Protein AF-0000000077415388 (afdb_homodimer)

Radius of gyration: 28.79 Å; Cα contacts (8 Å, |Δi|>4): 1223; chains: 2; bounding box: 68×83×70 Å

Structure (mmCIF, N/CA/C/O backbone):
data_AF-0000000077415388-model_v1
#
loop_
_entity.id
_entity.type
_entity.pdbx_description
1 polymer 'Uncharacterized protein'
#
loop_
_atom_site.group_PDB
_atom_site.id
_atom_site.type_symbol
_atom_site.label_atom_id
_atom_site.label_alt_id
_atom_site.label_comp_id
_atom_site.label_asym_id
_atom_site.label_entity_id
_atom_site.label_seq_id
_atom_site.pdbx_PDB_ins_code
_atom_site.Cartn_x
_atom_site.Cartn_y
_atom_site.Cartn_z
_atom_site.occupancy
_atom_site.B_iso_or_equiv
_atom_site.auth_seq_id
_atom_site.auth_comp_id
_atom_site.auth_asym_id
_atom_site.auth_atom_id
_atom_site.pdbx_PDB_model_num
ATOM 1 N N . MET A 1 1 ? 19.703 29.172 -36.062 1 60.72 1 MET A N 1
ATOM 2 C CA . MET A 1 1 ? 18.672 28.156 -35.938 1 60.72 1 MET A CA 1
ATOM 3 C C . MET A 1 1 ? 19.188 26.922 -35.219 1 60.72 1 MET A C 1
ATOM 5 O O . MET A 1 1 ? 18.531 26.406 -34.281 1 60.72 1 MET A O 1
ATOM 9 N N . ALA A 1 2 ? 20.344 26.562 -35.594 1 66.06 2 ALA A N 1
ATOM 10 C CA . ALA A 1 2 ? 20.969 25.406 -34.969 1 66.06 2 ALA A CA 1
ATOM 11 C C . ALA A 1 2 ? 21.297 25.688 -33.5 1 66.06 2 ALA A C 1
ATOM 13 O O . ALA A 1 2 ? 21.078 24.828 -32.625 1 66.06 2 ALA A O 1
ATOM 14 N N . LEU A 1 3 ? 21.688 26.812 -33.156 1 66.38 3 LEU A N 1
ATOM 15 C CA . LEU A 1 3 ? 22.062 27.172 -31.797 1 66.38 3 LEU A CA 1
ATOM 16 C C . LEU A 1 3 ? 20.828 27.203 -30.891 1 66.38 3 LEU A C 1
ATOM 18 O O . LEU A 1 3 ? 20.906 26.797 -29.734 1 66.38 3 LEU A O 1
ATOM 22 N N . ILE A 1 4 ? 19.75 27.562 -31.438 1 64.38 4 ILE A N 1
ATOM 23 C CA . ILE A 1 4 ? 18.516 27.641 -30.672 1 64.38 4 ILE A CA 1
ATOM 24 C C . ILE A 1 4 ? 18 26.219 -30.375 1 64.38 4 ILE A C 1
ATOM 26 O O . ILE A 1 4 ? 17.578 25.938 -29.266 1 64.38 4 ILE A O 1
ATOM 30 N N . LEU A 1 5 ? 18.172 25.375 -31.312 1 64.88 5 LEU A N 1
ATOM 31 C CA . LEU A 1 5 ? 17.719 24 -31.125 1 64.88 5 LEU A CA 1
ATOM 32 C C . LEU A 1 5 ? 18.562 23.281 -30.078 1 64.88 5 LEU A C 1
ATOM 34 O O . LEU A 1 5 ? 18.047 22.516 -29.266 1 64.88 5 LEU A O 1
ATOM 38 N N . ILE A 1 6 ? 19.766 23.625 -30.078 1 67.31 6 ILE A N 1
ATOM 39 C CA . ILE A 1 6 ? 20.688 23.016 -29.125 1 67.31 6 ILE A CA 1
ATOM 40 C C . ILE A 1 6 ? 20.375 23.531 -27.719 1 67.31 6 ILE A C 1
ATOM 42 O O . ILE A 1 6 ? 20.359 22.766 -26.75 1 67.31 6 ILE A O 1
ATOM 46 N N . SER A 1 7 ? 20.094 24.734 -27.609 1 65.12 7 SER A N 1
ATOM 47 C CA . SER A 1 7 ? 19.781 25.328 -26.312 1 65.12 7 SER A CA 1
ATOM 48 C C . SER A 1 7 ? 18.484 24.781 -25.75 1 65.12 7 SER A C 1
ATOM 50 O O . SER A 1 7 ? 18.391 24.484 -24.547 1 65.12 7 SER A O 1
ATOM 52 N N . VAL A 1 8 ? 17.562 24.594 -26.594 1 65.12 8 VAL A N 1
ATOM 53 C CA . VAL A 1 8 ? 16.281 24.062 -26.172 1 65.12 8 VAL A CA 1
ATOM 54 C C . VAL A 1 8 ? 16.438 22.609 -25.734 1 65.12 8 VAL A C 1
ATOM 56 O O . VAL A 1 8 ? 15.836 22.188 -24.734 1 65.12 8 VAL A O 1
ATOM 59 N N . SER A 1 9 ? 17.234 21.984 -26.453 1 65.75 9 SER A N 1
ATOM 60 C CA . SER A 1 9 ? 17.484 20.594 -26.094 1 65.75 9 SER A CA 1
ATOM 61 C C . SER A 1 9 ? 18.219 20.484 -24.75 1 65.75 9 SER A C 1
ATOM 63 O O . SER A 1 9 ? 17.891 19.625 -23.938 1 65.75 9 SER A O 1
ATOM 65 N N . PHE A 1 10 ? 19.172 21.344 -24.578 1 67.62 10 PHE A N 1
ATOM 66 C CA . PHE A 1 10 ? 19.891 21.359 -23.312 1 67.62 10 PHE A CA 1
ATOM 67 C C . PHE A 1 10 ? 18.969 21.719 -22.156 1 67.62 10 PHE A C 1
ATOM 69 O O . PHE A 1 10 ? 19.047 21.125 -21.078 1 67.62 10 PHE A O 1
ATOM 76 N N . LEU A 1 11 ? 18.109 22.672 -22.406 1 64.75 11 LEU A N 1
ATOM 77 C CA . LEU A 1 11 ? 17.141 23.062 -21.375 1 64.75 11 LEU A CA 1
ATOM 78 C C . LEU A 1 11 ? 16.172 21.938 -21.062 1 64.75 11 LEU A C 1
ATOM 80 O O . LEU A 1 11 ? 15.836 21.703 -19.906 1 64.75 11 LEU A O 1
ATOM 84 N N . ALA A 1 12 ? 15.812 21.266 -22.141 1 63.5 12 ALA A N 1
ATOM 85 C CA . ALA A 1 12 ? 14.922 20.125 -21.953 1 63.5 12 ALA A CA 1
ATOM 86 C C . ALA A 1 12 ? 15.617 19.016 -21.156 1 63.5 12 ALA A C 1
ATOM 88 O O . ALA A 1 12 ? 15.023 18.438 -20.234 1 63.5 12 ALA A O 1
ATOM 89 N N . ILE A 1 13 ? 16.797 18.797 -21.469 1 67.19 13 ILE A N 1
ATOM 90 C CA . ILE A 1 13 ? 17.562 17.781 -20.766 1 67.19 13 ILE A CA 1
ATOM 91 C C . ILE A 1 13 ? 17.766 18.188 -19.312 1 67.19 13 ILE A C 1
ATOM 93 O O . ILE A 1 13 ? 17.625 17.375 -18.406 1 67.19 13 ILE A O 1
ATOM 97 N N . ALA A 1 14 ? 18.156 19.438 -19.156 1 66.25 14 ALA A N 1
ATOM 98 C CA . ALA A 1 14 ? 18.328 19.953 -17.797 1 66.25 14 ALA A CA 1
ATOM 99 C C . ALA A 1 14 ? 17.031 19.812 -17 1 66.25 14 ALA A C 1
ATOM 101 O O . ALA A 1 14 ? 17.047 19.422 -15.828 1 66.25 14 ALA A O 1
ATOM 102 N N . PHE A 1 15 ? 16.016 20.047 -17.656 1 65.56 15 PHE A N 1
ATOM 103 C CA . PHE A 1 15 ? 14.703 19.953 -17.016 1 65.56 15 PHE A CA 1
ATOM 104 C C . PHE A 1 15 ? 14.367 18.516 -16.672 1 65.56 15 PHE A C 1
ATOM 106 O O . PHE A 1 15 ? 13.914 18.234 -15.562 1 65.56 15 PHE A O 1
ATOM 113 N N . VAL A 1 16 ? 14.57 17.734 -17.609 1 65.06 16 VAL A N 1
ATOM 114 C CA . VAL A 1 16 ? 14.297 16.312 -17.375 1 65.06 16 VAL A CA 1
ATOM 115 C C . VAL A 1 16 ? 15.211 15.789 -16.281 1 65.06 16 VAL A C 1
ATOM 117 O O . VAL A 1 16 ? 14.781 15.023 -15.414 1 65.06 16 VAL A O 1
ATOM 120 N N . SER A 1 17 ? 16.391 16.188 -16.266 1 70.06 17 SER A N 1
ATOM 121 C CA . SER A 1 17 ? 17.328 15.758 -15.25 1 70.06 17 SER A CA 1
ATOM 122 C C . SER A 1 17 ? 16.922 16.266 -13.867 1 70.06 17 SER A C 1
ATOM 124 O O . SER A 1 17 ? 17.047 15.547 -12.875 1 70.06 17 SER A O 1
ATOM 126 N N . LEU A 1 18 ? 16.5 17.531 -13.898 1 67.06 18 LEU A N 1
ATOM 127 C CA . LEU A 1 18 ? 16.047 18.094 -12.625 1 67.06 18 LEU A CA 1
ATOM 128 C C . LEU A 1 18 ? 14.812 17.359 -12.117 1 67.06 18 LEU A C 1
ATOM 130 O O . LEU A 1 18 ? 14.734 17.016 -10.93 1 67.06 18 LEU A O 1
ATOM 134 N N . LYS A 1 19 ? 13.93 17.125 -13.016 1 66.19 19 LYS A N 1
ATOM 135 C CA . LYS A 1 19 ? 12.742 16.375 -12.625 1 66.19 19 LYS A CA 1
ATOM 136 C C . LYS A 1 19 ? 13.117 14.984 -12.102 1 66.19 19 LYS A C 1
ATOM 138 O O . LYS A 1 19 ? 12.57 14.523 -11.094 1 66.19 19 LYS A O 1
ATOM 143 N N . LEU A 1 20 ? 13.969 14.422 -12.812 1 66.75 20 LEU A N 1
ATOM 144 C CA . LEU A 1 20 ? 14.422 13.102 -12.398 1 66.75 20 LEU A CA 1
ATOM 145 C C . LEU A 1 20 ? 15.094 13.164 -11.031 1 66.75 20 LEU A C 1
ATOM 147 O O . LEU A 1 20 ? 14.875 12.297 -10.18 1 66.75 20 LEU A O 1
ATOM 151 N N . TYR A 1 21 ? 15.852 14.195 -1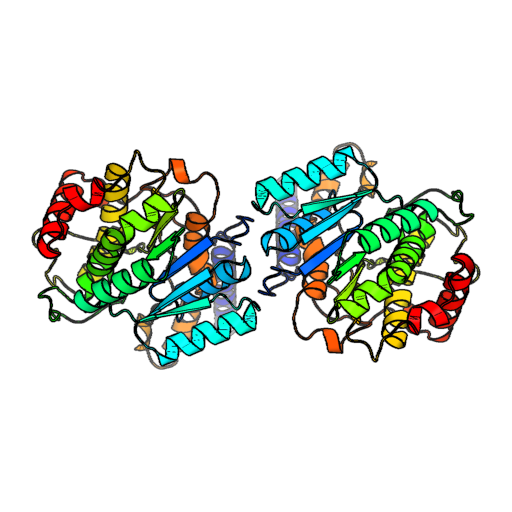0.891 1 67.62 21 TYR A N 1
ATOM 152 C CA . TYR A 1 21 ? 16.516 14.367 -9.609 1 67.62 21 TYR A CA 1
ATOM 153 C C . TYR A 1 21 ? 15.492 14.555 -8.492 1 67.62 21 TYR A C 1
ATOM 155 O O . TYR A 1 21 ? 15.602 13.922 -7.434 1 67.62 21 TYR A O 1
ATOM 163 N N . LEU A 1 22 ? 14.516 15.422 -8.75 1 69.75 22 LEU A N 1
ATOM 164 C CA . LEU A 1 22 ? 13.516 15.727 -7.734 1 69.75 22 LEU A CA 1
ATOM 165 C C . LEU A 1 22 ? 12.656 14.5 -7.438 1 69.75 22 LEU A C 1
ATOM 167 O O . LEU A 1 22 ? 12.289 14.258 -6.285 1 69.75 22 LEU A O 1
ATOM 171 N N . THR A 1 23 ? 12.391 13.781 -8.484 1 67.62 23 THR A N 1
ATOM 172 C CA . THR A 1 23 ? 11.602 12.562 -8.305 1 67.62 23 THR A CA 1
ATOM 173 C C . THR A 1 23 ? 12.383 11.531 -7.5 1 67.62 23 THR A C 1
ATOM 175 O O . THR A 1 23 ? 11.82 10.859 -6.629 1 67.62 23 THR A O 1
ATOM 178 N N . LEU A 1 24 ? 13.602 11.516 -7.789 1 70.56 24 LEU A N 1
ATOM 179 C CA . LEU A 1 24 ? 14.438 10.547 -7.098 1 70.56 24 LEU A CA 1
ATOM 180 C C . LEU A 1 24 ? 14.688 10.969 -5.656 1 70.56 24 LEU A C 1
ATOM 182 O O . LEU A 1 24 ? 14.898 10.125 -4.781 1 70.56 24 LEU A O 1
ATOM 186 N N . LYS A 1 25 ? 14.555 12.289 -5.395 1 71.31 25 LYS A N 1
ATOM 187 C CA . LYS A 1 25 ? 14.797 12.812 -4.055 1 71.31 25 LYS A CA 1
ATOM 188 C C . LYS A 1 25 ? 13.578 12.625 -3.156 1 71.31 25 LYS A C 1
ATOM 190 O O . LYS A 1 25 ? 13.703 12.57 -1.931 1 71.31 25 LYS A O 1
ATOM 195 N N . CYS A 1 26 ? 12.367 12.516 -3.762 1 76.75 26 CYS A N 1
ATOM 196 C CA . CYS A 1 26 ? 11.141 12.344 -2.984 1 76.75 26 CYS A CA 1
ATOM 197 C C . CYS A 1 26 ? 11.117 10.977 -2.312 1 76.75 26 CYS A C 1
ATOM 199 O O . CYS A 1 26 ? 11.18 9.945 -2.988 1 76.75 26 CYS A O 1
ATOM 201 N N . LYS A 1 27 ? 11.133 11.047 -0.971 1 86.62 27 LYS A N 1
ATOM 202 C CA . LYS A 1 27 ? 11.086 9.789 -0.232 1 86.62 27 LYS A CA 1
ATOM 203 C C . LYS A 1 27 ? 9.648 9.32 -0.031 1 86.62 27 LYS A C 1
ATOM 205 O O . LYS A 1 27 ? 8.742 10.141 0.142 1 86.62 27 LYS A O 1
ATOM 210 N N . TRP A 1 28 ? 9.469 8.055 -0.15 1 90.88 28 TRP A N 1
ATOM 211 C CA . TRP A 1 28 ? 8.156 7.445 -0.005 1 90.88 28 TRP A CA 1
ATOM 212 C C . TRP A 1 28 ? 8.039 6.707 1.326 1 90.88 28 TRP A C 1
ATOM 214 O O . TRP A 1 28 ? 9.016 6.133 1.81 1 90.88 28 TRP A O 1
ATOM 224 N N . CYS A 1 29 ? 6.852 6.805 1.97 1 93.62 29 CYS A N 1
ATOM 225 C CA . CYS A 1 29 ? 6.574 6.008 3.162 1 93.62 29 CYS A CA 1
ATOM 226 C C . CYS A 1 29 ? 6.625 4.52 2.848 1 93.62 29 CYS A C 1
ATOM 228 O O . CYS A 1 29 ? 5.875 4.035 1.998 1 93.62 29 CYS A O 1
ATOM 230 N N . MET A 1 30 ? 7.41 3.809 3.529 1 92.81 30 MET A N 1
ATOM 231 C CA . MET A 1 30 ? 7.602 2.389 3.246 1 92.81 30 MET A CA 1
ATOM 232 C C . MET A 1 30 ? 6.961 1.526 4.332 1 92.81 30 MET A C 1
ATOM 234 O O . MET A 1 30 ? 7.109 0.303 4.324 1 92.81 30 MET A O 1
ATOM 238 N N . SER A 1 31 ? 6.281 2.205 5.289 1 95.38 31 SER A N 1
ATOM 239 C CA . SER A 1 31 ? 5.613 1.445 6.34 1 95.38 31 SER A CA 1
ATOM 240 C C . SER A 1 31 ? 4.637 0.43 5.754 1 95.38 31 SER A C 1
ATOM 242 O O . SER A 1 31 ? 3.914 0.732 4.801 1 95.38 31 SER A O 1
ATOM 244 N N . LYS A 1 32 ? 4.551 -0.773 6.301 1 95.25 32 LYS A N 1
ATOM 245 C CA . LYS A 1 32 ? 3.674 -1.834 5.816 1 95.25 32 LYS A CA 1
ATOM 246 C C . LYS A 1 32 ? 2.539 -2.104 6.801 1 95.25 32 LYS A C 1
ATOM 248 O O . LYS A 1 32 ? 1.858 -3.127 6.703 1 95.25 32 LYS A O 1
ATOM 253 N N . ILE A 1 33 ? 2.32 -1.214 7.715 1 96.5 33 ILE A N 1
ATOM 254 C CA . ILE A 1 33 ? 1.366 -1.466 8.789 1 96.5 33 ILE A CA 1
ATOM 255 C C . ILE A 1 33 ? -0.049 -1.529 8.219 1 96.5 33 ILE A C 1
ATOM 257 O O . ILE A 1 33 ? -0.406 -0.743 7.34 1 96.5 33 ILE A O 1
ATOM 261 N N . CYS A 1 34 ? -0.815 -2.516 8.578 1 95.94 34 CYS A N 1
ATOM 262 C CA . CYS A 1 34 ? -2.25 -2.633 8.336 1 95.94 34 CYS A CA 1
ATOM 263 C C . CYS A 1 34 ? -3.039 -1.77 9.32 1 95.94 34 CYS A C 1
ATOM 265 O O . CYS A 1 34 ? -2.625 -1.589 10.461 1 95.94 34 CYS A O 1
ATOM 267 N N . LEU A 1 35 ? -4.238 -1.225 8.93 1 98.19 35 LEU A N 1
ATOM 268 C CA . LEU A 1 35 ? -4.945 -0.272 9.773 1 98.19 35 LEU A CA 1
ATOM 269 C C . LEU A 1 35 ? -6.352 -0.77 10.094 1 98.19 35 LEU A C 1
ATOM 271 O O . LEU A 1 35 ? -7.23 0.022 10.438 1 98.19 35 LEU A O 1
ATOM 275 N N . VAL A 1 36 ? -6.547 -2.1 9.859 1 96.56 36 VAL A N 1
ATOM 276 C CA . VAL A 1 36 ? -7.824 -2.686 10.25 1 96.56 36 VAL A CA 1
ATOM 277 C C . VAL A 1 36 ? -8.078 -2.432 11.734 1 96.56 36 VAL A C 1
ATOM 279 O O . VAL A 1 36 ? -7.203 -2.66 12.57 1 96.56 36 VAL A O 1
ATOM 282 N N . GLY A 1 37 ? -9.18 -1.869 12.039 1 96.31 37 GLY A N 1
ATOM 283 C CA . GLY A 1 37 ? -9.547 -1.608 13.422 1 96.31 37 GLY A CA 1
ATOM 284 C C . GLY A 1 37 ? -9.102 -0.244 13.906 1 96.31 37 GLY A C 1
ATOM 285 O O . GLY A 1 37 ? -9.375 0.13 15.055 1 96.31 37 GLY A O 1
ATOM 286 N N . LYS A 1 38 ? -8.422 0.538 13.117 1 98.25 38 LYS A N 1
ATOM 287 C CA . LYS A 1 38 ? -7.965 1.875 13.484 1 98.25 38 LYS A CA 1
ATOM 288 C C . LYS A 1 38 ? -8.891 2.947 12.914 1 98.25 38 LYS A C 1
ATOM 290 O O . LYS A 1 38 ? -9.453 2.775 11.828 1 98.25 38 LYS A O 1
ATOM 295 N N . THR A 1 39 ? -9.094 4.02 13.609 1 98.88 39 THR A N 1
ATOM 296 C CA . THR A 1 39 ? -9.891 5.156 13.156 1 98.88 39 THR A CA 1
ATOM 297 C C . THR A 1 39 ? -9.008 6.383 12.938 1 98.88 39 THR A C 1
ATOM 299 O O . THR A 1 39 ? -8.195 6.734 13.805 1 98.88 39 THR A O 1
ATOM 302 N N . VAL A 1 40 ? -9.156 7.012 11.766 1 98.94 40 VAL A N 1
ATOM 303 C CA . VAL A 1 40 ? -8.32 8.141 11.383 1 98.94 40 VAL A CA 1
ATOM 304 C C . VAL A 1 40 ? -9.195 9.312 10.938 1 98.94 40 VAL A C 1
ATOM 306 O O . VAL A 1 40 ? -10.125 9.133 10.156 1 98.94 40 VAL A O 1
ATOM 309 N N . ILE A 1 41 ? -8.953 10.453 11.469 1 98.94 41 ILE A N 1
ATOM 310 C CA . ILE A 1 41 ? -9.57 11.688 11 1 98.94 41 ILE A CA 1
ATOM 311 C C . ILE A 1 41 ? -8.555 12.508 10.211 1 98.94 41 ILE A C 1
ATOM 313 O O . ILE A 1 41 ? -7.41 12.688 10.648 1 98.94 41 ILE A O 1
ATOM 317 N N . ILE A 1 42 ? -8.961 12.938 9.055 1 98.88 42 ILE A N 1
ATOM 318 C CA . ILE A 1 42 ? -8.125 13.812 8.234 1 98.88 42 ILE A CA 1
ATOM 319 C C . ILE A 1 42 ? -8.906 15.07 7.863 1 98.88 42 ILE A C 1
ATOM 321 O O . ILE A 1 42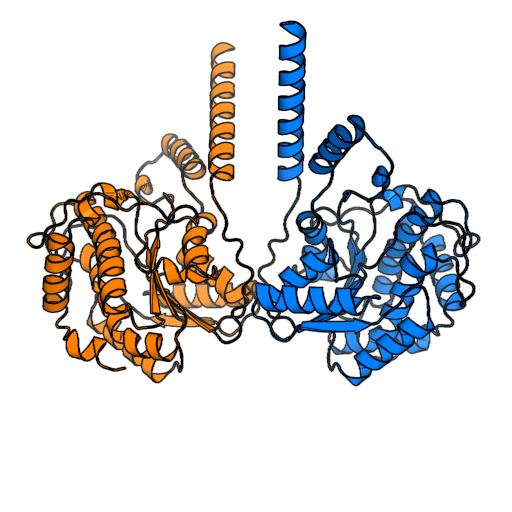 ? -9.977 14.984 7.258 1 98.88 42 ILE A O 1
ATOM 325 N N . THR A 1 43 ? -8.414 16.203 8.273 1 98.69 43 THR A N 1
ATOM 326 C CA . THR A 1 43 ? -9.07 17.453 7.887 1 98.69 43 THR A CA 1
ATOM 327 C C . THR A 1 43 ? -8.641 17.891 6.488 1 98.69 43 THR A C 1
ATOM 329 O O . THR A 1 43 ? -7.492 17.656 6.094 1 98.69 43 THR A O 1
ATOM 332 N N . GLY A 1 44 ? -9.562 18.5 5.762 1 96.88 44 GLY A N 1
ATOM 333 C CA . GLY A 1 44 ? -9.273 18.891 4.391 1 96.88 44 GLY A CA 1
ATOM 334 C C . GLY A 1 44 ? -9 17.719 3.475 1 96.88 44 GLY A C 1
ATOM 335 O O . GLY A 1 44 ? -8.102 17.781 2.631 1 96.88 44 GLY A O 1
ATOM 336 N N . ALA A 1 45 ? -9.758 16.688 3.613 1 95.88 45 ALA A N 1
ATOM 337 C CA . ALA A 1 45 ? -9.43 15.422 2.973 1 95.88 45 ALA A CA 1
ATOM 338 C C . ALA A 1 45 ? -10.227 15.234 1.686 1 95.88 45 ALA A C 1
ATOM 340 O O . ALA A 1 45 ? -10.211 14.148 1.095 1 95.88 45 ALA A O 1
ATOM 341 N N . ASN A 1 46 ? -10.914 16.25 1.177 1 93.75 46 ASN A N 1
ATOM 342 C CA . ASN A 1 46 ? -11.75 16.062 -0.005 1 93.75 46 ASN A CA 1
ATOM 343 C C . ASN A 1 46 ? -10.953 16.266 -1.291 1 93.75 46 ASN A C 1
ATOM 345 O O . ASN A 1 46 ? -11.445 15.969 -2.383 1 93.75 46 ASN A O 1
ATOM 349 N N . SER A 1 47 ? -9.719 16.75 -1.167 1 91.12 47 SER A N 1
ATOM 350 C CA . SER A 1 47 ? -8.867 16.922 -2.34 1 91.12 47 SER A CA 1
ATOM 351 C C . SER A 1 47 ? -7.395 16.984 -1.95 1 91.12 47 SER A C 1
ATOM 353 O O . SER A 1 47 ? -7.062 16.984 -0.763 1 91.12 47 SER A O 1
ATOM 355 N N . GLY A 1 48 ? -6.609 16.938 -3.012 1 91.56 48 GLY A N 1
ATOM 356 C CA . GLY A 1 48 ? -5.191 17.219 -2.846 1 91.56 48 GLY A CA 1
ATOM 357 C C . GLY A 1 48 ? -4.492 16.219 -1.951 1 91.56 48 GLY A C 1
ATOM 358 O O . GLY A 1 48 ? -4.688 15.008 -2.09 1 91.56 48 GLY A O 1
ATOM 359 N N . ILE A 1 49 ? -3.648 16.75 -1.061 1 93.25 49 ILE A N 1
ATOM 360 C CA . ILE A 1 49 ? -2.777 15.953 -0.202 1 93.25 49 ILE A CA 1
ATOM 361 C C . ILE A 1 49 ? -3.621 15.133 0.776 1 93.25 49 ILE A C 1
ATOM 363 O O . ILE A 1 49 ? -3.385 13.938 0.964 1 93.25 49 ILE A O 1
ATOM 367 N N . GLY A 1 50 ? -4.617 15.812 1.354 1 96.56 50 GLY A N 1
ATOM 368 C CA . GLY A 1 50 ? -5.484 15.133 2.299 1 96.56 50 GLY A CA 1
ATOM 369 C C . GLY A 1 50 ? -6.23 13.961 1.685 1 96.56 50 GLY A C 1
ATOM 370 O O . GLY A 1 50 ? -6.387 12.914 2.32 1 96.56 50 GLY A O 1
ATOM 371 N N . TYR A 1 51 ? -6.668 14.172 0.488 1 97.06 51 TYR A N 1
ATOM 372 C CA . TYR A 1 51 ? -7.367 13.109 -0.226 1 97.06 51 TYR A CA 1
ATOM 373 C C . TYR A 1 51 ? -6.461 11.906 -0.44 1 97.06 51 TYR A C 1
ATOM 375 O O . TYR A 1 51 ? -6.855 10.766 -0.178 1 97.06 51 TYR A O 1
ATOM 383 N N . GLU A 1 52 ? -5.27 12.188 -0.926 1 96.88 52 GLU A N 1
ATOM 384 C CA . GLU A 1 52 ? -4.324 11.109 -1.19 1 96.88 52 GLU A CA 1
ATOM 385 C C . GLU A 1 52 ? -3.965 10.359 0.093 1 96.88 52 GLU A C 1
ATOM 387 O O . GLU A 1 52 ? -3.816 9.141 0.087 1 96.88 52 GLU A O 1
ATOM 392 N N . ALA A 1 53 ? -3.803 11.07 1.182 1 97.88 53 ALA A N 1
ATOM 393 C CA . ALA A 1 53 ? -3.547 10.43 2.469 1 97.88 53 ALA A CA 1
ATOM 394 C C . ALA A 1 53 ? -4.719 9.547 2.883 1 97.88 53 ALA A C 1
ATOM 396 O O . ALA A 1 53 ? -4.523 8.406 3.312 1 97.88 53 ALA A O 1
ATOM 397 N N . ALA A 1 54 ? -5.914 10.078 2.705 1 98.62 54 ALA A N 1
ATOM 398 C CA . ALA A 1 54 ? -7.117 9.328 3.059 1 98.62 54 ALA A CA 1
ATOM 399 C C . ALA A 1 54 ? -7.234 8.055 2.223 1 98.62 54 ALA A C 1
ATOM 401 O O . ALA A 1 54 ? -7.598 7 2.74 1 98.62 54 ALA A O 1
ATOM 402 N N . LEU A 1 55 ? -6.934 8.203 0.981 1 98.38 55 LEU A N 1
ATOM 403 C CA . LEU A 1 55 ? -7.004 7.078 0.059 1 98.38 55 LEU A CA 1
ATOM 404 C C . LEU A 1 55 ? -6.07 5.957 0.501 1 98.38 55 LEU A C 1
ATOM 406 O O . LEU A 1 55 ? -6.48 4.797 0.583 1 98.38 55 LEU A O 1
ATOM 410 N N . GLU A 1 56 ? -4.809 6.277 0.811 1 98.31 56 GLU A N 1
ATOM 411 C CA . GLU A 1 56 ? -3.834 5.281 1.252 1 98.31 56 GLU A CA 1
ATOM 412 C C . GLU A 1 56 ? -4.25 4.648 2.578 1 98.31 56 GLU A C 1
ATOM 414 O O . GLU A 1 56 ? -4.117 3.439 2.764 1 98.31 56 GLU A O 1
ATOM 419 N N . ILE A 1 57 ? -4.762 5.445 3.488 1 98.75 57 ILE A N 1
ATOM 420 C CA . ILE A 1 57 ? -5.164 4.969 4.809 1 98.75 57 ILE A CA 1
ATOM 421 C C . ILE A 1 57 ? -6.371 4.039 4.672 1 98.75 57 ILE A C 1
ATOM 423 O O . ILE A 1 57 ? -6.438 3.002 5.336 1 98.75 57 ILE A O 1
ATOM 427 N N . ALA A 1 58 ? -7.297 4.383 3.775 1 98.69 58 ALA A N 1
ATOM 428 C CA . ALA A 1 58 ? -8.453 3.531 3.498 1 98.69 58 ALA A CA 1
ATOM 429 C C . ALA A 1 58 ? -8.023 2.219 2.85 1 98.69 58 ALA A C 1
ATOM 431 O O . ALA A 1 58 ? -8.555 1.155 3.176 1 98.69 58 ALA A O 1
ATOM 432 N N . LYS A 1 59 ? -7.082 2.318 1.929 1 98 59 LYS A N 1
ATOM 433 C CA . LYS A 1 59 ? -6.527 1.143 1.263 1 98 59 LYS A CA 1
ATOM 434 C C . LYS A 1 59 ? -6.059 0.106 2.279 1 98 59 LYS A C 1
ATOM 436 O O . LYS A 1 59 ? -6.168 -1.099 2.043 1 98 59 LYS A O 1
ATOM 441 N N . ARG A 1 60 ? -5.625 0.537 3.418 1 98.06 60 ARG A N 1
ATOM 442 C CA . ARG A 1 60 ? -5.027 -0.326 4.434 1 98.06 60 ARG A CA 1
ATOM 443 C C . ARG A 1 60 ? -6.074 -0.785 5.445 1 98.06 60 ARG A C 1
ATOM 445 O O . ARG A 1 60 ? -5.734 -1.372 6.473 1 98.06 60 ARG A O 1
ATOM 452 N N . GLY A 1 61 ? -7.398 -0.362 5.281 1 97.75 61 GLY A N 1
ATOM 453 C CA . GLY A 1 61 ? -8.492 -0.974 6.016 1 97.75 61 GLY A CA 1
ATOM 454 C C . GLY A 1 61 ? -8.984 -0.125 7.172 1 97.75 61 GLY A C 1
ATOM 455 O O . GLY A 1 61 ? -9.844 -0.556 7.949 1 97.75 61 GLY A O 1
ATOM 456 N N . ALA A 1 62 ? -8.516 1.092 7.301 1 98.56 62 ALA A N 1
ATOM 457 C CA . ALA A 1 62 ? -8.898 1.94 8.422 1 98.56 62 ALA A CA 1
ATOM 458 C C . ALA A 1 62 ? -10.336 2.436 8.273 1 98.56 62 ALA A C 1
ATOM 460 O O . ALA A 1 62 ? -10.883 2.443 7.168 1 98.56 62 ALA A O 1
ATOM 461 N N . ARG A 1 63 ? -10.977 2.742 9.383 1 98.69 63 ARG A N 1
ATOM 462 C CA . ARG A 1 63 ? -12.102 3.676 9.359 1 98.69 63 ARG A CA 1
ATOM 463 C C . ARG A 1 63 ? -11.617 5.105 9.148 1 98.69 63 ARG A C 1
ATOM 465 O O . ARG A 1 63 ? -10.828 5.625 9.938 1 98.69 63 ARG A O 1
ATOM 472 N N . VAL A 1 64 ? -12.055 5.742 8.062 1 98.88 64 VAL A N 1
ATOM 473 C CA . VAL A 1 64 ? -11.547 7.066 7.707 1 98.88 64 VAL A CA 1
ATOM 474 C C . VAL A 1 64 ? -12.68 8.086 7.789 1 98.88 64 VAL A C 1
ATOM 476 O O . VAL A 1 64 ? -13.75 7.883 7.219 1 98.88 64 VAL A O 1
ATOM 479 N N . ILE A 1 65 ? -12.469 9.125 8.508 1 98.94 65 ILE A N 1
ATOM 480 C CA . ILE A 1 65 ? -13.414 10.234 8.594 1 98.94 65 ILE A CA 1
ATOM 481 C C . ILE A 1 65 ? -12.836 11.461 7.902 1 98.94 65 ILE A C 1
ATOM 483 O O . ILE A 1 65 ? -11.859 12.047 8.375 1 98.94 65 ILE A O 1
ATOM 487 N N . LEU A 1 66 ? -13.422 11.828 6.785 1 98.81 66 LEU A N 1
ATOM 488 C CA . LEU A 1 66 ? -13.031 13.031 6.047 1 98.81 66 LEU A CA 1
ATOM 489 C C . LEU A 1 66 ? -13.672 14.273 6.66 1 98.81 66 LEU A C 1
ATOM 491 O O . LEU A 1 66 ? -14.891 14.453 6.578 1 98.81 66 LEU A O 1
ATOM 495 N N . ALA A 1 67 ? -12.898 15.062 7.297 1 98.69 67 ALA A N 1
ATOM 496 C CA . ALA A 1 67 ? -13.398 16.328 7.852 1 98.69 67 ALA A CA 1
ATOM 497 C C . ALA A 1 67 ? -13.25 17.469 6.848 1 98.69 67 ALA A C 1
ATOM 499 O O . ALA A 1 67 ? -12.133 17.922 6.578 1 98.69 67 ALA A O 1
ATOM 500 N N . CYS A 1 68 ? -14.383 17.891 6.312 1 96.44 68 CYS A N 1
ATOM 501 C CA . CYS A 1 68 ? -14.359 18.875 5.234 1 96.44 68 CYS A CA 1
ATOM 502 C C . CYS A 1 68 ? -15.477 19.906 5.406 1 96.44 68 CYS A C 1
ATOM 504 O O . CYS A 1 68 ? -16.453 19.656 6.121 1 96.44 68 CYS A O 1
ATOM 506 N N . ARG A 1 69 ? -15.359 20.953 4.699 1 95.81 69 ARG A N 1
ATOM 507 C CA . ARG A 1 69 ? -16.297 22.062 4.859 1 95.81 69 ARG A CA 1
ATOM 508 C C . ARG A 1 69 ? -17.484 21.906 3.918 1 95.81 69 ARG A C 1
ATOM 510 O O . ARG A 1 69 ? -18.609 22.25 4.277 1 95.81 69 ARG A O 1
ATOM 517 N N . ASN A 1 70 ? -17.25 21.422 2.703 1 95.56 70 ASN A N 1
ATOM 518 C CA . ASN A 1 70 ? -18.266 21.328 1.671 1 95.56 70 ASN A CA 1
ATOM 519 C C . ASN A 1 70 ? -18.859 19.922 1.603 1 95.56 70 ASN A C 1
ATOM 521 O O . ASN A 1 70 ? -18.141 18.953 1.329 1 95.56 70 ASN A O 1
ATOM 525 N N . GLU A 1 71 ? -20.125 19.844 1.744 1 97.12 71 GLU A N 1
ATOM 526 C CA . GLU A 1 71 ? -20.781 18.547 1.834 1 97.12 71 GLU A CA 1
ATOM 527 C C . GLU A 1 71 ? -20.703 17.781 0.509 1 97.12 71 GLU A C 1
ATOM 529 O O . GLU A 1 71 ? -20.359 16.609 0.482 1 97.12 71 GLU A O 1
ATOM 534 N N . ASP A 1 72 ? -20.953 18.469 -0.586 1 97.44 72 ASP A N 1
ATOM 535 C CA . ASP A 1 72 ? -20.938 17.812 -1.892 1 97.44 72 ASP A CA 1
ATOM 536 C C . ASP A 1 72 ? -19.562 17.25 -2.211 1 97.44 72 ASP A C 1
ATOM 538 O O . ASP A 1 72 ? -19.453 16.109 -2.686 1 97.44 72 ASP A O 1
ATOM 542 N N . LYS A 1 73 ? -18.562 18.047 -1.961 1 96.81 73 LYS A N 1
ATOM 543 C CA . LYS A 1 73 ? -17.203 17.594 -2.223 1 96.81 73 LYS A CA 1
ATOM 544 C C . LYS A 1 73 ? -16.812 16.438 -1.292 1 96.81 73 LYS A C 1
ATOM 546 O O . LYS A 1 73 ? -16.094 15.523 -1.695 1 96.81 73 LYS A O 1
ATOM 551 N N . ALA A 1 74 ? -17.312 16.531 -0.054 1 97.69 74 ALA A N 1
ATOM 552 C CA . ALA A 1 74 ? -17.031 15.477 0.914 1 97.69 74 ALA A CA 1
ATOM 553 C C . ALA A 1 74 ? -17.641 14.156 0.48 1 97.69 74 ALA A C 1
ATOM 555 O O . ALA A 1 74 ? -17 13.109 0.542 1 97.69 74 ALA A O 1
ATOM 556 N N . VAL A 1 75 ? -18.844 14.227 0.026 1 98.06 75 VAL A N 1
ATOM 557 C CA . VAL A 1 75 ? -19.547 13.039 -0.433 1 98.06 75 VAL A CA 1
ATOM 558 C C . VAL A 1 75 ? -18.844 12.445 -1.649 1 98.06 75 VAL A C 1
ATOM 560 O O . VAL A 1 75 ? -18.625 11.234 -1.722 1 98.06 75 VAL A O 1
ATOM 563 N N . GLN A 1 76 ? -18.516 13.297 -2.525 1 98.25 76 GLN A N 1
ATOM 564 C CA . GLN A 1 76 ? -17.812 12.836 -3.725 1 98.25 76 GLN A CA 1
ATOM 565 C C . GLN A 1 76 ? -16.5 12.164 -3.371 1 98.25 76 GLN A C 1
ATOM 567 O O . GLN A 1 76 ? -16.172 11.109 -3.914 1 98.25 76 GLN A O 1
ATOM 572 N N . ALA A 1 77 ? -15.758 12.82 -2.529 1 98.19 77 ALA A N 1
ATOM 573 C CA . ALA A 1 77 ? -14.477 12.258 -2.115 1 98.19 77 ALA A CA 1
ATOM 574 C C . ALA A 1 77 ? -14.664 10.914 -1.417 1 98.19 77 ALA A C 1
ATOM 576 O O . ALA A 1 77 ? -13.969 9.945 -1.722 1 98.19 77 ALA A O 1
ATOM 577 N N . ARG A 1 78 ? -15.602 10.859 -0.479 1 98.56 78 ARG A N 1
ATOM 578 C CA . ARG A 1 78 ? -15.922 9.617 0.221 1 98.56 78 ARG A CA 1
ATOM 579 C C . ARG A 1 78 ? -16.266 8.508 -0.764 1 98.56 78 ARG A C 1
ATOM 581 O O . ARG A 1 78 ? -15.688 7.418 -0.702 1 98.56 78 ARG A O 1
ATOM 588 N N . ASP A 1 79 ? -17.141 8.805 -1.685 1 98.56 79 ASP A N 1
ATOM 589 C CA . ASP A 1 79 ? -17.594 7.801 -2.635 1 98.56 79 ASP A CA 1
ATOM 590 C C . ASP A 1 79 ? -16.469 7.332 -3.541 1 98.56 79 ASP A C 1
ATOM 592 O O . ASP A 1 79 ? -16.359 6.148 -3.863 1 98.56 79 ASP A O 1
ATOM 596 N N . SER A 1 80 ? -15.688 8.305 -3.953 1 98.31 80 SER A N 1
ATOM 597 C CA . SER A 1 80 ? -14.539 7.957 -4.793 1 98.31 80 SER A CA 1
ATOM 598 C C . SER A 1 80 ? -13.578 7.035 -4.055 1 98.31 80 SER A C 1
ATOM 600 O O . SER A 1 80 ? -13.117 6.035 -4.613 1 98.31 80 SER A O 1
ATOM 602 N N . ILE A 1 81 ? -13.273 7.332 -2.791 1 98.5 81 ILE A N 1
ATOM 603 C CA . ILE A 1 81 ? -12.359 6.516 -2.002 1 98.5 81 ILE A CA 1
ATOM 604 C C . ILE A 1 81 ? -12.938 5.117 -1.811 1 98.5 81 ILE A C 1
ATOM 606 O O . ILE A 1 81 ? -12.234 4.117 -1.941 1 98.5 81 ILE A O 1
ATOM 610 N N . ILE A 1 82 ? -14.234 5.102 -1.531 1 98.38 82 ILE A N 1
ATOM 611 C CA . ILE A 1 82 ? -14.898 3.814 -1.362 1 98.38 82 ILE A CA 1
ATOM 612 C C . ILE A 1 82 ? -14.82 3.02 -2.664 1 98.38 82 ILE A C 1
ATOM 614 O O . ILE A 1 82 ? -14.516 1.824 -2.652 1 98.38 82 ILE A O 1
ATOM 618 N N . ARG A 1 83 ? -15.047 3.658 -3.771 1 97.5 83 ARG A N 1
ATOM 619 C CA . ARG A 1 83 ? -15.008 2.99 -5.066 1 97.5 83 ARG A CA 1
ATOM 620 C C . ARG A 1 83 ? -13.609 2.471 -5.375 1 97.5 83 ARG A C 1
ATOM 622 O O . ARG A 1 83 ? -13.453 1.343 -5.844 1 97.5 83 ARG A O 1
ATOM 629 N N . GLU A 1 84 ? -12.641 3.287 -5.109 1 96.62 84 GLU A N 1
ATOM 630 C CA . GLU A 1 84 ? -11.266 2.955 -5.473 1 96.62 84 GLU A CA 1
ATOM 631 C C . GLU A 1 84 ? -10.695 1.876 -4.555 1 96.62 84 GLU A C 1
ATOM 633 O O . GLU A 1 84 ? -9.883 1.056 -4.98 1 96.62 84 GLU A O 1
ATOM 638 N N . THR A 1 85 ? -11.055 1.821 -3.307 1 97.81 85 THR A N 1
ATOM 639 C CA . THR A 1 85 ? -10.414 0.938 -2.338 1 97.81 85 THR A CA 1
ATOM 640 C C . THR A 1 85 ? -11.312 -0.26 -2.025 1 97.81 85 THR A C 1
ATOM 642 O O . THR A 1 85 ? -10.836 -1.271 -1.502 1 97.81 85 THR A O 1
ATOM 645 N N . GLY A 1 86 ? -12.648 -0.139 -2.23 1 95.88 86 GLY A N 1
ATOM 646 C CA . GLY A 1 86 ? -13.609 -1.139 -1.79 1 95.88 86 GLY A CA 1
ATOM 647 C C . GLY A 1 86 ? -13.883 -1.083 -0.299 1 95.88 86 GLY A C 1
ATOM 648 O O . GLY A 1 86 ? -14.641 -1.901 0.227 1 95.88 86 GLY A O 1
ATOM 649 N N . ASN A 1 87 ? -13.258 -0.203 0.434 1 97.31 87 ASN A N 1
ATOM 650 C CA . ASN A 1 87 ? -13.469 -0.024 1.867 1 97.31 87 ASN A CA 1
ATOM 651 C C . ASN A 1 87 ? -14.695 0.837 2.15 1 97.31 87 ASN A C 1
ATOM 653 O O . ASN A 1 87 ? -14.68 2.045 1.905 1 97.31 87 ASN A O 1
ATOM 657 N N . SER A 1 88 ? -15.688 0.276 2.721 1 97.38 88 SER A N 1
ATOM 658 C CA . SER A 1 88 ? -16.938 0.994 2.965 1 97.38 88 SER A CA 1
ATOM 659 C C . SER A 1 88 ? -16.875 1.768 4.277 1 97.38 88 SER A C 1
ATOM 661 O O . SER A 1 88 ? -17.797 2.537 4.59 1 97.38 88 SER A O 1
ATOM 663 N N . ASN A 1 89 ? -15.789 1.578 5.031 1 97.94 89 ASN A N 1
ATOM 664 C CA . ASN A 1 89 ? -15.68 2.244 6.324 1 97.94 89 ASN A CA 1
ATOM 665 C C . ASN A 1 89 ? -15.078 3.643 6.188 1 97.94 89 ASN A C 1
ATOM 667 O O . ASN A 1 89 ? -14.156 4.004 6.918 1 97.94 89 ASN A O 1
ATOM 671 N N . VAL A 1 90 ? -15.562 4.375 5.207 1 98.62 90 VAL A N 1
ATOM 672 C CA . VAL A 1 90 ? -15.188 5.766 4.965 1 98.62 90 VAL A CA 1
ATOM 673 C C . VAL A 1 90 ? -16.406 6.664 5.129 1 98.62 90 VAL A C 1
ATOM 675 O O . VAL A 1 90 ? -17.469 6.391 4.566 1 98.62 90 VAL A O 1
ATOM 678 N N . THR A 1 91 ? -16.266 7.617 5.98 1 98.62 91 THR A N 1
ATOM 679 C CA . THR A 1 91 ? -17.344 8.578 6.188 1 98.62 91 THR A CA 1
ATOM 680 C C . THR A 1 91 ? -16.797 10.008 6.188 1 98.62 91 THR A C 1
ATOM 682 O O . THR A 1 91 ? -15.602 10.219 5.934 1 98.62 91 THR A O 1
ATOM 685 N N . PHE A 1 92 ? -17.688 10.961 6.309 1 98.44 92 PHE A N 1
ATOM 686 C CA . PHE A 1 92 ? -17.25 12.344 6.371 1 98.44 92 PHE A CA 1
ATOM 687 C C . PHE A 1 92 ? -17.953 13.102 7.488 1 98.44 92 PHE A C 1
ATOM 689 O O . PHE A 1 92 ? -18.969 12.641 8.008 1 98.44 92 PHE A O 1
ATOM 696 N N . GLY A 1 93 ? -17.328 14.156 7.977 1 98.38 93 GLY A N 1
ATOM 697 C CA . GLY A 1 93 ? -17.906 15.133 8.891 1 98.38 93 GLY A CA 1
ATOM 698 C C . GLY A 1 93 ? -17.672 16.562 8.453 1 98.38 93 GLY A C 1
ATOM 699 O O . GLY A 1 93 ? -16.609 16.906 7.93 1 98.38 93 GLY A O 1
ATOM 700 N N . LEU A 1 94 ? -18.75 17.312 8.656 1 98.31 94 LEU A N 1
ATOM 701 C CA . LEU A 1 94 ? -18.656 18.703 8.234 1 98.31 94 LEU A CA 1
ATOM 702 C C . LEU A 1 94 ? -17.984 19.562 9.312 1 98.31 94 LEU A C 1
ATOM 704 O O . LEU A 1 94 ? -18.344 19.469 10.492 1 98.31 94 LEU A O 1
ATOM 708 N N . ILE A 1 95 ? -17.047 20.359 8.875 1 98.62 95 ILE A N 1
ATOM 709 C CA . ILE A 1 95 ? -16.312 21.234 9.773 1 98.62 95 ILE A CA 1
ATOM 710 C C . ILE A 1 95 ? -15.82 22.469 9.016 1 98.62 95 ILE A C 1
ATOM 712 O O . ILE A 1 95 ? -15.273 22.344 7.918 1 98.62 95 ILE A O 1
ATOM 716 N N . ASP A 1 96 ? -16.094 23.609 9.523 1 98.12 96 ASP A N 1
ATOM 717 C CA . ASP A 1 96 ? -15.562 24.875 9.016 1 98.12 96 ASP A CA 1
ATOM 718 C C . ASP A 1 96 ? -14.555 25.484 9.992 1 98.12 96 ASP A C 1
ATOM 720 O O . ASP A 1 96 ? -14.93 25.969 11.062 1 98.12 96 ASP A O 1
ATOM 724 N N . PHE A 1 97 ? -13.344 25.531 9.555 1 97.75 97 PHE A N 1
ATOM 725 C CA . PHE A 1 97 ? -12.281 25.969 10.453 1 97.75 97 PHE A CA 1
ATOM 726 C C . PHE A 1 97 ? -12.32 27.484 10.648 1 97.75 97 PHE A C 1
ATOM 728 O O . PHE A 1 97 ? -11.656 28.016 11.539 1 97.75 97 PHE A O 1
ATOM 735 N N . SER A 1 98 ? -13.164 28.188 9.898 1 96.88 98 SER A N 1
ATOM 736 C CA . SER A 1 98 ? -13.328 29.625 10.125 1 96.88 98 SER A CA 1
ATOM 737 C C . SER A 1 98 ? -14.398 29.891 11.18 1 96.88 98 SER A C 1
ATOM 739 O O . SER A 1 98 ? -14.711 31.047 11.461 1 96.88 98 SER A O 1
ATOM 741 N N . SER A 1 99 ? -14.922 28.891 11.766 1 98.38 99 SER A N 1
ATOM 742 C CA . SER A 1 99 ? -15.898 28.969 12.844 1 98.38 99 SER A CA 1
ATOM 743 C C . SER A 1 99 ? -15.523 28.047 14 1 98.38 99 SER A C 1
ATOM 745 O O . SER A 1 99 ? -15.602 26.828 13.875 1 98.38 99 SER A O 1
ATOM 747 N N . LEU A 1 100 ? -15.203 28.609 15.164 1 98.5 100 LEU A N 1
ATOM 748 C CA . LEU A 1 100 ? -14.859 27.812 16.328 1 98.5 100 LEU A CA 1
ATOM 749 C C . LEU A 1 100 ? -16.047 26.953 16.766 1 98.5 100 LEU A C 1
ATOM 751 O O . LEU A 1 100 ? -15.875 25.828 17.234 1 98.5 100 LEU A O 1
ATOM 755 N N . GLU A 1 101 ? -17.219 27.5 16.578 1 98.56 101 GLU A N 1
ATOM 756 C CA . GLU A 1 101 ? -18.422 26.75 16.906 1 98.56 101 GLU A CA 1
ATOM 757 C C . GLU A 1 101 ? -18.547 25.5 16.047 1 98.56 101 GLU A C 1
ATOM 759 O O . GLU A 1 101 ? -18.922 24.422 16.531 1 98.56 101 GLU A O 1
ATOM 764 N N . SER A 1 102 ? -18.297 25.625 14.789 1 98.62 102 SER A N 1
ATOM 765 C CA . SER A 1 102 ? -18.328 24.484 13.875 1 98.62 102 SER A CA 1
ATOM 766 C C . SER A 1 102 ? -17.344 23.406 14.312 1 98.62 102 SER A C 1
ATOM 768 O O . SER A 1 102 ? -17.672 22.219 14.289 1 98.62 102 SER A O 1
ATOM 770 N N . ILE A 1 103 ? -16.203 23.797 14.766 1 98.81 103 ILE A N 1
ATOM 771 C CA . ILE A 1 103 ? -15.18 22.859 15.219 1 98.81 103 ILE A CA 1
ATOM 772 C C . ILE A 1 103 ? -15.664 22.125 16.469 1 98.81 103 ILE A C 1
ATOM 774 O O . ILE A 1 103 ? -15.523 20.906 16.578 1 98.81 103 ILE A O 1
ATOM 778 N N . ARG A 1 104 ? -16.25 22.859 17.391 1 98.56 104 ARG A N 1
ATOM 779 C CA . ARG A 1 104 ? -16.766 22.266 18.609 1 98.56 104 ARG A CA 1
ATOM 780 C C . ARG A 1 104 ? -17.891 21.281 18.312 1 98.56 104 ARG A C 1
ATOM 782 O O . ARG A 1 104 ? -17.969 20.219 18.922 1 98.56 104 ARG A O 1
ATOM 789 N N . GLN A 1 105 ? -18.719 21.609 17.391 1 98.69 105 GLN A N 1
ATOM 790 C CA . GLN A 1 105 ? -19.797 20.719 17 1 98.69 105 GLN A CA 1
ATOM 791 C C . GLN A 1 105 ? -19.266 19.422 16.375 1 98.69 105 GLN A C 1
ATOM 793 O O . GLN A 1 105 ? -19.75 18.344 16.672 1 98.69 105 GLN A O 1
ATOM 798 N N . PHE A 1 106 ? -18.344 19.578 15.539 1 98.75 106 PHE A N 1
ATOM 799 C CA . PHE A 1 106 ? -17.719 18.406 14.914 1 98.75 106 PHE A CA 1
ATOM 800 C C . PHE A 1 106 ? -17.109 17.5 15.977 1 98.75 106 PHE A C 1
ATOM 802 O O . PHE A 1 106 ? -17.328 16.281 15.953 1 98.75 106 PHE A O 1
ATOM 809 N N . ALA A 1 107 ? -16.344 18.062 16.844 1 98.75 107 ALA A N 1
ATOM 810 C CA . ALA A 1 107 ? -15.711 17.297 17.906 1 98.75 107 ALA A CA 1
ATOM 811 C C . ALA A 1 107 ? -16.75 16.562 18.75 1 98.75 107 ALA A C 1
ATOM 813 O O . ALA A 1 107 ? -16.578 15.391 19.094 1 98.75 107 ALA A O 1
ATOM 814 N N . LYS A 1 108 ? -17.812 17.281 19.047 1 98.5 108 LYS A N 1
ATOM 815 C CA . LYS A 1 108 ? -18.891 16.672 19.812 1 98.5 108 LYS A CA 1
ATOM 816 C C . LYS A 1 108 ? -19.469 15.453 19.094 1 98.5 108 LYS A C 1
ATOM 818 O O . LYS A 1 108 ? -19.719 14.422 19.703 1 98.5 108 LYS A O 1
ATOM 823 N N . GLN A 1 109 ? -19.656 15.547 17.844 1 98.62 109 GLN A N 1
ATOM 824 C CA . GLN A 1 109 ? -20.172 14.445 17.031 1 98.62 109 GLN A CA 1
ATOM 825 C C . GLN A 1 109 ? -19.203 13.266 17.031 1 98.62 109 GLN A C 1
ATOM 827 O O . GLN A 1 109 ? -19.625 12.109 17.141 1 98.62 109 GLN A O 1
ATOM 832 N N . ILE A 1 110 ? -17.969 13.539 16.891 1 98.75 110 ILE A N 1
ATOM 833 C CA . ILE A 1 110 ? -16.953 12.484 16.906 1 98.75 110 ILE A CA 1
ATOM 834 C C . ILE A 1 110 ? -16.984 11.758 18.234 1 98.75 110 ILE A C 1
ATOM 836 O O . ILE A 1 110 ? -17.016 10.523 18.281 1 98.75 110 ILE A O 1
ATOM 840 N N . LEU A 1 111 ? -17 12.562 19.312 1 98.25 111 LEU A N 1
ATOM 841 C CA . LEU A 1 111 ? -16.969 11.984 20.656 1 98.25 111 LEU A CA 1
ATOM 842 C C . LEU A 1 111 ? -18.219 11.156 20.922 1 98.25 111 LEU A C 1
ATOM 844 O O . LEU A 1 111 ? -18.172 10.172 21.656 1 98.25 111 LEU A O 1
ATOM 848 N N . ALA A 1 112 ? -19.328 11.484 20.266 1 98.19 112 ALA A N 1
ATOM 849 C CA . ALA A 1 112 ? -20.578 10.758 20.438 1 98.19 112 ALA A CA 1
ATOM 850 C C . ALA A 1 112 ? -20.609 9.492 19.594 1 98.19 112 ALA A C 1
ATOM 852 O O . ALA A 1 112 ? -21.219 8.492 19.984 1 98.19 112 ALA A O 1
ATOM 853 N N . ASN A 1 113 ? -19.906 9.508 18.5 1 97.88 113 ASN A N 1
ATOM 854 C CA . ASN A 1 113 ? -20.141 8.461 17.5 1 97.88 113 ASN A CA 1
ATOM 855 C C . ASN A 1 113 ? -18.938 7.531 17.375 1 97.88 113 ASN A C 1
ATOM 857 O O . ASN A 1 113 ? -19.062 6.434 16.828 1 97.88 113 ASN A O 1
ATOM 861 N N . GLU A 1 114 ? -17.797 7.996 17.75 1 98.25 114 GLU A N 1
ATOM 862 C CA . GLU A 1 114 ? -16.578 7.207 17.578 1 98.25 114 GLU A CA 1
ATOM 863 C C . GLU A 1 114 ? -16.031 6.734 18.922 1 98.25 114 GLU A C 1
ATOM 865 O O . GLU A 1 114 ? -15.922 7.527 19.859 1 98.25 114 GLU A O 1
ATOM 870 N N . LYS A 1 115 ? -15.68 5.5 19.031 1 97.69 115 LYS A N 1
ATOM 871 C CA . LYS A 1 115 ? -15.172 4.922 20.281 1 97.69 115 LYS A CA 1
ATOM 872 C C . LYS A 1 115 ? -13.656 5.086 20.375 1 97.69 115 LYS A C 1
ATOM 874 O O . LYS A 1 115 ? -13.086 4.918 21.453 1 97.69 115 LYS A O 1
ATOM 879 N N . ARG A 1 116 ? -13.062 5.348 19.234 1 98.19 116 ARG A N 1
ATOM 880 C CA . ARG A 1 116 ? -11.609 5.477 19.234 1 98.19 116 ARG A CA 1
ATOM 881 C C . ARG A 1 116 ? -11.156 6.461 18.156 1 98.19 116 ARG A C 1
ATOM 883 O O . ARG A 1 116 ? -11.898 6.746 17.219 1 98.19 116 ARG A O 1
ATOM 890 N N . LEU A 1 117 ? -10.055 7.02 18.312 1 98.81 117 LEU A N 1
ATOM 891 C CA . LEU A 1 117 ? -9.32 7.852 17.375 1 98.81 117 LEU A CA 1
ATOM 892 C C . LEU A 1 117 ? -7.82 7.582 17.469 1 98.81 117 LEU A C 1
ATOM 894 O O . LEU A 1 117 ? -7.168 8.008 18.422 1 98.81 117 LEU A O 1
ATOM 898 N N . ASP A 1 118 ? -7.301 6.93 16.484 1 98.81 118 ASP A N 1
ATOM 899 C CA . ASP A 1 118 ? -5.914 6.477 16.547 1 98.81 118 ASP A CA 1
ATOM 900 C C . ASP A 1 118 ? -4.973 7.504 15.922 1 98.81 118 ASP A C 1
ATOM 902 O O . ASP A 1 118 ? -3.816 7.617 16.328 1 98.81 118 ASP A O 1
ATOM 906 N N . ILE A 1 119 ? -5.465 8.211 14.883 1 98.94 119 ILE A N 1
ATOM 907 C CA . ILE A 1 119 ? -4.633 9.188 14.195 1 98.94 119 ILE A CA 1
ATOM 908 C C . ILE A 1 119 ? -5.465 10.414 13.836 1 98.94 119 ILE A C 1
ATOM 910 O O . ILE A 1 119 ? -6.555 10.289 13.266 1 98.94 119 ILE A O 1
ATOM 914 N N . LEU A 1 120 ? -5.031 11.555 14.211 1 98.94 120 LEU A N 1
ATOM 915 C CA . LEU A 1 120 ? -5.582 12.836 13.781 1 98.94 120 LEU A CA 1
ATOM 916 C C . LEU A 1 120 ? -4.602 13.578 12.883 1 98.94 120 LEU A C 1
ATOM 918 O O . LEU A 1 120 ? -3.48 13.875 13.289 1 98.94 120 LEU A O 1
ATOM 922 N N . ILE A 1 121 ? -5.031 13.789 11.656 1 98.88 121 ILE A N 1
ATOM 923 C CA . ILE A 1 121 ? -4.191 14.508 10.711 1 98.88 121 ILE A CA 1
ATOM 924 C C . ILE A 1 121 ? -4.785 15.883 10.438 1 98.88 121 ILE A C 1
ATOM 926 O O . ILE A 1 121 ? -5.801 16 9.75 1 98.88 121 ILE A O 1
ATOM 930 N N . ASN A 1 122 ? -4.172 16.844 11.016 1 98.69 122 ASN A N 1
ATOM 931 C CA . ASN A 1 122 ? -4.523 18.234 10.727 1 98.69 122 ASN A CA 1
ATOM 932 C C . ASN A 1 122 ? -3.877 18.719 9.438 1 98.69 122 ASN A C 1
ATOM 934 O O . ASN A 1 122 ? -2.775 19.266 9.461 1 98.69 122 ASN A O 1
ATOM 938 N N . ASN A 1 123 ? -4.598 18.594 8.375 1 96.62 123 ASN A N 1
ATOM 939 C CA . ASN A 1 123 ? -4.074 18.875 7.043 1 96.62 123 ASN A CA 1
ATOM 940 C C . ASN A 1 123 ? -4.75 20.094 6.422 1 96.62 123 ASN A C 1
ATOM 942 O O . ASN A 1 123 ? -4.18 20.75 5.551 1 96.62 123 ASN A O 1
ATOM 946 N N . ALA A 1 124 ? -5.953 20.391 6.906 1 93.5 124 ALA A N 1
ATOM 947 C CA . ALA A 1 124 ? -6.684 21.531 6.34 1 93.5 124 ALA A CA 1
ATOM 948 C C . ALA A 1 124 ? -5.875 22.812 6.457 1 93.5 124 ALA A C 1
ATOM 950 O O . ALA A 1 124 ? -5.223 23.062 7.477 1 93.5 124 ALA A O 1
ATOM 951 N N . GLY A 1 125 ? -5.883 23.594 5.418 1 90.75 125 GLY A N 1
ATOM 952 C CA . GLY A 1 125 ? -5.207 24.875 5.398 1 90.75 125 GLY A CA 1
ATOM 953 C C . GLY A 1 125 ? -5.535 25.703 4.172 1 90.75 125 GLY A C 1
ATOM 954 O O . GLY A 1 125 ? -6.07 25.188 3.189 1 90.75 125 GLY A O 1
ATOM 955 N N . VAL A 1 126 ? -5.328 26.938 4.34 1 87.19 126 VAL A N 1
ATOM 956 C CA . VAL A 1 126 ? -5.535 27.859 3.232 1 87.19 126 VAL A CA 1
ATOM 957 C C . VAL A 1 126 ? -4.258 28.641 2.967 1 87.19 126 VAL A C 1
ATOM 959 O O . VAL A 1 126 ? -3.395 28.75 3.842 1 87.19 126 VAL A O 1
ATOM 962 N N . GLY A 1 127 ? -4.207 29 1.743 1 82.25 127 GLY A N 1
ATOM 963 C CA . GLY A 1 127 ? -3.1 29.859 1.352 1 82.25 127 GLY A CA 1
ATOM 964 C C . GLY A 1 127 ? -3.301 31.312 1.737 1 82.25 127 GLY A C 1
ATOM 965 O O . GLY A 1 127 ? -4.047 31.609 2.67 1 82.25 127 GLY A O 1
ATOM 966 N N . PHE A 1 128 ? -2.883 32.156 0.878 1 77.56 128 PHE A N 1
ATOM 967 C CA . PHE A 1 128 ? -2.828 33.594 1.112 1 77.56 128 PHE A CA 1
ATOM 968 C C . PHE A 1 128 ? -4.223 34.219 1.04 1 77.56 128 PHE A C 1
ATOM 970 O O . PHE A 1 128 ? -4.918 34.062 0.035 1 77.56 128 PHE A O 1
ATOM 977 N N . LEU A 1 129 ? -4.645 34.656 2.221 1 81.88 129 LEU A N 1
ATOM 978 C CA . LEU A 1 129 ? -5.941 35.312 2.311 1 81.88 129 LEU A CA 1
ATOM 979 C C . LEU A 1 129 ? -5.773 36.812 2.633 1 81.88 129 LEU A C 1
ATOM 981 O O . LEU A 1 129 ? -4.73 37.219 3.143 1 81.88 129 LEU A O 1
ATOM 985 N N . ARG A 1 130 ? -6.832 37.469 2.291 1 86.12 130 ARG A N 1
ATOM 986 C CA . ARG A 1 130 ? -6.852 38.875 2.646 1 86.12 130 ARG A CA 1
ATOM 987 C C . ARG A 1 130 ? -7.121 39.062 4.137 1 86.12 130 ARG A C 1
ATOM 989 O O . ARG A 1 130 ? -7.441 38.094 4.84 1 86.12 130 ARG A O 1
ATOM 996 N N . ASP A 1 131 ? -6.848 40.312 4.559 1 90.12 131 ASP A N 1
ATOM 997 C CA . ASP A 1 131 ? -7.082 40.656 5.953 1 90.12 131 ASP A CA 1
ATOM 998 C C . ASP A 1 131 ? -8.57 40.625 6.289 1 90.12 131 ASP A C 1
ATOM 1000 O O . ASP A 1 131 ? -9.344 41.469 5.812 1 90.12 131 ASP A O 1
ATOM 1004 N N . LYS A 1 132 ? -8.922 39.656 7.051 1 93.81 132 LYS A N 1
ATOM 1005 C CA . LYS A 1 132 ? -10.305 39.5 7.488 1 93.81 132 LYS A CA 1
ATOM 1006 C C . LYS A 1 132 ? -10.367 38.812 8.852 1 93.81 132 LYS A C 1
ATOM 1008 O O . LYS A 1 132 ? -9.57 37.906 9.133 1 93.81 132 LYS A O 1
ATOM 1013 N N . MET A 1 133 ? -11.281 39.281 9.688 1 95.69 133 MET A N 1
ATOM 1014 C CA . MET A 1 133 ? -11.531 38.625 10.977 1 95.69 133 MET A CA 1
ATOM 1015 C C . MET A 1 133 ? -12.75 37.719 10.898 1 95.69 133 MET A C 1
ATOM 1017 O O . MET A 1 133 ? -13.719 38.031 10.203 1 95.69 133 MET A O 1
ATOM 1021 N N . THR A 1 134 ? -12.703 36.656 11.578 1 96.31 134 THR A N 1
ATOM 1022 C CA . THR A 1 134 ? -13.836 35.75 11.641 1 96.31 134 THR A CA 1
ATOM 1023 C C . THR A 1 134 ? -14.852 36.188 12.68 1 96.31 134 THR A C 1
ATOM 1025 O O . THR A 1 134 ? -14.625 37.188 13.375 1 96.31 134 THR A O 1
ATOM 1028 N N . VAL A 1 135 ? -16 35.438 12.766 1 96 135 VAL A N 1
ATOM 1029 C CA . VAL A 1 135 ? -17.062 35.75 13.727 1 96 135 VAL A CA 1
ATOM 1030 C C . VAL A 1 135 ? -16.531 35.531 15.148 1 96 135 VAL A C 1
ATOM 1032 O O . VAL A 1 135 ? -17.094 36.062 16.109 1 96 135 VAL A O 1
ATOM 1035 N N . ASP A 1 136 ? -15.406 34.906 15.312 1 97.81 136 ASP A N 1
ATOM 1036 C CA . ASP A 1 136 ? -14.812 34.562 16.609 1 97.81 136 ASP A CA 1
ATOM 1037 C C . ASP A 1 136 ? -13.82 35.656 17.047 1 97.81 136 ASP A C 1
ATOM 1039 O O . ASP A 1 136 ? -13.227 35.562 18.125 1 97.81 136 ASP A O 1
ATOM 1043 N N . GLY A 1 137 ? -13.586 36.656 16.172 1 96.81 137 GLY A N 1
ATOM 1044 C CA . GLY A 1 137 ? -12.625 37.719 16.484 1 96.81 137 GLY A CA 1
ATOM 1045 C C . GLY A 1 137 ? -11.188 37.281 16.219 1 96.81 137 GLY A C 1
ATOM 1046 O O . GLY A 1 137 ? -10.266 37.844 16.828 1 96.81 137 GLY A O 1
ATOM 1047 N N . LEU A 1 138 ? -10.984 36.344 15.414 1 97.5 138 LEU A N 1
ATOM 1048 C CA . LEU A 1 138 ? -9.648 35.875 15.07 1 97.5 138 LEU A CA 1
ATOM 1049 C C . LEU A 1 138 ? -9.328 36.156 13.609 1 97.5 138 LEU A C 1
ATOM 1051 O O . LEU A 1 138 ? -10.227 36.188 12.766 1 97.5 138 LEU A O 1
ATOM 1055 N N . GLN A 1 139 ? -8.094 36.438 13.352 1 96.25 139 GLN A N 1
ATOM 1056 C CA . GLN A 1 139 ? -7.668 36.594 11.961 1 96.25 139 GLN A CA 1
ATOM 1057 C C . GLN A 1 139 ? -7.922 35.281 11.188 1 96.25 139 GLN A C 1
ATOM 1059 O O . GLN A 1 139 ? -7.52 34.219 11.617 1 96.25 139 GLN A O 1
ATOM 1064 N N . VAL A 1 140 ? -8.539 35.375 10.055 1 96.31 140 VAL A N 1
ATOM 1065 C CA . VAL A 1 140 ? -9.18 34.25 9.398 1 96.31 140 VAL A CA 1
ATOM 1066 C C . VAL A 1 140 ? -8.125 33.219 9.008 1 96.31 140 VAL A C 1
ATOM 1068 O O . VAL A 1 140 ? -8.32 32 9.195 1 96.31 140 VAL A O 1
ATOM 1071 N N . LEU A 1 141 ? -7.008 33.594 8.391 1 95.31 141 LEU A N 1
ATOM 1072 C CA . LEU A 1 141 ? -5.98 32.625 7.988 1 95.31 141 LEU A CA 1
ATOM 1073 C C . LEU A 1 141 ? -5.387 31.922 9.203 1 95.31 141 LEU A C 1
ATOM 1075 O O . LEU A 1 141 ? -5.215 30.703 9.188 1 95.31 141 LEU A O 1
ATOM 1079 N N . MET A 1 142 ? -5.117 32.688 10.258 1 96.31 142 MET A N 1
ATOM 1080 C CA . MET A 1 142 ? -4.578 32.094 11.484 1 96.31 142 MET A CA 1
ATOM 1081 C C . MET A 1 142 ? -5.574 31.141 12.117 1 96.31 142 MET A C 1
ATOM 1083 O O . MET A 1 142 ? -5.184 30.109 12.664 1 96.31 142 MET A O 1
ATOM 1087 N N . GLN A 1 143 ? -6.816 31.516 12.039 1 97.5 143 GLN A N 1
ATOM 1088 C CA . GLN A 1 143 ? -7.832 30.641 12.625 1 97.5 143 GLN A CA 1
ATOM 1089 C C . GLN A 1 143 ? -7.91 29.312 11.867 1 97.5 143 GLN A C 1
ATOM 1091 O O . GLN A 1 143 ? -7.941 28.25 12.484 1 97.5 143 GLN A O 1
ATOM 1096 N N . VAL A 1 144 ? -7.906 29.375 10.594 1 96.94 144 VAL A N 1
ATOM 1097 C CA . VAL A 1 144 ? -8.062 28.172 9.766 1 96.94 144 VAL A CA 1
ATOM 1098 C C . VAL A 1 144 ? -6.812 27.312 9.867 1 96.94 144 VAL A C 1
ATOM 1100 O O . VAL A 1 144 ? -6.906 26.094 10.055 1 96.94 144 VAL A O 1
ATOM 1103 N N . ASN A 1 145 ? -5.629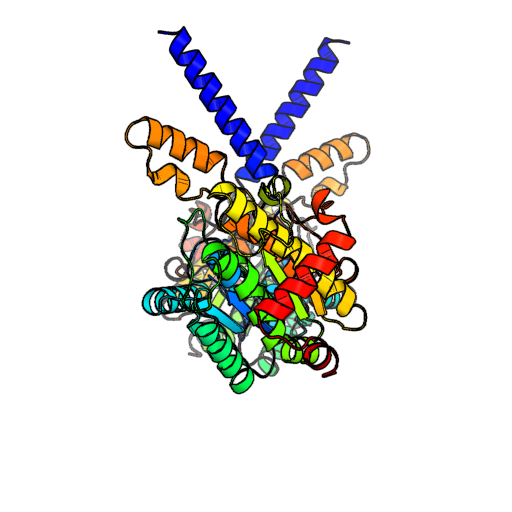 27.906 9.828 1 96.56 145 ASN A N 1
ATOM 1104 C CA . ASN A 1 145 ? -4.387 27.156 9.695 1 96.56 145 ASN A CA 1
ATOM 1105 C C . ASN A 1 145 ? -3.83 26.75 11.055 1 96.56 145 ASN A C 1
ATOM 1107 O O . ASN A 1 145 ? -3.066 25.781 11.156 1 96.56 145 ASN A O 1
ATOM 1111 N N . TYR A 1 146 ? -4.188 27.5 12.086 1 97.75 146 TYR A N 1
ATOM 1112 C CA . TYR A 1 146 ? -3.486 27.281 13.344 1 97.75 146 TYR A CA 1
ATOM 1113 C C . TYR A 1 146 ? -4.473 27.109 14.5 1 97.75 146 TYR A C 1
ATOM 1115 O O . TYR A 1 146 ? -4.641 26.016 15.031 1 97.75 146 TYR A O 1
ATOM 1123 N N . PHE A 1 147 ? -5.32 28.141 14.812 1 98.5 147 PHE A N 1
ATOM 1124 C CA . PHE A 1 147 ? -6.203 28.094 15.969 1 98.5 147 PHE A CA 1
ATOM 1125 C C . PHE A 1 147 ? -7.195 26.938 15.844 1 98.5 147 PHE A C 1
ATOM 1127 O O . PHE A 1 147 ? -7.5 26.266 16.828 1 98.5 147 PHE A O 1
ATOM 1134 N N . GLY A 1 148 ? -7.73 26.766 14.656 1 98.44 148 GLY A N 1
ATOM 1135 C CA . GLY A 1 148 ? -8.688 25.703 14.422 1 98.44 148 GLY A CA 1
ATOM 1136 C C . GLY A 1 148 ? -8.133 24.328 14.719 1 98.44 148 GLY A C 1
ATOM 1137 O O . GLY A 1 148 ? -8.688 23.594 15.539 1 98.44 148 GLY A O 1
ATOM 1138 N N . PRO A 1 149 ? -7.051 23.969 14.07 1 98.56 149 PRO A N 1
ATOM 1139 C CA . PRO A 1 149 ? -6.414 22.672 14.359 1 98.56 149 PRO A CA 1
ATOM 1140 C C . PRO A 1 149 ? -6.062 22.5 15.836 1 98.56 149 PRO A C 1
ATOM 1142 O O . PRO A 1 149 ? -6.203 21.406 16.391 1 98.56 149 PRO A O 1
ATOM 1145 N N . VAL A 1 150 ? -5.594 23.547 16.516 1 98.69 150 VAL A N 1
ATOM 1146 C CA . VAL A 1 150 ? -5.301 23.484 17.938 1 98.69 150 VAL A CA 1
ATOM 1147 C C . VAL A 1 150 ? -6.566 23.141 18.719 1 98.69 150 VAL A C 1
ATOM 1149 O O . VAL A 1 150 ? -6.566 22.219 19.531 1 98.69 150 VAL A O 1
ATOM 1152 N N . LEU A 1 151 ? -7.625 23.875 18.391 1 98.62 151 LEU A N 1
ATOM 1153 C CA . LEU A 1 151 ? -8.883 23.641 19.109 1 98.62 151 LEU A CA 1
ATOM 1154 C C . LEU A 1 151 ? -9.383 22.219 18.891 1 98.62 151 LEU A C 1
ATOM 1156 O O . LEU A 1 151 ? -9.734 21.531 19.844 1 98.62 151 LEU A O 1
ATOM 1160 N N . LEU A 1 152 ? -9.406 21.781 17.656 1 98.75 152 LEU A N 1
ATOM 1161 C CA . LEU A 1 152 ? -9.883 20.438 17.344 1 98.75 152 LEU A CA 1
ATOM 1162 C C . LEU A 1 152 ? -9.078 19.391 18.094 1 98.75 152 LEU A C 1
ATOM 1164 O O . LEU A 1 152 ? -9.656 18.469 18.688 1 98.75 152 LEU A O 1
ATOM 1168 N N . THR A 1 153 ? -7.773 19.516 18.047 1 98.75 153 THR A N 1
ATOM 1169 C CA . THR A 1 153 ? -6.879 18.578 18.703 1 98.75 153 THR A CA 1
ATOM 1170 C C . THR A 1 153 ? -7.18 18.5 20.203 1 98.75 153 THR A C 1
ATOM 1172 O O . THR A 1 153 ? -7.316 17.422 20.766 1 98.75 153 THR A O 1
ATOM 1175 N N . MET A 1 154 ? -7.324 19.672 20.812 1 98.19 154 MET A N 1
ATOM 1176 C CA . MET A 1 154 ? -7.535 19.734 22.25 1 98.19 154 MET A CA 1
ATOM 1177 C C . MET A 1 154 ? -8.891 19.125 22.625 1 98.19 154 MET A C 1
ATOM 1179 O O . MET A 1 154 ? -9.008 18.453 23.641 1 98.19 154 MET A O 1
ATOM 1183 N N . LEU A 1 155 ? -9.883 19.359 21.844 1 97.88 155 LEU A N 1
ATOM 1184 C CA . LEU A 1 155 ? -11.219 18.844 22.125 1 97.88 155 LEU A CA 1
ATOM 1185 C C . LEU A 1 155 ? -11.25 17.328 22 1 97.88 155 LEU A C 1
ATOM 1187 O O . LEU A 1 155 ? -12.047 16.656 22.672 1 97.88 155 LEU A O 1
ATOM 1191 N N . LEU A 1 156 ? -10.367 16.75 21.141 1 98.25 156 LEU A N 1
ATOM 1192 C CA . LEU A 1 156 ? -10.398 15.312 20.891 1 98.25 156 LEU A CA 1
ATOM 1193 C C . LEU A 1 156 ? -9.297 14.602 21.672 1 98.25 156 LEU A C 1
ATOM 1195 O O . LEU A 1 156 ? -9.102 13.391 21.516 1 98.25 156 LEU A O 1
ATOM 1199 N N . LEU A 1 157 ? -8.594 15.336 22.5 1 97.81 157 LEU A N 1
ATOM 1200 C CA . LEU A 1 157 ? -7.395 14.828 23.141 1 97.81 157 LEU A CA 1
ATOM 1201 C C . LEU A 1 157 ? -7.719 13.633 24.031 1 97.81 157 LEU A C 1
ATOM 1203 O O . LEU A 1 157 ? -6.973 12.648 24.062 1 97.81 157 LEU A O 1
ATOM 1207 N N . ASP A 1 158 ? -8.805 13.672 24.75 1 96.38 158 ASP A N 1
ATOM 1208 C CA . ASP A 1 158 ? -9.172 12.57 25.625 1 96.38 158 ASP A CA 1
ATOM 1209 C C . ASP A 1 158 ? -9.414 11.289 24.828 1 96.38 158 ASP A C 1
ATOM 1211 O O . ASP A 1 158 ? -9.031 10.203 25.266 1 96.38 158 ASP A O 1
ATOM 1215 N N . LEU A 1 159 ? -10.086 11.43 23.75 1 98.06 159 LEU A N 1
ATOM 1216 C CA . LEU A 1 159 ? -10.336 10.273 22.906 1 98.06 159 LEU A CA 1
ATOM 1217 C C . LEU A 1 159 ? -9.023 9.719 22.344 1 98.06 159 LEU A C 1
ATOM 1219 O O . LEU A 1 159 ? -8.852 8.5 22.25 1 98.06 159 LEU A O 1
ATOM 1223 N N . LEU A 1 160 ? -8.086 10.578 22 1 98.31 160 LEU A N 1
ATOM 1224 C CA . LEU A 1 160 ? -6.766 10.18 21.516 1 98.31 160 LEU A CA 1
ATOM 1225 C C . LEU A 1 160 ? -5.988 9.445 22.594 1 98.31 160 LEU A C 1
ATOM 1227 O O . LEU A 1 160 ? -5.352 8.422 22.328 1 98.31 160 LEU A O 1
ATOM 1231 N N . LYS A 1 161 ? -6.098 9.93 23.797 1 96.75 161 LYS A N 1
ATOM 1232 C CA . LYS A 1 161 ? -5.43 9.281 24.922 1 96.75 161 LYS A CA 1
ATOM 1233 C C . LYS A 1 161 ? -6.016 7.891 25.188 1 96.75 161 LYS A C 1
ATOM 1235 O O . LYS A 1 161 ? -5.273 6.93 25.406 1 96.75 161 LYS A O 1
ATOM 1240 N N . LYS A 1 162 ? -7.309 7.809 25.125 1 96.75 162 LYS A N 1
ATOM 1241 C CA . LYS A 1 162 ? -7.992 6.539 25.359 1 96.75 162 LYS A CA 1
ATOM 1242 C C . LYS A 1 162 ? -7.652 5.52 24.266 1 96.75 162 LYS A C 1
ATOM 1244 O O . LYS A 1 162 ? -7.691 4.312 24.516 1 96.75 162 LYS A O 1
ATOM 1249 N N . SER A 1 163 ? -7.242 6.031 23.125 1 98 163 SER A N 1
ATOM 1250 C CA . SER A 1 163 ? -6.957 5.188 21.969 1 98 163 SER A CA 1
ATOM 1251 C C . SER A 1 163 ? -5.465 4.91 21.844 1 98 163 SER A C 1
ATOM 1253 O O . SER A 1 163 ? -5.012 4.359 20.828 1 98 163 SER A O 1
ATOM 1255 N N . ALA A 1 164 ? -4.738 5.332 22.891 1 96 164 ALA A N 1
ATOM 1256 C CA . ALA A 1 164 ? -3.285 5.219 22.797 1 96 164 ALA A CA 1
ATOM 1257 C C . ALA A 1 164 ? -2.861 3.77 22.562 1 96 164 ALA A C 1
ATOM 1259 O O . ALA A 1 164 ? -3.486 2.844 23.094 1 96 164 ALA A O 1
ATOM 1260 N N . PRO A 1 165 ? -1.759 3.57 21.75 1 97.5 165 PRO A N 1
ATOM 1261 C CA . PRO A 1 165 ? -0.939 4.617 21.141 1 97.5 165 PRO A CA 1
ATOM 1262 C C . PRO A 1 165 ? -1.645 5.32 19.984 1 97.5 165 PRO A C 1
ATOM 1264 O O . PRO A 1 165 ? -2.355 4.676 19.219 1 97.5 165 PRO A O 1
ATOM 1267 N N . SER A 1 166 ? -1.645 6.602 19.969 1 98.62 166 SER A N 1
ATOM 1268 C CA . SER A 1 166 ? -2.246 7.41 18.922 1 98.62 166 SER A CA 1
ATOM 1269 C C . SER A 1 166 ? -1.299 8.516 18.469 1 98.62 166 SER A C 1
ATOM 1271 O O . SER A 1 166 ? -0.264 8.75 19.094 1 98.62 166 SER A O 1
ATOM 1273 N N . ARG A 1 167 ? -1.588 9.102 17.328 1 98.81 167 ARG A N 1
ATOM 1274 C CA . ARG A 1 167 ? -0.691 10.102 16.766 1 98.81 167 ARG A CA 1
ATOM 1275 C C . ARG A 1 167 ? -1.47 11.312 16.266 1 98.81 167 ARG A C 1
ATOM 1277 O O . ARG A 1 167 ? -2.592 11.18 15.766 1 98.81 167 ARG A O 1
ATOM 1284 N N . ILE A 1 168 ? -0.882 12.414 16.422 1 98.88 168 ILE A N 1
ATOM 1285 C CA . ILE A 1 168 ? -1.368 13.68 15.867 1 98.88 168 ILE A CA 1
ATOM 1286 C C . ILE A 1 168 ? -0.345 14.242 14.883 1 98.88 168 ILE A C 1
ATOM 1288 O O . ILE A 1 168 ? 0.823 14.43 15.234 1 98.88 168 ILE A O 1
ATOM 1292 N N . ILE A 1 169 ? -0.778 14.461 13.656 1 98.88 169 ILE A N 1
ATOM 1293 C CA . ILE A 1 169 ? 0.095 15.023 12.633 1 98.88 169 ILE A CA 1
ATOM 1294 C C . ILE A 1 169 ? -0.377 16.438 12.266 1 98.88 169 ILE A C 1
ATOM 1296 O O . ILE A 1 169 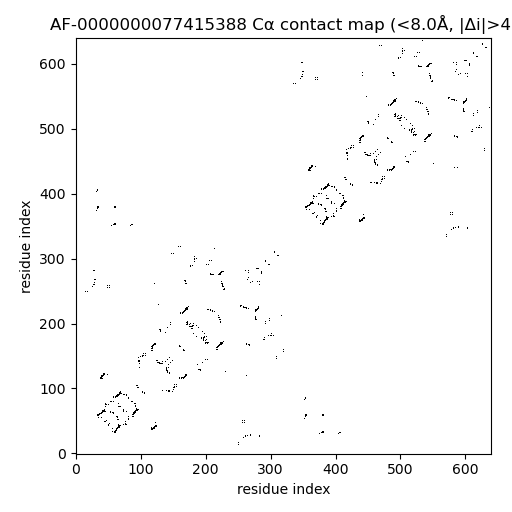? -1.531 16.625 11.875 1 98.88 169 ILE A O 1
ATOM 1300 N N . ASN A 1 170 ? 0.474 17.391 12.414 1 98.5 170 ASN A N 1
ATOM 1301 C CA . ASN A 1 170 ? 0.208 18.766 12.016 1 98.5 170 ASN A CA 1
ATOM 1302 C C . ASN A 1 170 ? 0.977 19.141 10.75 1 98.5 170 ASN A C 1
ATOM 1304 O O . ASN A 1 170 ? 2.209 19.094 10.734 1 98.5 170 ASN A O 1
ATOM 1308 N N . VAL A 1 171 ? 0.273 19.531 9.742 1 95.69 171 VAL A N 1
ATOM 1309 C CA . VAL A 1 171 ? 0.917 19.875 8.477 1 95.69 171 VAL A CA 1
ATOM 1310 C C . VAL A 1 171 ? 1.404 21.328 8.516 1 95.69 171 VAL A C 1
ATOM 1312 O O . VAL A 1 171 ? 0.62 22.25 8.766 1 95.69 171 VAL A O 1
ATOM 1315 N N . SER A 1 172 ? 2.652 21.484 8.305 1 93.06 172 SER A N 1
ATOM 1316 C CA . SER A 1 172 ? 3.307 22.781 8.242 1 93.06 172 SER A CA 1
ATOM 1317 C C . SER A 1 172 ? 3.865 23.047 6.844 1 93.06 172 SER A C 1
ATOM 1319 O O . SER A 1 172 ? 3.234 22.703 5.844 1 93.06 172 SER A O 1
ATOM 1321 N N . SER A 1 173 ? 4.871 23.875 6.766 1 82.75 173 SER A N 1
ATOM 1322 C CA . SER A 1 173 ? 5.484 24.234 5.488 1 82.75 173 SER A CA 1
ATOM 1323 C C . SER A 1 173 ? 6.934 24.672 5.672 1 82.75 173 SER A C 1
ATOM 1325 O O . SER A 1 173 ? 7.344 25.031 6.773 1 82.75 173 SER A O 1
ATOM 1327 N N . LEU A 1 174 ? 7.633 24.594 4.617 1 76.38 174 LEU A N 1
ATOM 1328 C CA . LEU A 1 174 ? 8.992 25.109 4.633 1 76.38 174 LEU A CA 1
ATOM 1329 C C . LEU A 1 174 ? 8.992 26.625 4.863 1 76.38 174 LEU A C 1
ATOM 1331 O O . LEU A 1 174 ? 9.969 27.172 5.371 1 76.38 174 LEU A O 1
ATOM 1335 N N . LEU A 1 175 ? 7.973 27.25 4.574 1 77.81 175 LEU A N 1
ATOM 1336 C CA . LEU A 1 175 ? 7.855 28.703 4.711 1 77.81 175 LEU A CA 1
ATOM 1337 C C . LEU A 1 175 ? 7.828 29.109 6.18 1 77.81 175 LEU A C 1
ATOM 1339 O O . LEU A 1 175 ? 8.008 30.281 6.504 1 77.81 175 LEU A O 1
ATOM 1343 N N . ALA A 1 176 ? 7.641 28.156 7.012 1 85.31 176 ALA A N 1
ATOM 1344 C CA . ALA A 1 176 ? 7.715 28.422 8.445 1 85.31 176 ALA A CA 1
ATOM 1345 C C . ALA A 1 176 ? 9.078 29 8.828 1 85.31 176 ALA A C 1
ATOM 1347 O O . ALA A 1 176 ? 9.203 29.719 9.82 1 85.31 176 ALA A O 1
ATOM 1348 N N . LYS A 1 177 ? 10.055 28.688 8.016 1 83.94 177 LYS A N 1
ATOM 1349 C CA . LYS A 1 177 ? 11.406 29.172 8.266 1 83.94 177 LYS A CA 1
ATOM 1350 C C . LYS A 1 177 ? 11.469 30.688 8.18 1 83.94 177 LYS A C 1
ATOM 1352 O O . LYS A 1 177 ? 12.289 31.312 8.852 1 83.94 177 LYS A O 1
ATOM 1357 N N . LYS A 1 178 ? 10.57 31.266 7.496 1 85.62 178 LYS A N 1
ATOM 1358 C CA . LYS A 1 178 ? 10.578 32.719 7.266 1 85.62 178 LYS A CA 1
ATOM 1359 C C . LYS A 1 178 ? 9.555 33.406 8.148 1 85.62 178 LYS A C 1
ATOM 1361 O O . LYS A 1 178 ? 9.234 34.594 7.922 1 85.62 178 LYS A O 1
ATOM 1366 N N . ALA A 1 179 ? 9.086 32.781 9.109 1 90.94 179 ALA A N 1
ATOM 1367 C CA . ALA A 1 179 ? 8.062 33.344 9.984 1 90.94 179 ALA A CA 1
ATOM 1368 C C . ALA A 1 179 ? 8.664 34.344 10.953 1 90.94 179 ALA A C 1
ATOM 1370 O O . ALA A 1 179 ? 9.859 34.312 11.25 1 90.94 179 ALA A O 1
ATOM 1371 N N . ASN A 1 180 ? 7.898 35.312 11.312 1 91.25 180 ASN A N 1
ATOM 1372 C CA . ASN A 1 180 ? 8.203 36.281 12.383 1 91.25 180 ASN A CA 1
ATOM 1373 C C . ASN A 1 180 ? 7.066 36.344 13.391 1 91.25 180 ASN A C 1
ATOM 1375 O O . ASN A 1 180 ? 6.559 37.438 13.664 1 91.25 180 ASN A O 1
ATOM 1379 N N . LEU A 1 181 ? 6.785 35.281 13.977 1 93.75 181 LEU A N 1
ATOM 1380 C CA . LEU A 1 181 ? 5.641 35.156 14.867 1 93.75 181 LEU A CA 1
ATOM 1381 C C . LEU A 1 181 ? 5.969 35.688 16.266 1 93.75 181 LEU A C 1
ATOM 1383 O O . LEU A 1 181 ? 7.043 35.406 16.797 1 93.75 181 LEU A O 1
ATOM 1387 N N . THR A 1 182 ? 5.152 36.5 16.766 1 93.38 182 THR A N 1
ATOM 1388 C CA . THR A 1 182 ? 5.188 37 18.141 1 93.38 182 THR A CA 1
ATOM 1389 C C . THR A 1 182 ? 3.799 36.938 18.766 1 93.38 182 THR A C 1
ATOM 1391 O O . THR A 1 182 ? 2.805 36.75 18.078 1 93.38 182 THR A O 1
ATOM 1394 N N . VAL A 1 183 ? 3.791 37.094 20.109 1 95 183 VAL A N 1
ATOM 1395 C CA . VAL A 1 183 ? 2.512 37.094 20.797 1 95 183 VAL A CA 1
ATOM 1396 C C . VAL A 1 183 ? 1.64 38.25 20.312 1 95 183 VAL A C 1
ATOM 1398 O O . VAL A 1 183 ? 0.419 38.094 20.219 1 95 183 VAL A O 1
ATOM 1401 N N . GLU A 1 184 ? 2.236 39.344 19.984 1 93.69 184 GLU A N 1
ATOM 1402 C CA . GLU A 1 184 ? 1.528 40.562 19.594 1 93.69 184 GLU A CA 1
ATOM 1403 C C . GLU A 1 184 ? 0.894 40.406 18.219 1 93.69 184 GLU A C 1
ATOM 1405 O O . GLU A 1 184 ? -0.152 41 17.938 1 93.69 184 GLU A O 1
ATOM 1410 N N . ASN A 1 185 ? 1.478 39.625 17.375 1 94 185 ASN A N 1
ATOM 1411 C CA . ASN A 1 185 ? 0.953 39.531 16.016 1 94 185 ASN A CA 1
ATOM 1412 C C . ASN A 1 185 ? 0.244 38.219 15.75 1 94 185 ASN A C 1
ATOM 1414 O O . ASN A 1 185 ? -0.103 37.906 14.609 1 94 185 ASN A O 1
ATOM 1418 N N . LEU A 1 186 ? 0.037 37.469 16.797 1 95.06 186 LEU A N 1
ATOM 1419 C CA . LEU A 1 186 ? -0.584 36.156 16.688 1 95.06 186 LEU A CA 1
ATOM 1420 C C . LEU A 1 186 ? -1.968 36.25 16.062 1 95.06 186 LEU A C 1
ATOM 1422 O O . LEU A 1 186 ? -2.348 35.406 15.25 1 95.06 186 LEU A O 1
ATOM 1426 N N . ASN A 1 187 ? -2.666 37.219 16.406 1 95.25 187 ASN A N 1
ATOM 1427 C CA . ASN A 1 187 ? -4.016 37.406 15.898 1 95.25 187 ASN A CA 1
ATOM 1428 C C . ASN A 1 187 ? -4.129 38.688 15.094 1 95.25 187 ASN A C 1
ATOM 1430 O O . ASN A 1 187 ? -5.148 39.375 15.156 1 95.25 187 ASN A O 1
ATOM 1434 N N . LYS A 1 188 ? -3.051 39.094 14.453 1 92.25 188 LYS A N 1
ATOM 1435 C CA . LYS A 1 188 ? -3.025 40.281 13.594 1 92.25 188 LYS A CA 1
ATOM 1436 C C . LYS A 1 188 ? -2.676 39.906 12.156 1 92.25 188 LYS A C 1
ATOM 1438 O O . LYS A 1 188 ? -2.352 38.75 11.867 1 92.25 188 LYS A O 1
ATOM 1443 N N . TYR A 1 189 ? -2.867 40.906 11.359 1 88.75 189 TYR A N 1
ATOM 1444 C CA . TYR A 1 189 ? -2.572 40.688 9.945 1 88.75 189 TYR A CA 1
ATOM 1445 C C . TYR A 1 189 ? -1.314 41.438 9.531 1 88.75 189 TYR A C 1
ATOM 1447 O O . TYR A 1 189 ? -1.395 42.562 9.031 1 88.75 189 TYR A O 1
ATOM 1455 N N . PRO A 1 190 ? -0.214 40.875 9.688 1 85.69 190 PRO A N 1
ATOM 1456 C CA . PRO A 1 190 ? 1.027 41.562 9.336 1 85.69 190 PRO A CA 1
ATOM 1457 C C . PRO A 1 190 ? 1.304 41.531 7.832 1 85.69 190 PRO A C 1
ATOM 1459 O O . PRO A 1 190 ? 2.262 42.156 7.367 1 85.69 190 PRO A O 1
ATOM 1462 N N . GLY A 1 191 ? 0.494 40.844 7.059 1 88.06 191 GLY A N 1
ATOM 1463 C CA . GLY A 1 191 ? 0.648 40.656 5.625 1 88.06 191 GLY A CA 1
ATOM 1464 C C . GLY A 1 191 ? 0.322 39.25 5.172 1 88.06 191 GLY A C 1
ATOM 1465 O O . GLY A 1 191 ? 0.365 38.281 5.973 1 88.06 191 GLY A O 1
ATOM 1466 N N . LYS A 1 192 ? 0.071 39.156 3.947 1 84.69 192 LYS A N 1
ATOM 1467 C CA . LYS A 1 192 ? -0.415 37.906 3.383 1 84.69 192 LYS A CA 1
ATOM 1468 C C . LYS A 1 192 ? 0.597 36.781 3.59 1 84.69 192 LYS A C 1
ATOM 1470 O O . LYS A 1 192 ? 0.272 35.75 4.176 1 84.69 192 LYS A O 1
ATOM 1475 N N . ILE A 1 193 ? 1.779 36.969 3.172 1 85.62 193 ILE A N 1
ATOM 1476 C CA . ILE A 1 193 ? 2.824 35.938 3.223 1 85.62 193 ILE A CA 1
ATOM 1477 C C . ILE A 1 193 ? 3.236 35.719 4.672 1 85.62 193 ILE A C 1
ATOM 1479 O O . ILE A 1 193 ? 3.363 34.562 5.105 1 85.62 193 ILE A O 1
ATOM 1483 N N . LYS A 1 194 ? 3.396 36.781 5.398 1 89.19 194 LYS A N 1
ATOM 1484 C CA . LYS A 1 194 ? 3.826 36.656 6.789 1 89.19 194 LYS A CA 1
ATOM 1485 C C . LYS A 1 194 ? 2.797 35.906 7.629 1 89.19 194 LYS A C 1
ATOM 1487 O O . LYS A 1 194 ? 3.156 35.125 8.508 1 89.19 194 LYS A O 1
ATOM 1492 N N . ASN A 1 195 ? 1.543 36.188 7.305 1 91.19 195 ASN A N 1
ATOM 1493 C CA . ASN A 1 195 ? 0.477 35.5 8.016 1 91.19 195 ASN A CA 1
ATOM 1494 C C . ASN A 1 195 ? 0.537 33.969 7.785 1 91.19 195 ASN A C 1
ATOM 1496 O O . ASN A 1 195 ? 0.39 33.188 8.727 1 91.19 195 ASN A O 1
ATOM 1500 N N . TYR A 1 196 ? 0.734 33.625 6.629 1 90.44 196 TYR A N 1
ATOM 1501 C CA . TYR A 1 196 ? 0.852 32.219 6.281 1 90.44 196 TYR A CA 1
ATOM 1502 C C . TYR A 1 196 ? 2.059 31.578 6.969 1 90.44 196 TYR A C 1
ATOM 1504 O O . TYR A 1 196 ? 1.94 30.531 7.605 1 90.44 196 TYR A O 1
ATOM 1512 N N . ASN A 1 197 ? 3.178 32.219 6.855 1 90.38 197 ASN A N 1
ATOM 1513 C CA . ASN A 1 197 ? 4.395 31.734 7.488 1 90.38 197 ASN A CA 1
ATOM 1514 C C . ASN A 1 197 ? 4.215 31.562 8.992 1 90.38 197 ASN A C 1
ATOM 1516 O O . ASN A 1 197 ? 4.621 30.547 9.562 1 90.38 197 ASN A O 1
ATOM 1520 N N . ASN A 1 198 ? 3.58 32.531 9.586 1 94.06 198 ASN A N 1
ATOM 1521 C CA . ASN A 1 198 ? 3.35 32.5 11.023 1 94.06 198 ASN A CA 1
ATOM 1522 C C . ASN A 1 198 ? 2.438 31.359 11.422 1 94.06 198 ASN A C 1
ATOM 1524 O O . ASN A 1 198 ? 2.668 30.688 12.438 1 94.06 198 ASN A O 1
ATOM 1528 N N . SER A 1 199 ? 1.407 31.125 10.609 1 94.88 199 SER A N 1
ATOM 1529 C CA . SER A 1 199 ? 0.492 30.031 10.906 1 94.88 199 SER A CA 1
ATOM 1530 C C . SER A 1 199 ? 1.211 28.688 10.883 1 94.88 199 SER A C 1
ATOM 1532 O O . SER A 1 199 ? 0.955 27.828 11.719 1 94.88 199 SER A O 1
ATOM 1534 N N . LYS A 1 200 ? 2.059 28.547 9.945 1 93.06 200 LYS A N 1
ATOM 1535 C CA . LYS A 1 200 ? 2.775 27.281 9.797 1 93.06 200 LYS A CA 1
ATOM 1536 C C . LYS A 1 200 ? 3.811 27.094 10.906 1 93.06 200 LYS A C 1
ATOM 1538 O O . LYS A 1 200 ? 4.016 25.984 11.398 1 93.06 200 LYS A O 1
ATOM 1543 N N . LEU A 1 201 ? 4.48 28.172 11.297 1 95.19 201 LEU A N 1
ATOM 1544 C CA . LEU A 1 201 ? 5.344 28.078 12.469 1 95.19 201 LEU A CA 1
ATOM 1545 C C . LEU A 1 201 ? 4.539 27.75 13.719 1 95.19 201 LEU A C 1
ATOM 1547 O O . LEU A 1 201 ? 4.992 26.969 14.562 1 95.19 201 LEU A O 1
ATOM 1551 N N . GLY A 1 202 ? 3.379 28.375 13.836 1 97.06 202 GLY A N 1
ATOM 1552 C CA . GLY A 1 202 ? 2.49 28.047 14.938 1 97.06 202 GLY A CA 1
ATOM 1553 C C . GLY A 1 202 ? 2.238 26.562 15.078 1 97.06 202 GLY A C 1
ATOM 1554 O O . GLY A 1 202 ? 2.248 26.016 16.188 1 97.06 202 GLY A O 1
ATOM 1555 N N . ASN A 1 203 ? 2.047 25.891 13.961 1 97.38 203 ASN A N 1
ATOM 1556 C CA . ASN A 1 203 ? 1.81 24.453 13.961 1 97.38 203 ASN A CA 1
ATOM 1557 C C . ASN A 1 203 ? 3 23.688 14.539 1 97.38 203 ASN A C 1
ATOM 1559 O O . ASN A 1 203 ? 2.824 22.703 15.258 1 97.38 203 ASN A O 1
ATOM 1563 N N . ILE A 1 204 ? 4.184 24.094 14.18 1 97.25 204 ILE A N 1
ATOM 1564 C CA . ILE A 1 204 ? 5.395 23.453 14.68 1 97.25 204 ILE A CA 1
ATOM 1565 C C . ILE A 1 204 ? 5.5 23.672 16.188 1 97.25 204 ILE A C 1
ATOM 1567 O O . ILE A 1 204 ? 5.727 22.719 16.938 1 97.25 204 ILE A O 1
ATOM 1571 N N . LEU A 1 205 ? 5.305 24.922 16.656 1 97.69 205 LEU A N 1
ATOM 1572 C CA . LEU A 1 205 ? 5.387 25.25 18.078 1 97.69 205 LEU A CA 1
ATOM 1573 C C . LEU A 1 205 ? 4.332 24.484 18.875 1 97.69 205 LEU A C 1
ATOM 1575 O O . LEU A 1 205 ? 4.617 23.953 19.953 1 97.69 205 LEU A O 1
ATOM 1579 N N . PHE A 1 206 ? 3.15 24.438 18.328 1 98 206 PHE A N 1
ATOM 1580 C CA . PHE A 1 206 ? 2.068 23.688 18.969 1 98 206 PHE A CA 1
ATOM 1581 C C . PHE A 1 206 ? 2.438 22.219 19.125 1 98 206 PHE A C 1
ATOM 1583 O O . PHE A 1 206 ? 2.227 21.641 20.188 1 98 206 PHE A O 1
ATOM 1590 N N . THR A 1 207 ? 2.975 21.656 18.062 1 98.31 207 THR A N 1
ATOM 1591 C CA . THR A 1 207 ? 3.396 20.266 18.062 1 98.31 207 THR A CA 1
ATOM 1592 C C . THR A 1 207 ? 4.414 20 19.172 1 98.31 207 THR A C 1
ATOM 1594 O O . THR A 1 207 ? 4.258 19.078 19.969 1 98.31 207 THR A O 1
ATOM 1597 N N . MET A 1 208 ? 5.379 20.828 19.234 1 97.12 208 MET A N 1
ATOM 1598 C CA . MET A 1 208 ? 6.441 20.672 20.234 1 97.12 208 MET A CA 1
ATOM 1599 C C . MET A 1 208 ? 5.891 20.828 21.641 1 97.12 208 MET A C 1
ATOM 1601 O O . MET A 1 208 ? 6.18 20 22.516 1 97.12 208 MET A O 1
ATOM 1605 N N . LYS A 1 209 ? 5.125 21.875 21.891 1 97.31 209 LYS A N 1
ATOM 1606 C CA . LYS A 1 209 ? 4.609 22.156 23.219 1 97.31 209 LYS A CA 1
ATOM 1607 C C . LYS A 1 209 ? 3.689 21.047 23.703 1 97.31 209 LYS A C 1
ATOM 1609 O O . LYS A 1 209 ? 3.828 20.562 24.844 1 97.31 209 LYS A O 1
ATOM 1614 N N . LEU A 1 210 ? 2.736 20.656 22.859 1 97.62 210 LEU A N 1
ATOM 1615 C CA . LEU A 1 210 ? 1.8 19.625 23.281 1 97.62 210 LEU A CA 1
ATOM 1616 C C . LEU A 1 210 ? 2.516 18.297 23.5 1 97.62 210 LEU A C 1
ATOM 1618 O O . LEU A 1 210 ? 2.158 17.531 24.406 1 97.62 210 LEU A O 1
ATOM 1622 N N . ALA A 1 211 ? 3.496 17.984 22.688 1 97.31 211 ALA A N 1
ATOM 1623 C CA . ALA A 1 211 ? 4.297 16.781 22.891 1 97.31 211 ALA A CA 1
ATOM 1624 C C . ALA A 1 211 ? 4.961 16.797 24.266 1 97.31 211 ALA A C 1
ATOM 1626 O O . ALA A 1 211 ? 5.016 15.766 24.953 1 97.31 211 ALA A O 1
ATOM 1627 N N . GLU A 1 212 ? 5.48 17.984 24.656 1 95.75 212 GLU A N 1
ATOM 1628 C CA . GLU A 1 212 ? 6.082 18.141 25.984 1 95.75 212 GLU A CA 1
ATOM 1629 C C . GLU A 1 212 ? 5.066 17.859 27.078 1 95.75 212 GLU A C 1
ATOM 1631 O O . GLU A 1 212 ? 5.375 17.172 28.062 1 95.75 212 GLU A O 1
ATOM 1636 N N . LEU A 1 213 ? 3.936 18.359 26.906 1 95.62 213 LEU A N 1
ATOM 1637 C CA . LEU A 1 213 ? 2.895 18.25 27.922 1 95.62 213 LEU A CA 1
ATOM 1638 C C . LEU A 1 213 ? 2.381 16.812 28.016 1 95.62 213 LEU A C 1
ATOM 1640 O O . LEU A 1 213 ? 1.891 16.391 29.062 1 95.62 213 LEU A O 1
ATOM 1644 N N . LEU A 1 214 ? 2.51 16.062 26.891 1 95.94 214 LEU A N 1
ATOM 1645 C CA . LEU A 1 214 ? 1.962 14.719 26.844 1 95.94 214 LEU A CA 1
ATOM 1646 C C . LEU A 1 214 ? 3.072 13.68 26.938 1 95.94 214 LEU A C 1
ATOM 1648 O O . LEU A 1 214 ? 2.908 12.547 26.484 1 95.94 214 LEU A O 1
ATOM 1652 N N . LYS A 1 215 ? 4.203 14 27.438 1 91 215 LYS A N 1
ATOM 1653 C CA . LYS A 1 215 ? 5.383 13.141 27.5 1 91 215 LYS A CA 1
ATOM 1654 C C . LYS A 1 215 ? 5.074 11.82 28.219 1 91 215 LYS A C 1
ATOM 1656 O O . LYS A 1 215 ? 5.668 10.789 27.906 1 91 215 LYS A O 1
ATOM 1661 N N . ASN A 1 216 ? 4.105 11.773 29.141 1 89.56 216 ASN A N 1
ATOM 1662 C CA . ASN A 1 216 ? 3.783 10.57 29.891 1 89.56 216 ASN A CA 1
ATOM 1663 C C . ASN A 1 216 ? 2.58 9.844 29.297 1 89.56 216 ASN A C 1
ATOM 1665 O O . ASN A 1 216 ? 2.023 8.938 29.938 1 89.56 216 ASN A O 1
ATOM 1669 N N . SER A 1 217 ? 2.162 10.328 28.188 1 92 217 SER A N 1
ATOM 1670 C CA . SER A 1 217 ? 1.086 9.648 27.469 1 92 217 SER A CA 1
ATOM 1671 C C . SER A 1 217 ? 1.62 8.898 26.25 1 92 217 SER A C 1
ATOM 1673 O O . SER A 1 217 ? 2.809 8.977 25.938 1 92 217 SER A O 1
ATOM 1675 N N . ASP A 1 218 ? 0.914 8.008 25.688 1 95.5 218 ASP A N 1
ATOM 1676 C CA . ASP A 1 218 ? 1.303 7.293 24.469 1 95.5 218 ASP A CA 1
ATOM 1677 C C . ASP A 1 218 ? 0.701 7.953 23.234 1 95.5 218 ASP A C 1
ATOM 1679 O O . ASP A 1 218 ? 0.392 7.273 22.25 1 95.5 218 ASP A O 1
ATOM 1683 N N . VAL A 1 219 ? 0.462 9.305 23.422 1 97.94 219 VAL A N 1
ATOM 1684 C CA . VAL A 1 219 ? 0.06 10.125 22.281 1 97.94 219 VAL A CA 1
ATOM 1685 C C . VAL A 1 219 ? 1.275 10.859 21.719 1 97.94 219 VAL A C 1
ATOM 1687 O O . VAL A 1 219 ? 1.94 11.609 22.422 1 97.94 219 VAL A O 1
ATOM 1690 N N . SER A 1 220 ? 1.632 10.586 20.469 1 98.5 220 SER A N 1
ATOM 1691 C CA . SER A 1 220 ? 2.781 11.227 19.844 1 98.5 220 SER A CA 1
ATOM 1692 C C . SER A 1 220 ? 2.342 12.305 18.859 1 98.5 220 SER A C 1
ATOM 1694 O O . SER A 1 220 ? 1.288 12.188 18.234 1 98.5 220 SER A O 1
ATOM 1696 N N . LEU A 1 221 ? 3.117 13.312 18.781 1 98.62 221 LEU A N 1
ATOM 1697 C CA . LEU A 1 221 ? 2.832 14.422 17.875 1 98.62 221 LEU A CA 1
ATOM 1698 C C . LEU A 1 221 ? 3.996 14.656 16.922 1 98.62 221 LEU A C 1
ATOM 1700 O O . LEU A 1 221 ? 5.16 14.594 17.328 1 98.62 221 LEU A O 1
ATOM 1704 N N . PHE A 1 222 ? 3.631 15.023 15.695 1 98.62 222 PHE A N 1
ATOM 1705 C CA . PHE A 1 222 ? 4.637 15.359 14.688 1 98.62 222 PHE A CA 1
ATOM 1706 C C . PHE A 1 222 ? 4.172 16.531 13.828 1 98.62 222 PHE A C 1
ATOM 1708 O O . PHE A 1 222 ? 2.98 16.656 13.531 1 98.62 222 PHE A O 1
ATOM 1715 N N . SER A 1 223 ? 5.027 17.391 13.477 1 97.88 223 SER A N 1
ATOM 1716 C CA . SER A 1 223 ? 4.785 18.344 12.406 1 97.88 223 SER A CA 1
ATOM 1717 C C . SER A 1 223 ? 5.496 17.938 11.117 1 97.88 223 SER A C 1
ATOM 1719 O O . SER A 1 223 ? 6.562 17.312 11.164 1 97.88 223 SER A O 1
ATOM 1721 N N . VAL A 1 224 ? 4.832 18.234 9.984 1 96.69 224 VAL A N 1
ATOM 1722 C CA . VAL A 1 224 ? 5.391 17.766 8.719 1 96.69 224 VAL A CA 1
ATOM 1723 C C . VAL A 1 224 ? 5.387 18.906 7.699 1 96.69 224 VAL A C 1
ATOM 1725 O O . VAL A 1 224 ? 4.527 19.797 7.746 1 96.69 224 VAL A O 1
ATOM 1728 N N . HIS A 1 225 ? 6.375 18.844 6.883 1 89.44 225 HIS A N 1
ATOM 1729 C CA . HIS A 1 225 ? 6.371 19.609 5.641 1 89.44 225 HIS A CA 1
ATOM 1730 C C . HIS A 1 225 ? 5.996 18.719 4.453 1 89.44 225 HIS A C 1
ATOM 1732 O O . HIS A 1 225 ? 6.73 17.797 4.113 1 89.44 225 HIS A O 1
ATOM 1738 N N . PRO A 1 226 ? 4.938 18.984 3.811 1 75.81 226 PRO A N 1
ATOM 1739 C CA . PRO A 1 226 ? 4.504 18.094 2.73 1 75.81 226 PRO A CA 1
ATOM 1740 C C . PRO A 1 226 ? 5.246 18.344 1.421 1 75.81 226 PRO A C 1
ATOM 1742 O O . PRO A 1 226 ? 5.094 17.594 0.461 1 75.81 226 PRO A O 1
ATOM 1745 N N . GLY A 1 227 ? 6.145 19.172 1.341 1 70.38 227 GLY A N 1
ATOM 1746 C CA . GLY A 1 227 ? 6.809 19.594 0.114 1 70.38 227 GLY A CA 1
ATOM 1747 C C . GLY A 1 227 ? 6.094 20.719 -0.595 1 70.38 227 GLY A C 1
ATOM 1748 O O . GLY A 1 227 ? 4.98 21.094 -0.223 1 70.38 227 GLY A O 1
ATOM 1749 N N . VAL A 1 228 ? 6.852 21.469 -1.417 1 58.12 228 VAL A N 1
ATOM 1750 C CA . VAL A 1 228 ? 6.277 22.609 -2.119 1 58.12 228 VAL A CA 1
ATOM 1751 C C . VAL A 1 228 ? 5.258 22.125 -3.146 1 58.12 228 VAL A C 1
ATOM 1753 O O . VAL A 1 228 ? 5.598 21.375 -4.059 1 58.12 228 VAL A O 1
ATOM 1756 N N . ILE A 1 229 ? 4.035 22.062 -2.83 1 55.34 229 ILE A N 1
ATOM 1757 C CA . ILE A 1 229 ? 2.977 21.609 -3.732 1 55.34 229 ILE A CA 1
ATOM 1758 C C . ILE A 1 229 ? 2.494 22.797 -4.578 1 55.34 229 ILE A C 1
ATOM 1760 O O . ILE A 1 229 ? 2.604 23.953 -4.16 1 55.34 229 ILE A O 1
ATOM 1764 N N . ASP A 1 230 ? 2.221 22.594 -5.902 1 49.97 230 ASP A N 1
ATOM 1765 C CA . ASP A 1 230 ? 1.735 23.594 -6.855 1 49.97 230 ASP A CA 1
ATOM 1766 C C . ASP A 1 230 ? 0.642 24.453 -6.238 1 49.97 230 ASP A C 1
ATOM 1768 O O . ASP A 1 230 ? -0.452 23.969 -5.945 1 49.97 230 ASP A O 1
ATOM 1772 N N . THR A 1 231 ? 0.978 25.328 -5.367 1 45.81 231 THR A N 1
ATOM 1773 C CA . THR A 1 231 ? -0.065 26.203 -4.863 1 45.81 231 THR A CA 1
ATOM 1774 C C . THR A 1 231 ? -0.664 27.031 -5.996 1 45.81 231 THR A C 1
ATOM 1776 O O . THR A 1 231 ? -0.023 27.234 -7.027 1 45.81 231 THR A O 1
ATOM 1779 N N . ASN A 1 232 ? -1.985 26.922 -6.09 1 42.69 232 ASN A N 1
ATOM 1780 C CA . ASN A 1 232 ? -2.793 27.766 -6.957 1 42.69 232 ASN A CA 1
ATOM 1781 C C . ASN A 1 232 ? -2.242 29.188 -7.02 1 42.69 232 ASN A C 1
ATOM 1783 O O . ASN A 1 232 ? -2.943 30.125 -7.438 1 42.69 232 ASN A O 1
ATOM 1787 N N . ILE A 1 233 ? -1.2 29.422 -6.492 1 37.97 233 ILE A N 1
ATOM 1788 C CA . ILE A 1 233 ? -0.792 30.812 -6.434 1 37.97 233 ILE A CA 1
ATOM 1789 C C . ILE A 1 233 ? -0.579 31.344 -7.852 1 37.97 233 ILE A C 1
ATOM 1791 O O . ILE A 1 233 ? -0.856 32.531 -8.125 1 37.97 233 ILE A O 1
ATOM 1795 N N . PHE A 1 234 ? -0.038 30.469 -8.656 1 44.41 234 PHE A N 1
ATOM 1796 C CA . PHE A 1 234 ? 0.327 31.078 -9.93 1 44.41 234 PHE A CA 1
ATOM 1797 C C . PHE A 1 234 ? -0.842 31.016 -10.906 1 44.41 234 PHE A C 1
ATOM 1799 O O . PHE A 1 234 ? -0.643 31.031 -12.125 1 44.41 234 PHE A O 1
ATOM 1806 N N . ARG A 1 235 ? -1.891 30.859 -10.398 1 45.72 235 ARG A N 1
ATOM 1807 C CA . ARG A 1 235 ? -3.092 30.781 -11.227 1 45.72 235 ARG A CA 1
ATOM 1808 C C . ARG A 1 235 ? -3.295 32.062 -12.016 1 45.72 235 ARG A C 1
ATOM 1810 O O . ARG A 1 235 ? -4.043 32.094 -13 1 45.72 235 ARG A O 1
ATOM 1817 N N . LYS A 1 236 ? -2.701 33.094 -11.5 1 46.19 236 LYS A N 1
ATOM 1818 C CA . LYS A 1 236 ? -3.014 34.344 -12.195 1 46.19 236 LYS A CA 1
ATOM 1819 C C . LYS A 1 236 ? -2.146 34.5 -13.438 1 46.19 236 LYS A C 1
ATOM 1821 O O . LYS A 1 236 ? -2.34 35.438 -14.211 1 46.19 236 LYS A O 1
ATOM 1826 N N . ILE A 1 237 ? -1.196 33.719 -13.586 1 49.81 237 ILE A N 1
ATOM 1827 C CA . ILE A 1 237 ? -0.347 33.969 -14.742 1 49.81 237 ILE A CA 1
ATOM 1828 C C . ILE A 1 237 ? -0.964 33.312 -15.984 1 49.81 237 ILE A C 1
ATOM 1830 O O . ILE A 1 237 ? -1.35 32.156 -15.953 1 49.81 237 ILE A O 1
ATOM 1834 N N . GLN A 1 238 ? -1.357 34.156 -16.922 1 54.34 238 GLN A N 1
ATOM 1835 C CA . GLN A 1 238 ? -2.035 33.75 -18.156 1 54.34 238 GLN A CA 1
ATOM 1836 C C . GLN A 1 238 ? -1.055 33.688 -19.328 1 54.34 238 GLN A C 1
ATOM 1838 O O . GLN A 1 238 ? 0.087 34.125 -19.203 1 54.34 238 GLN A O 1
ATOM 1843 N N . GLY A 1 239 ? -1.305 32.938 -20.375 1 53.31 239 GLY A N 1
ATOM 1844 C CA . GLY A 1 239 ? -0.612 32.875 -21.656 1 53.31 239 GLY A CA 1
ATOM 1845 C C . GLY A 1 239 ? 0.48 31.812 -21.688 1 53.31 239 GLY A C 1
ATOM 1846 O O . GLY A 1 239 ? 0.398 30.797 -20.984 1 53.31 239 GLY A O 1
ATOM 1847 N N . PHE A 1 240 ? 1.519 32.031 -22.562 1 54.62 240 PHE A N 1
ATOM 1848 C CA . PHE A 1 240 ? 2.604 31.078 -22.797 1 54.62 240 PHE A CA 1
ATOM 1849 C C . PHE A 1 240 ? 3.438 30.906 -21.531 1 54.62 240 PHE A C 1
ATOM 1851 O O . PHE A 1 240 ? 3.988 29.828 -21.281 1 54.62 240 PHE A O 1
ATOM 1858 N N . ARG A 1 241 ? 3.416 31.844 -20.641 1 55.84 241 ARG A N 1
ATOM 1859 C CA . ARG A 1 241 ? 4.18 31.812 -19.391 1 55.84 241 ARG A CA 1
ATOM 1860 C C . ARG A 1 241 ? 3.537 30.859 -18.391 1 55.84 241 ARG A C 1
ATOM 1862 O O . ARG A 1 241 ? 4.23 30.234 -17.578 1 55.84 241 ARG A O 1
ATOM 1869 N N . LYS A 1 242 ? 2.254 30.703 -18.578 1 59.81 242 LYS A N 1
ATOM 1870 C CA . LYS A 1 242 ? 1.528 29.781 -17.719 1 59.81 242 LYS A CA 1
ATOM 1871 C C . LYS A 1 242 ? 1.941 28.344 -17.984 1 59.81 242 LYS A C 1
ATOM 1873 O O . LYS A 1 242 ? 2.09 27.547 -17.047 1 59.81 242 LYS A O 1
ATOM 1878 N N . ILE A 1 243 ? 2.055 28.141 -19.234 1 55.78 243 ILE A N 1
ATOM 1879 C CA . ILE A 1 243 ? 2.436 26.781 -19.609 1 55.78 243 ILE A CA 1
ATOM 1880 C C . ILE A 1 243 ? 3.803 26.453 -19.016 1 55.78 243 ILE A C 1
ATOM 1882 O O . ILE A 1 243 ? 4.004 25.359 -18.484 1 55.78 243 ILE A O 1
ATOM 1886 N N . ILE A 1 244 ? 4.688 27.422 -19.281 1 56.56 244 ILE A N 1
ATOM 1887 C CA . ILE A 1 244 ? 6.035 27.203 -18.766 1 56.56 244 ILE A CA 1
ATOM 1888 C C . ILE A 1 244 ? 5.988 27.094 -17.234 1 56.56 244 ILE A C 1
ATOM 1890 O O . ILE A 1 244 ? 6.629 26.219 -16.656 1 56.56 244 ILE A O 1
ATOM 1894 N N . LEU A 1 245 ? 5.176 27.938 -16.688 1 57.31 245 LEU A N 1
ATOM 1895 C CA . LEU A 1 245 ? 5.086 27.938 -15.242 1 57.31 245 LEU A CA 1
ATOM 1896 C C . LEU A 1 245 ? 4.438 26.656 -14.734 1 57.31 245 LEU A C 1
ATOM 1898 O O . LEU A 1 245 ? 4.875 26.094 -13.727 1 57.31 245 LEU A O 1
ATOM 1902 N N . ASP A 1 246 ? 3.455 26.328 -15.461 1 57.53 246 ASP A N 1
ATOM 1903 C CA . ASP A 1 246 ? 2.785 25.094 -15.086 1 57.53 246 ASP A CA 1
ATOM 1904 C C . ASP A 1 246 ? 3.734 23.906 -15.195 1 57.53 246 ASP A C 1
ATOM 1906 O O . ASP A 1 246 ? 3.682 22.984 -14.375 1 57.53 246 ASP A O 1
ATOM 1910 N N . PHE A 1 247 ? 4.438 24.125 -16.25 1 53.88 247 PHE A N 1
ATOM 1911 C CA . PHE A 1 247 ? 5.43 23.062 -16.453 1 53.88 247 PHE A CA 1
ATOM 1912 C C . PHE A 1 247 ? 6.469 23.078 -15.336 1 53.88 247 PHE A C 1
ATOM 1914 O O . PHE A 1 247 ? 6.805 22.031 -14.789 1 53.88 247 PHE A O 1
ATOM 1921 N N . VAL A 1 248 ? 7 24.219 -15.055 1 56.03 248 VAL A N 1
ATOM 1922 C CA . VAL A 1 248 ? 7.992 24.344 -13.992 1 56.03 248 VAL A CA 1
ATOM 1923 C C . VAL A 1 248 ? 7.391 23.891 -12.664 1 56.03 248 VAL A C 1
ATOM 1925 O O . VAL A 1 248 ? 8.047 23.219 -11.875 1 56.03 248 VAL A O 1
ATOM 1928 N N . LYS A 1 249 ? 6.188 24.188 -12.562 1 57.09 249 LYS A N 1
ATOM 1929 C CA . LYS A 1 249 ? 5.469 23.797 -11.352 1 57.09 249 LYS A CA 1
ATOM 1930 C C . LYS A 1 249 ? 5.398 22.281 -11.203 1 57.09 249 LYS A C 1
ATOM 1932 O O . LYS A 1 249 ? 5.621 21.75 -10.117 1 57.09 249 LYS A O 1
ATOM 1937 N N . THR A 1 250 ? 5.055 21.766 -12.328 1 54.62 250 THR A N 1
ATOM 1938 C CA . THR A 1 250 ? 4.887 20.328 -12.305 1 54.62 250 THR A CA 1
ATOM 1939 C C . THR A 1 250 ? 6.207 19.641 -11.969 1 54.62 250 THR A C 1
ATOM 1941 O O . THR A 1 250 ? 6.219 18.594 -11.312 1 54.62 250 THR A O 1
ATOM 1944 N N . VAL A 1 251 ? 7.23 20.297 -12.453 1 55.47 251 VAL A N 1
ATOM 1945 C CA . VAL A 1 251 ? 8.547 19.703 -12.25 1 55.47 251 VAL A CA 1
ATOM 1946 C C . VAL A 1 251 ? 9.039 19.984 -10.836 1 55.47 251 VAL A C 1
ATOM 1948 O O . VAL A 1 251 ? 9.648 19.125 -10.195 1 55.47 251 VAL A O 1
ATOM 1951 N N . TYR A 1 252 ? 8.617 21.156 -10.406 1 59.19 252 TYR A N 1
ATOM 1952 C CA . TYR A 1 252 ? 9.188 21.609 -9.141 1 59.19 252 TYR A CA 1
ATOM 1953 C C . TYR A 1 252 ? 8.273 21.25 -7.973 1 59.19 252 TYR A C 1
ATOM 1955 O O . TYR A 1 252 ? 8.742 21.062 -6.848 1 59.19 252 TYR A O 1
ATOM 1963 N N . PHE A 1 253 ? 7.035 21.016 -8.398 1 68.75 253 PHE A N 1
ATOM 1964 C CA . PHE A 1 253 ? 6.094 20.828 -7.301 1 68.75 253 PHE A CA 1
ATOM 1965 C C . PHE A 1 253 ? 5.738 19.344 -7.156 1 68.75 253 PHE A C 1
ATOM 1967 O O . PHE A 1 253 ? 5.625 18.625 -8.148 1 68.75 253 PHE A O 1
ATOM 1974 N N . LYS A 1 254 ? 5.746 19 -5.969 1 76.38 254 LYS A N 1
ATOM 1975 C CA . LYS A 1 254 ? 5.309 17.641 -5.672 1 76.38 254 LYS A CA 1
ATOM 1976 C C . LYS A 1 254 ? 3.836 17.438 -6.012 1 76.38 254 LYS A C 1
ATOM 1978 O O . LYS A 1 254 ? 3.043 18.375 -5.914 1 76.38 254 LYS A O 1
ATOM 1983 N N . THR A 1 255 ? 3.516 16.266 -6.531 1 83.62 255 THR A N 1
ATOM 1984 C CA . THR A 1 255 ? 2.113 15.891 -6.672 1 83.62 255 THR A CA 1
ATOM 1985 C C . THR A 1 255 ? 1.462 15.711 -5.305 1 83.62 255 THR A C 1
ATOM 1987 O O . THR A 1 255 ? 2.154 15.523 -4.301 1 83.62 255 THR A O 1
ATOM 1990 N N . PRO A 1 256 ? 0.139 15.781 -5.254 1 88.75 256 PRO A N 1
ATOM 1991 C CA . PRO A 1 256 ? -0.54 15.516 -3.984 1 88.75 256 PRO A CA 1
ATOM 1992 C C . PRO A 1 256 ? -0.141 14.172 -3.377 1 88.75 256 PRO A C 1
ATOM 1994 O O . PRO A 1 256 ? -0.001 14.055 -2.156 1 88.75 256 PRO A O 1
ATOM 1997 N N . GLU A 1 257 ? 0.059 13.211 -4.223 1 90.69 257 GLU A N 1
ATOM 1998 C CA . GLU A 1 257 ? 0.476 11.898 -3.746 1 90.69 257 GLU A CA 1
ATOM 1999 C C . GLU A 1 257 ? 1.854 11.953 -3.094 1 90.69 257 GLU A C 1
ATOM 2001 O O . GLU A 1 257 ? 2.064 11.391 -2.02 1 90.69 257 GLU A O 1
ATOM 2006 N N . GLU A 1 258 ? 2.785 12.633 -3.752 1 88.25 258 GLU A N 1
ATOM 2007 C CA . GLU A 1 258 ? 4.121 12.828 -3.189 1 88.25 258 GLU A CA 1
ATOM 2008 C C . GLU A 1 258 ? 4.062 13.633 -1.898 1 88.25 258 GLU A C 1
ATOM 2010 O O . GLU A 1 258 ? 4.766 13.328 -0.933 1 88.25 258 GLU A O 1
ATOM 2015 N N . GLY A 1 259 ? 3.232 14.625 -1.858 1 89.75 259 GLY A N 1
ATOM 2016 C CA . GLY A 1 259 ? 3.082 15.469 -0.686 1 89.75 259 GLY A CA 1
ATOM 2017 C C . GLY A 1 259 ? 2.531 14.734 0.518 1 89.75 259 GLY A C 1
ATOM 2018 O O . GLY A 1 259 ? 2.824 15.086 1.661 1 89.75 259 GLY A O 1
ATOM 2019 N N . ALA A 1 260 ? 1.813 13.641 0.255 1 95.06 260 ALA A N 1
ATOM 2020 C CA . ALA A 1 260 ? 1.166 12.891 1.326 1 95.06 260 ALA A CA 1
ATOM 2021 C C . ALA A 1 260 ? 2.156 11.953 2.016 1 95.06 260 ALA A C 1
ATOM 2023 O O . ALA A 1 260 ? 1.88 11.438 3.1 1 95.06 260 ALA A O 1
ATOM 2024 N N . GLN A 1 261 ? 3.338 11.805 1.444 1 95.38 261 GLN A N 1
ATOM 2025 C CA . GLN A 1 261 ? 4.219 10.727 1.878 1 95.38 261 GLN A CA 1
ATOM 2026 C C . GLN A 1 261 ? 4.77 10.992 3.275 1 95.38 261 GLN A C 1
ATOM 2028 O O . GLN A 1 261 ? 4.832 10.086 4.105 1 95.38 261 GLN A O 1
ATOM 2033 N N . THR A 1 262 ? 5.191 12.156 3.561 1 96 262 THR A N 1
ATOM 2034 C CA . THR A 1 262 ? 5.73 12.438 4.887 1 96 262 THR A CA 1
ATOM 2035 C C . THR A 1 262 ? 4.633 12.383 5.941 1 96 262 THR A C 1
ATOM 2037 O O . THR A 1 262 ? 4.871 11.969 7.074 1 96 262 THR A O 1
ATOM 2040 N N . ILE A 1 263 ? 3.385 12.836 5.551 1 97.69 263 ILE A N 1
ATOM 2041 C CA . ILE A 1 263 ? 2.234 12.695 6.438 1 97.69 263 ILE A CA 1
ATOM 2042 C C . ILE A 1 263 ? 2.02 11.219 6.773 1 97.69 263 ILE A C 1
ATOM 2044 O O . ILE A 1 263 ? 1.906 10.859 7.945 1 97.69 263 ILE A O 1
ATOM 2048 N N . LEU A 1 264 ? 2.039 10.398 5.73 1 98.31 264 LEU A N 1
ATOM 2049 C CA . LEU A 1 264 ? 1.843 8.961 5.906 1 98.31 264 LEU A CA 1
ATOM 2050 C C . LEU A 1 264 ? 2.977 8.359 6.73 1 98.31 264 LEU A C 1
ATOM 2052 O O . LEU A 1 264 ? 2.734 7.535 7.617 1 98.31 264 LEU A O 1
ATOM 2056 N N . PHE A 1 265 ? 4.188 8.797 6.48 1 98.19 265 PHE A N 1
ATOM 2057 C CA . PHE A 1 265 ? 5.344 8.289 7.207 1 98.19 265 PHE A CA 1
ATOM 2058 C C . PHE A 1 265 ? 5.207 8.555 8.703 1 98.19 265 PHE A C 1
ATOM 2060 O O . PHE A 1 265 ? 5.336 7.641 9.516 1 98.19 265 PHE A O 1
ATOM 2067 N N . THR A 1 266 ? 4.859 9.727 9.07 1 98.38 266 THR A N 1
ATOM 2068 C CA . THR A 1 266 ? 4.746 10.094 10.477 1 98.38 266 THR A CA 1
ATOM 2069 C C . THR A 1 266 ? 3.504 9.469 11.102 1 98.38 266 THR A C 1
ATOM 2071 O O . THR A 1 266 ? 3.502 9.133 12.289 1 98.38 266 THR A O 1
ATOM 2074 N N . ALA A 1 267 ? 2.488 9.242 10.32 1 98.56 267 ALA A N 1
ATOM 2075 C CA . ALA A 1 267 ? 1.252 8.641 10.828 1 98.56 267 ALA A CA 1
ATOM 2076 C C . ALA A 1 267 ? 1.422 7.148 11.062 1 98.56 267 ALA A C 1
ATOM 2078 O O . ALA A 1 267 ? 0.786 6.578 11.953 1 98.56 267 ALA A O 1
ATOM 2079 N N . LEU A 1 268 ? 2.34 6.516 10.289 1 98.19 268 LEU A N 1
ATOM 2080 C CA . LEU A 1 268 ? 2.197 5.066 10.203 1 98.19 268 LEU A CA 1
ATOM 2081 C C . LEU A 1 268 ? 3.494 4.367 10.594 1 98.19 268 LEU A C 1
ATOM 2083 O O . LEU A 1 268 ? 3.479 3.205 11 1 98.19 268 LEU A O 1
ATOM 2087 N N . GLU A 1 269 ? 4.645 5.023 10.406 1 96.75 269 GLU A N 1
ATOM 2088 C CA . GLU A 1 269 ? 5.926 4.355 10.594 1 96.75 269 GLU A CA 1
ATOM 2089 C C . GLU A 1 269 ? 6.121 3.936 12.047 1 96.75 269 GLU A C 1
ATOM 2091 O O . GLU A 1 269 ? 6.066 4.77 12.953 1 96.75 269 GLU A O 1
ATOM 2096 N N . PRO A 1 270 ? 6.367 2.648 12.297 1 94.62 270 PRO A N 1
ATOM 2097 C CA . PRO A 1 270 ? 6.602 2.211 13.672 1 94.62 270 PRO A CA 1
ATOM 2098 C C . PRO A 1 270 ? 7.887 2.789 14.266 1 94.62 270 PRO A C 1
ATOM 2100 O O . PRO A 1 270 ? 8.852 3.031 13.539 1 94.62 270 PRO A O 1
ATOM 2103 N N . GLY A 1 271 ? 7.879 3.059 15.531 1 93.69 271 GLY A N 1
ATOM 2104 C CA . GLY A 1 271 ? 9.094 3.426 16.234 1 93.69 271 GLY A CA 1
ATOM 2105 C C . GLY A 1 271 ? 9.336 4.922 16.266 1 93.69 271 GLY A C 1
ATOM 2106 O O . GLY A 1 271 ? 10.312 5.387 16.859 1 93.69 271 GLY A O 1
ATOM 2107 N N . LEU A 1 272 ? 8.469 5.68 15.688 1 96.56 272 LEU A N 1
ATOM 2108 C CA . LEU A 1 272 ? 8.688 7.117 15.609 1 96.56 272 LEU A CA 1
ATOM 2109 C C . LEU A 1 272 ? 8.344 7.797 16.922 1 96.56 272 LEU A C 1
ATOM 2111 O O . LEU A 1 272 ? 8.656 8.977 17.125 1 96.56 272 LEU A O 1
ATOM 2115 N N . GLU A 1 273 ? 7.672 7.031 17.859 1 95.75 273 GLU A N 1
ATOM 2116 C CA . GLU A 1 273 ? 7.172 7.617 19.109 1 95.75 273 GLU A CA 1
ATOM 2117 C C . GLU A 1 273 ? 8.297 8.281 19.891 1 95.75 273 GLU A C 1
ATOM 2119 O O . GLU A 1 273 ? 8.07 9.266 20.594 1 95.75 273 GLU A O 1
ATOM 2124 N N . ILE A 1 274 ? 9.508 7.836 19.75 1 94.88 274 ILE A N 1
ATOM 2125 C CA . ILE A 1 274 ? 10.648 8.352 20.5 1 94.88 274 ILE A CA 1
ATOM 2126 C C . ILE A 1 274 ? 10.992 9.758 20.016 1 94.88 274 ILE A C 1
ATOM 2128 O O . ILE A 1 274 ? 11.711 10.5 20.688 1 94.88 274 ILE A O 1
ATOM 2132 N N . TYR A 1 275 ? 10.453 10.133 18.875 1 97.06 275 TYR A N 1
ATOM 2133 C CA . TYR A 1 275 ? 10.758 11.43 18.281 1 97.06 275 TYR A CA 1
ATOM 2134 C C . TYR A 1 275 ? 9.562 12.375 18.406 1 97.06 275 TYR A C 1
ATOM 2136 O O . TYR A 1 275 ? 9.43 13.312 17.609 1 97.06 275 TYR A O 1
ATOM 2144 N N . THR A 1 276 ? 8.586 12.07 19.312 1 97.81 276 THR A N 1
ATOM 2145 C CA . THR A 1 276 ? 7.422 12.922 19.5 1 97.81 276 THR A CA 1
ATOM 2146 C C . THR A 1 276 ? 7.836 14.383 19.688 1 97.81 276 THR A C 1
ATOM 2148 O O . THR A 1 276 ? 8.844 14.672 20.328 1 97.81 276 THR A O 1
ATOM 2151 N N . GLY A 1 277 ? 7.137 15.297 19.031 1 97.5 277 GLY A N 1
ATOM 2152 C CA . GLY A 1 277 ? 7.473 16.719 19.016 1 97.5 277 GLY A CA 1
ATOM 2153 C C . GLY A 1 277 ? 8.344 17.109 17.844 1 97.5 277 GLY A C 1
ATOM 2154 O O . GLY A 1 277 ? 8.586 18.297 17.625 1 97.5 277 GLY A O 1
ATOM 2155 N N . GLY A 1 278 ? 8.727 16.109 17.047 1 97 278 GLY A N 1
ATOM 2156 C CA . GLY A 1 278 ? 9.68 16.344 15.977 1 97 278 GLY A CA 1
ATOM 2157 C C . GLY A 1 278 ? 9.047 16.891 14.719 1 97 278 GLY A C 1
ATOM 2158 O O . GLY A 1 278 ? 7.828 16.797 14.539 1 97 278 GLY A O 1
ATOM 2159 N N . HIS A 1 279 ? 9.898 17.516 13.898 1 96.31 279 HIS A N 1
ATOM 2160 C CA . HIS A 1 279 ? 9.531 18.016 12.578 1 96.31 279 HIS A CA 1
ATOM 2161 C C . HIS A 1 279 ? 10.094 17.125 11.477 1 96.31 279 HIS A C 1
ATOM 2163 O O . HIS A 1 279 ? 11.266 16.734 11.523 1 96.31 279 HIS A O 1
ATOM 2169 N N . PHE A 1 280 ? 9.234 16.797 10.555 1 96.56 280 PHE A N 1
ATOM 2170 C CA . PHE A 1 280 ? 9.648 15.82 9.547 1 96.56 280 PHE A CA 1
ATOM 2171 C C . PHE A 1 280 ? 9.492 16.406 8.148 1 96.56 280 PHE A C 1
ATOM 2173 O O . PHE A 1 280 ? 8.562 17.172 7.883 1 96.56 280 PHE A O 1
ATOM 2180 N N . ASP A 1 281 ? 10.359 16.047 7.293 1 91.69 281 ASP A N 1
ATOM 2181 C CA . ASP A 1 281 ? 10.398 16.359 5.867 1 91.69 281 ASP A CA 1
ATOM 2182 C C . ASP A 1 281 ? 11.039 15.219 5.074 1 91.69 281 ASP A C 1
ATOM 2184 O O . ASP A 1 281 ? 12.039 14.648 5.504 1 91.69 281 ASP A O 1
ATOM 2188 N N . GLU A 1 282 ? 10.391 14.852 3.973 1 91.38 282 GLU A N 1
ATOM 2189 C CA . GLU A 1 282 ? 10.891 13.773 3.119 1 91.38 282 GLU A CA 1
ATOM 2190 C C . GLU A 1 282 ? 11.078 12.484 3.912 1 91.38 282 GLU A C 1
ATOM 2192 O O . GLU A 1 282 ? 12.125 11.836 3.822 1 91.38 282 GLU A O 1
ATOM 2197 N N . CYS A 1 283 ? 10.148 12.242 4.809 1 94.12 283 CYS A N 1
ATOM 2198 C CA . CYS A 1 283 ? 10.07 11.008 5.578 1 94.12 283 CYS A CA 1
ATOM 2199 C C . CYS A 1 283 ? 11.281 10.852 6.492 1 94.12 283 CYS A C 1
ATOM 2201 O O . CYS A 1 283 ? 11.781 9.742 6.68 1 94.12 283 CYS A O 1
ATOM 2203 N N . ALA A 1 284 ? 11.75 11.984 6.953 1 94 284 ALA A N 1
ATOM 2204 C CA . ALA A 1 284 ? 12.875 11.977 7.883 1 94 284 ALA A CA 1
ATOM 2205 C C . ALA A 1 284 ? 12.766 13.117 8.891 1 94 284 ALA A C 1
ATOM 2207 O O . ALA A 1 284 ? 12.242 14.18 8.578 1 94 284 ALA A O 1
ATOM 2208 N N . LEU A 1 285 ? 13.289 12.891 10.078 1 95.19 285 LEU A N 1
ATOM 2209 C CA . LEU A 1 285 ? 13.367 13.922 11.109 1 95.19 285 LEU A CA 1
ATOM 2210 C C . LEU A 1 285 ? 14.281 15.055 10.664 1 95.19 285 LEU A C 1
ATOM 2212 O O . LEU A 1 285 ? 15.359 14.812 10.109 1 95.19 285 LEU A O 1
ATOM 2216 N N . ARG A 1 286 ? 13.82 16.219 10.758 1 92 286 ARG A N 1
ATOM 2217 C CA . ARG A 1 286 ? 14.602 17.406 10.43 1 92 286 ARG A CA 1
ATOM 2218 C C . ARG A 1 286 ? 14.719 18.344 11.633 1 92 286 ARG A C 1
ATOM 2220 O O . ARG A 1 286 ? 13.828 18.375 12.484 1 92 286 ARG A O 1
ATOM 2227 N N . GLU A 1 287 ? 15.781 19.047 11.602 1 88.94 287 GLU A N 1
ATOM 2228 C CA . GLU A 1 287 ? 15.914 20.094 12.609 1 88.94 287 GLU A CA 1
ATOM 2229 C C . GLU A 1 287 ? 14.961 21.25 12.344 1 88.94 287 GLU A C 1
ATOM 2231 O O . GLU A 1 287 ? 14.789 21.672 11.195 1 88.94 287 GLU A O 1
ATOM 2236 N N . THR A 1 288 ? 14.352 21.656 13.367 1 86.94 288 THR A N 1
ATOM 2237 C CA . THR A 1 288 ? 13.414 22.766 13.203 1 86.94 288 THR A CA 1
ATOM 2238 C C . THR A 1 288 ? 14.156 24.078 12.992 1 86.94 288 THR A C 1
ATOM 2240 O O . THR A 1 288 ? 15.383 24.109 13.008 1 86.94 288 THR A O 1
ATOM 2243 N N . TYR A 1 289 ? 13.438 25.016 12.75 1 86.12 289 TYR A N 1
ATOM 2244 C CA . TYR A 1 289 ? 13.977 26.344 12.469 1 86.12 289 TYR A CA 1
ATOM 2245 C C . TYR A 1 289 ? 14.375 27.047 13.75 1 86.12 289 TYR A C 1
ATOM 2247 O O . TYR A 1 289 ? 13.875 26.719 14.836 1 86.12 289 TYR A O 1
ATOM 2255 N N . GLU A 1 290 ? 15.234 28.062 13.633 1 85.12 290 GLU A N 1
ATOM 2256 C CA . GLU A 1 290 ? 15.758 28.781 14.797 1 85.12 290 GLU A CA 1
ATOM 2257 C C . GLU A 1 290 ? 14.633 29.438 15.594 1 85.12 290 GLU A C 1
ATOM 2259 O O . GLU A 1 290 ? 14.641 29.406 16.828 1 85.12 290 GLU A O 1
ATOM 2264 N N . THR A 1 291 ? 13.703 29.969 14.875 1 83.44 291 THR A N 1
ATOM 2265 C CA . THR A 1 291 ? 12.594 30.641 15.547 1 83.44 291 THR A CA 1
ATOM 2266 C C . THR A 1 291 ? 11.758 29.641 16.328 1 83.44 291 THR A C 1
ATOM 2268 O O . THR A 1 291 ? 11.086 30 17.297 1 83.44 291 THR A O 1
ATOM 2271 N N . ALA A 1 292 ? 11.773 28.406 15.945 1 89.94 292 ALA A N 1
ATOM 2272 C CA . ALA A 1 292 ? 11 27.375 16.625 1 89.94 292 ALA A CA 1
ATOM 2273 C C . ALA A 1 292 ? 11.727 26.875 17.859 1 89.94 292 ALA A C 1
ATOM 2275 O O . ALA A 1 292 ? 11.141 26.156 18.688 1 89.94 292 ALA A O 1
ATOM 2276 N N . LYS A 1 293 ? 12.891 27.25 18.031 1 89.06 293 LYS A N 1
ATOM 2277 C CA . LYS A 1 293 ? 13.695 26.719 19.125 1 89.06 293 LYS A CA 1
ATOM 2278 C C . LYS A 1 293 ? 13.648 27.641 20.344 1 89.06 293 LYS A C 1
ATOM 2280 O O . LYS A 1 293 ? 14.25 27.359 21.375 1 89.06 293 LYS A O 1
ATOM 2285 N N . ASP A 1 294 ? 13.008 28.734 20.312 1 92.12 294 ASP A N 1
ATOM 2286 C CA . ASP A 1 294 ? 12.883 29.672 21.422 1 92.12 294 ASP A CA 1
ATOM 2287 C C . ASP A 1 294 ? 11.797 29.219 22.406 1 92.12 294 ASP A C 1
ATOM 2289 O O . ASP A 1 294 ? 10.609 29.406 22.141 1 92.12 294 ASP A O 1
ATOM 2293 N N . PRO A 1 295 ? 12.234 28.734 23.562 1 93.19 295 PRO A N 1
ATOM 2294 C CA . PRO A 1 295 ? 11.25 28.219 24.5 1 93.19 295 PRO A CA 1
ATOM 2295 C C . PRO A 1 295 ? 10.32 29.297 25.047 1 93.19 295 PRO A C 1
ATOM 2297 O O . PRO A 1 295 ? 9.164 29.016 25.375 1 93.19 295 PRO A O 1
ATOM 2300 N N . ILE A 1 296 ? 10.82 30.453 25.141 1 95.19 296 ILE A N 1
ATOM 2301 C CA . ILE A 1 296 ? 10 31.562 25.625 1 95.19 296 ILE A CA 1
ATOM 2302 C C . ILE A 1 296 ? 8.891 31.859 24.625 1 95.19 296 ILE A C 1
ATOM 2304 O O . ILE A 1 296 ? 7.738 32.062 25.016 1 95.19 296 ILE A O 1
ATOM 2308 N N . LEU A 1 297 ? 9.25 31.906 23.375 1 95.56 297 LEU A N 1
ATOM 2309 C CA . LEU A 1 297 ? 8.242 32.125 22.328 1 95.56 297 LEU A CA 1
ATOM 2310 C C . LEU A 1 297 ? 7.191 31.016 22.359 1 95.56 297 LEU A C 1
ATOM 2312 O O . LEU A 1 297 ? 5.992 31.297 22.297 1 95.56 297 LEU A O 1
ATOM 2316 N N . MET A 1 298 ? 7.629 29.781 22.406 1 96.69 298 MET A N 1
ATOM 2317 C CA . MET A 1 298 ? 6.715 28.641 22.422 1 96.69 298 MET A CA 1
ATOM 2318 C C . MET A 1 298 ? 5.715 28.766 23.562 1 96.69 298 MET A C 1
ATOM 2320 O O . MET A 1 298 ? 4.512 28.594 23.359 1 96.69 298 MET A O 1
ATOM 2324 N N . GLU A 1 299 ? 6.234 29.125 24.766 1 96.5 299 GLU A N 1
ATOM 2325 C CA . GLU A 1 299 ? 5.387 29.25 25.938 1 96.5 299 GLU A CA 1
ATOM 2326 C C . GLU A 1 299 ? 4.41 30.406 25.812 1 96.5 299 GLU A C 1
ATOM 2328 O O . GLU A 1 299 ? 3.238 30.281 26.172 1 96.5 299 GLU A O 1
ATOM 2333 N N . SER A 1 300 ? 4.906 31.516 25.375 1 97 300 SER A N 1
ATOM 2334 C CA . SER A 1 300 ? 4.07 32.688 25.25 1 97 300 SER A CA 1
ATOM 2335 C C . SER A 1 300 ? 2.969 32.5 24.219 1 97 300 SER A C 1
ATOM 2337 O O . SER A 1 300 ? 1.825 32.906 24.422 1 97 300 SER A O 1
ATOM 2339 N N . ILE A 1 301 ? 3.287 31.875 23.078 1 97.5 301 ILE A N 1
ATOM 2340 C CA . ILE A 1 301 ? 2.307 31.594 22.031 1 97.5 301 ILE A CA 1
ATOM 2341 C C . ILE A 1 301 ? 1.267 30.609 22.547 1 97.5 301 ILE A C 1
ATOM 2343 O O . ILE A 1 301 ? 0.068 30.781 22.312 1 97.5 301 ILE A O 1
ATOM 2347 N N . TRP A 1 302 ? 1.694 29.594 23.25 1 97.31 302 TRP A N 1
ATOM 2348 C CA . TRP A 1 302 ? 0.802 28.594 23.844 1 97.31 302 TRP A CA 1
ATOM 2349 C C . TRP A 1 302 ? -0.207 29.25 24.781 1 97.31 302 TRP A C 1
ATOM 2351 O O . TRP A 1 302 ? -1.417 29.078 24.625 1 97.31 302 TRP A O 1
ATOM 2361 N N . LYS A 1 303 ? 0.312 30.047 25.688 1 96.75 303 LYS A N 1
ATOM 2362 C CA . LYS A 1 303 ? -0.549 30.688 26.672 1 96.75 303 LYS A CA 1
ATOM 2363 C C . LYS A 1 303 ? -1.572 31.594 26 1 96.75 303 LYS A C 1
ATOM 2365 O O . LYS A 1 303 ? -2.764 31.547 26.312 1 96.75 303 LYS A O 1
ATOM 2370 N N . LYS A 1 304 ? -1.067 32.406 25.109 1 97.56 304 LYS A N 1
ATOM 2371 C CA . LYS A 1 304 ? -1.968 33.344 24.422 1 97.56 304 LYS A CA 1
ATOM 2372 C C . LYS A 1 304 ? -2.996 32.562 23.594 1 97.56 304 LYS A C 1
ATOM 2374 O O . LYS A 1 304 ? -4.152 33 23.5 1 97.56 304 LYS A O 1
ATOM 2379 N N . THR A 1 305 ? -2.59 31.453 22.938 1 98.06 305 THR A N 1
ATOM 2380 C CA . THR A 1 305 ? -3.488 30.625 22.156 1 98.06 305 THR A CA 1
ATOM 2381 C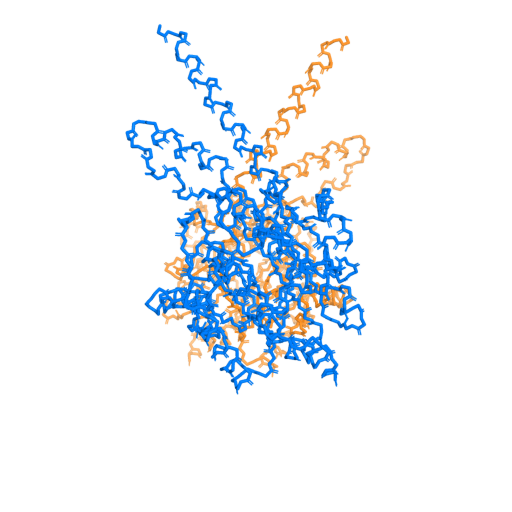 C . THR A 1 305 ? -4.609 30.062 23.016 1 98.06 305 THR A C 1
ATOM 2383 O O . THR A 1 305 ? -5.785 30.156 22.656 1 98.06 305 THR A O 1
ATOM 2386 N N . MET A 1 306 ? -4.242 29.547 24.203 1 97.31 306 MET A N 1
ATOM 2387 C CA . MET A 1 306 ? -5.242 28.969 25.094 1 97.31 306 MET A CA 1
ATOM 2388 C C . MET A 1 306 ? -6.219 30.047 25.578 1 97.31 306 MET A C 1
ATOM 2390 O O . MET A 1 306 ? -7.418 29.781 25.688 1 97.31 306 MET A O 1
ATOM 2394 N N . GLU A 1 307 ? -5.676 31.156 25.781 1 96.38 307 GLU A N 1
ATOM 2395 C CA . GLU A 1 307 ? -6.512 32.281 26.203 1 96.38 307 GLU A CA 1
ATOM 2396 C C . GLU A 1 307 ? -7.508 32.656 25.109 1 96.38 307 GLU A C 1
ATOM 2398 O O . GLU A 1 307 ? -8.703 32.812 25.375 1 96.38 307 GLU A O 1
ATOM 2403 N N . LEU A 1 308 ? -6.992 32.812 23.906 1 96.88 308 LEU A N 1
ATOM 2404 C CA . LEU A 1 308 ? -7.824 33.25 22.781 1 96.88 308 LEU A CA 1
ATOM 2405 C C . LEU A 1 308 ? -8.898 32.219 22.484 1 96.88 308 LEU A C 1
ATOM 2407 O O . LEU A 1 308 ? -10 32.562 22.062 1 96.88 308 LEU A O 1
ATOM 2411 N N . LEU A 1 309 ? -8.609 30.906 22.719 1 97.5 309 LEU A N 1
ATOM 2412 C CA . LEU A 1 309 ? -9.539 29.828 22.422 1 97.5 309 LEU A CA 1
ATOM 2413 C C . LEU A 1 309 ? -10.391 29.484 23.641 1 97.5 309 LEU A C 1
ATOM 2415 O O . LEU A 1 309 ? -11.25 28.594 23.578 1 97.5 309 LEU A O 1
ATOM 2419 N N . ASN A 1 310 ? -10.18 30.172 24.719 1 94.75 310 ASN A N 1
ATOM 2420 C CA . ASN A 1 310 ? -10.891 29.953 25.984 1 94.75 310 ASN A CA 1
ATOM 2421 C C . ASN A 1 310 ? -10.82 28.5 26.422 1 94.75 310 ASN A C 1
ATOM 2423 O O . ASN A 1 310 ? -11.844 27.891 26.75 1 94.75 310 ASN A O 1
ATOM 2427 N N . LEU A 1 311 ? -9.602 27.969 26.375 1 94.31 311 LEU A N 1
ATOM 2428 C CA . LEU A 1 311 ? -9.383 26.578 26.781 1 94.31 311 LEU A CA 1
ATOM 2429 C C . LEU A 1 311 ? -8.711 26.516 28.156 1 94.31 311 LEU A C 1
ATOM 2431 O O . LEU A 1 311 ? -7.801 27.297 28.438 1 94.31 311 LEU A O 1
ATOM 2435 N N . GLU A 1 312 ? -9.242 25.688 28.969 1 88.38 312 GLU A N 1
ATOM 2436 C CA . GLU A 1 312 ? -8.609 25.375 30.25 1 88.38 312 GLU A CA 1
ATOM 2437 C C . GLU A 1 312 ? -7.695 24.156 30.125 1 88.38 312 GLU A C 1
ATOM 2439 O O . GLU A 1 312 ? -8.164 23.016 30.156 1 88.38 312 GLU A O 1
ATOM 2444 N N . VAL A 1 313 ? -6.461 24.406 30.062 1 83.12 313 VAL A N 1
ATOM 2445 C CA . VAL A 1 313 ? -5.469 23.391 29.719 1 83.12 313 VAL A CA 1
ATOM 2446 C C . VAL A 1 313 ? -5.43 22.312 30.812 1 83.12 313 VAL A C 1
ATOM 2448 O O . VAL A 1 313 ? -5.375 21.125 30.516 1 83.12 313 VAL A O 1
ATOM 2451 N N . ASP A 1 314 ? -5.477 22.734 32.062 1 78.12 314 ASP A N 1
ATOM 2452 C CA . ASP A 1 314 ? -5.383 21.781 33.156 1 78.12 314 ASP A CA 1
ATOM 2453 C C . ASP A 1 314 ? -6.512 20.766 33.094 1 78.12 314 ASP A C 1
ATOM 2455 O O . ASP A 1 314 ? -6.293 19.578 33.344 1 78.12 314 ASP A O 1
ATOM 2459 N N . GLN A 1 315 ? -7.59 21.141 32.688 1 71.44 315 GLN A N 1
ATOM 2460 C CA . GLN A 1 315 ? -8.734 20.234 32.594 1 71.44 315 GLN A CA 1
ATOM 2461 C C . GLN A 1 315 ? -8.57 19.266 31.422 1 71.44 315 GLN A C 1
ATOM 2463 O O . GLN A 1 315 ? -8.914 18.094 31.531 1 71.44 315 GLN A O 1
ATOM 2468 N N . LEU A 1 316 ? -7.934 19.766 30.422 1 74.94 316 LEU A N 1
ATOM 2469 C CA . LEU A 1 316 ? -7.836 18.984 29.188 1 74.94 316 LEU A CA 1
ATOM 2470 C C . LEU A 1 316 ? -6.68 18 29.266 1 74.94 316 LEU A C 1
ATOM 2472 O O . LEU A 1 316 ? -6.746 16.906 28.688 1 74.94 316 LEU A O 1
ATOM 2476 N N . LEU A 1 317 ? -5.691 18.375 30.047 1 80.25 317 LEU A N 1
ATOM 2477 C CA . LEU A 1 317 ? -4.516 17.516 30.141 1 80.25 317 LEU A CA 1
ATOM 2478 C C . LEU A 1 317 ? -4.68 16.5 31.266 1 80.25 317 LEU A C 1
ATOM 2480 O O . LEU A 1 317 ? -4.051 15.438 31.234 1 80.25 317 LEU A O 1
ATOM 2484 N N . SER A 1 318 ? -5.453 16.906 32.375 1 67.75 318 SER A N 1
ATOM 2485 C CA . SER A 1 318 ? -5.617 16.047 33.531 1 67.75 318 SER A CA 1
ATOM 2486 C C . SER A 1 318 ? -6.629 14.938 33.281 1 67.75 318 SER A C 1
ATOM 2488 O O . SER A 1 318 ? -6.668 13.93 33.969 1 67.75 318 SER A O 1
ATOM 2490 N N . SER A 1 319 ? -7.527 15.055 32.406 1 56.38 319 SER A N 1
ATOM 2491 C CA . SER A 1 319 ? -8.547 14.023 32.25 1 56.38 319 SER A CA 1
ATOM 2492 C C . SER A 1 319 ? -7.926 12.688 31.859 1 56.38 319 SER A C 1
ATOM 2494 O O . SER A 1 319 ? -8.633 11.75 31.484 1 56.38 319 SER A O 1
ATOM 2496 N N . SER A 1 320 ? -6.828 12.203 32.406 1 45.5 320 SER A N 1
ATOM 2497 C CA . SER A 1 320 ? -6.324 10.844 32.25 1 45.5 320 SER A CA 1
ATOM 2498 C C . SER A 1 320 ? -7.293 9.82 32.844 1 45.5 320 SER A C 1
ATOM 2500 O O . SER A 1 320 ? -7.914 10.062 33.875 1 45.5 320 SER A O 1
ATOM 2502 N N . MET B 1 1 ? 46.719 5.641 -18.141 1 61.06 1 MET B N 1
ATOM 2503 C CA . MET B 1 1 ? 46.062 5.754 -16.859 1 61.06 1 MET B CA 1
ATOM 2504 C C . MET B 1 1 ? 44.781 6.594 -16.984 1 61.06 1 MET B C 1
ATOM 2506 O O . MET B 1 1 ? 43.719 6.207 -16.484 1 61.06 1 MET B O 1
ATOM 2510 N N . ALA B 1 2 ? 44.938 7.648 -17.703 1 66.44 2 ALA B N 1
ATOM 2511 C CA . ALA B 1 2 ? 43.812 8.539 -17.906 1 66.44 2 ALA B CA 1
ATOM 2512 C C . ALA B 1 2 ? 42.719 7.867 -18.75 1 66.44 2 ALA B C 1
ATOM 2514 O O . ALA B 1 2 ? 41.531 7.984 -18.453 1 66.44 2 ALA B O 1
ATOM 2515 N N . LEU B 1 3 ? 43.062 7.113 -19.656 1 66.94 3 LEU B N 1
ATOM 2516 C CA . LEU B 1 3 ? 42.125 6.445 -20.547 1 66.94 3 LEU B CA 1
ATOM 2517 C C . LEU B 1 3 ? 41.344 5.363 -19.812 1 66.94 3 LEU B C 1
ATOM 2519 O O . LEU B 1 3 ? 40.156 5.184 -20.047 1 66.94 3 LEU B O 1
ATOM 2523 N N . ILE B 1 4 ? 41.969 4.746 -18.906 1 64.19 4 ILE B N 1
ATOM 2524 C CA . ILE B 1 4 ? 41.344 3.695 -18.109 1 64.19 4 ILE B CA 1
ATOM 2525 C C . ILE B 1 4 ? 40.312 4.312 -17.156 1 64.19 4 ILE B C 1
ATOM 2527 O O . ILE B 1 4 ? 39.188 3.799 -17.016 1 64.19 4 ILE B O 1
ATOM 2531 N N . LEU B 1 5 ? 40.625 5.426 -16.641 1 65.25 5 LEU B N 1
ATOM 2532 C CA . LEU B 1 5 ? 39.719 6.094 -15.719 1 65.25 5 LEU B CA 1
ATOM 2533 C C . LEU B 1 5 ? 38.469 6.594 -16.453 1 65.25 5 LEU B C 1
ATOM 2535 O O . LEU B 1 5 ? 37.344 6.516 -15.922 1 65.25 5 LEU B O 1
ATOM 2539 N N . ILE B 1 6 ? 38.688 6.984 -17.609 1 67.5 6 ILE B N 1
ATOM 2540 C CA . ILE B 1 6 ? 37.594 7.48 -18.422 1 67.5 6 ILE B CA 1
ATOM 2541 C C . ILE B 1 6 ? 36.688 6.32 -18.828 1 67.5 6 ILE B C 1
ATOM 2543 O O . ILE B 1 6 ? 35.469 6.438 -18.766 1 67.5 6 ILE B O 1
ATOM 2547 N N . SER B 1 7 ? 37.25 5.262 -19.125 1 65.25 7 SER B N 1
ATOM 2548 C CA . SER B 1 7 ? 36.469 4.09 -19.531 1 65.25 7 SER B CA 1
ATOM 2549 C C . SER B 1 7 ? 35.656 3.539 -18.359 1 65.25 7 SER B C 1
ATOM 2551 O O . SER B 1 7 ? 34.5 3.172 -18.516 1 65.25 7 SER B O 1
ATOM 2553 N N . VAL B 1 8 ? 36.25 3.561 -17.234 1 65.25 8 VAL B N 1
ATOM 2554 C CA . VAL B 1 8 ? 35.562 3.066 -16.047 1 65.25 8 VAL B CA 1
ATOM 2555 C C . VAL B 1 8 ? 34.406 4 -15.68 1 65.25 8 VAL B C 1
ATOM 2557 O O . VAL B 1 8 ? 33.312 3.543 -15.305 1 65.25 8 VAL B O 1
ATOM 2560 N N . SER B 1 9 ? 34.688 5.195 -15.891 1 65.81 9 SER B N 1
ATOM 2561 C CA . SER B 1 9 ? 33.625 6.168 -15.617 1 65.81 9 SER B CA 1
ATOM 2562 C C . SER B 1 9 ? 32.469 6.031 -16.594 1 65.81 9 SER B C 1
ATOM 2564 O O . SER B 1 9 ? 31.312 6.125 -16.203 1 65.81 9 SER B O 1
ATOM 2566 N N . PHE B 1 10 ? 32.844 5.844 -17.828 1 67.88 10 PHE B N 1
ATOM 2567 C CA . PHE B 1 10 ? 31.797 5.66 -18.828 1 67.88 10 PHE B CA 1
ATOM 2568 C C . PHE B 1 10 ? 30.984 4.395 -18.562 1 67.88 10 PHE B C 1
ATOM 2570 O O . PHE B 1 10 ? 29.766 4.387 -18.703 1 67.88 10 PHE B O 1
ATOM 2577 N N . LEU B 1 11 ? 31.672 3.367 -18.156 1 64.88 11 LEU B N 1
ATOM 2578 C CA . LEU B 1 11 ? 31 2.111 -17.844 1 64.88 11 LEU B CA 1
ATOM 2579 C C . LEU B 1 11 ? 30.094 2.277 -16.625 1 64.88 11 LEU B C 1
ATOM 2581 O O . LEU B 1 11 ? 28.984 1.744 -16.594 1 64.88 11 LEU B O 1
ATOM 2585 N N . ALA B 1 12 ? 30.625 3.041 -15.695 1 63.59 12 ALA B N 1
ATOM 2586 C CA . ALA B 1 12 ? 29.828 3.307 -14.508 1 63.59 12 ALA B CA 1
ATOM 2587 C C . ALA B 1 12 ? 28.578 4.109 -14.859 1 63.59 12 ALA B C 1
ATOM 2589 O O . ALA B 1 12 ? 27.484 3.805 -14.391 1 63.59 12 ALA B O 1
ATOM 2590 N N . ILE B 1 13 ? 28.766 5.02 -15.68 1 67.44 13 ILE B N 1
ATOM 2591 C CA . ILE B 1 13 ? 27.641 5.855 -16.109 1 67.44 13 ILE B CA 1
ATOM 2592 C C . ILE B 1 13 ? 26.656 5.02 -16.906 1 67.44 13 ILE B C 1
ATOM 2594 O O . ILE B 1 13 ? 25.438 5.137 -16.719 1 67.44 13 ILE B O 1
ATOM 2598 N N . ALA B 1 14 ? 27.203 4.262 -17.812 1 66.56 14 ALA B N 1
ATOM 2599 C CA . ALA B 1 14 ? 26.344 3.385 -18.609 1 66.56 14 ALA B CA 1
ATOM 2600 C C . ALA B 1 14 ? 25.562 2.436 -17.703 1 66.56 14 ALA B C 1
ATOM 2602 O O . ALA B 1 14 ? 24.359 2.215 -17.906 1 66.56 14 ALA B O 1
ATOM 2603 N N . PHE B 1 15 ? 26.219 2.029 -16.734 1 65.5 15 PHE B N 1
ATOM 2604 C CA . PHE B 1 15 ? 25.594 1.111 -15.789 1 65.5 15 PHE B CA 1
ATOM 2605 C C . PHE B 1 15 ? 24.5 1.817 -14.984 1 65.5 15 PHE B C 1
ATOM 2607 O O . PHE B 1 15 ? 23.406 1.289 -14.82 1 65.5 15 PHE B O 1
ATOM 2614 N N . VAL B 1 16 ? 24.859 2.91 -14.516 1 65.38 16 VAL B N 1
ATOM 2615 C CA . VAL B 1 16 ? 23.891 3.68 -13.75 1 65.38 16 VAL B CA 1
ATOM 2616 C C . VAL B 1 16 ? 22.703 4.055 -14.641 1 65.38 16 VAL B C 1
ATOM 2618 O O . VAL B 1 16 ? 21.562 3.984 -14.211 1 65.38 16 VAL B O 1
ATOM 2621 N N . SER B 1 17 ? 22.969 4.379 -15.812 1 70.5 17 SER B N 1
ATOM 2622 C CA . SER B 1 17 ? 21.906 4.738 -16.75 1 70.5 17 SER B CA 1
ATOM 2623 C C . SER B 1 17 ? 21 3.541 -17.047 1 70.5 17 SER B C 1
ATOM 2625 O O . SER B 1 17 ? 19.781 3.686 -17.156 1 70.5 17 SER B O 1
ATOM 2627 N N . LEU B 1 18 ? 21.703 2.418 -17.219 1 67.19 18 LEU B N 1
ATOM 2628 C CA . LEU B 1 18 ? 20.922 1.21 -17.469 1 67.19 18 LEU B CA 1
ATOM 2629 C C . LEU B 1 18 ? 20.062 0.856 -16.266 1 67.19 18 LEU B C 1
ATOM 2631 O O . LEU B 1 18 ? 18.875 0.525 -16.422 1 67.19 18 LEU B O 1
ATOM 2635 N N . LYS B 1 19 ? 20.656 0.957 -15.141 1 66.25 19 LYS B N 1
ATOM 2636 C CA . LYS B 1 19 ? 19.891 0.691 -13.93 1 66.25 19 LYS B CA 1
ATOM 2637 C C . LYS B 1 19 ? 18.703 1.656 -13.805 1 66.25 19 LYS B C 1
ATOM 2639 O O . LYS B 1 19 ? 17.594 1.249 -13.461 1 66.25 19 LYS B O 1
ATOM 2644 N N . LEU B 1 20 ? 19.031 2.84 -14.07 1 67 20 LEU B N 1
ATOM 2645 C CA . LEU B 1 20 ? 17.984 3.848 -14.023 1 67 20 LEU B CA 1
ATOM 2646 C C . LEU B 1 20 ? 16.891 3.549 -15.039 1 67 20 LEU B C 1
ATOM 2648 O O . LEU B 1 20 ? 15.695 3.682 -14.742 1 67 20 LEU B O 1
ATOM 2652 N N . TYR B 1 21 ? 17.344 3.146 -16.156 1 67.88 21 TYR B N 1
ATOM 2653 C CA . TYR B 1 21 ? 16.391 2.797 -17.203 1 67.88 21 TYR B CA 1
ATOM 2654 C C . TYR B 1 21 ? 15.516 1.627 -16.766 1 67.88 21 TYR B C 1
ATOM 2656 O O . TYR B 1 21 ? 14.289 1.668 -16.906 1 67.88 21 TYR B O 1
ATOM 2664 N N . LEU B 1 22 ? 16.172 0.598 -16.219 1 69.94 22 LEU B N 1
ATOM 2665 C CA . LEU B 1 22 ? 15.438 -0.604 -15.82 1 69.94 22 LEU B CA 1
ATOM 2666 C C . LEU B 1 22 ? 14.5 -0.309 -14.656 1 69.94 22 LEU B C 1
ATOM 2668 O O . LEU B 1 22 ? 13.391 -0.841 -14.594 1 69.94 22 LEU B O 1
ATOM 2672 N N . THR B 1 23 ? 14.977 0.534 -13.789 1 67.81 23 THR B N 1
ATOM 2673 C CA . THR B 1 23 ? 14.148 0.919 -12.656 1 67.81 23 THR B CA 1
ATOM 2674 C C . THR B 1 23 ? 12.93 1.72 -13.125 1 67.81 23 THR B C 1
ATOM 2676 O O . THR B 1 23 ? 11.82 1.515 -12.633 1 67.81 23 THR B O 1
ATOM 2679 N N . LEU B 1 24 ? 13.219 2.5 -14.055 1 70.75 24 LEU B N 1
ATOM 2680 C CA . LEU B 1 24 ? 12.133 3.34 -14.562 1 70.75 24 LEU B CA 1
ATOM 2681 C C . LEU B 1 24 ? 11.164 2.521 -15.406 1 70.75 24 LEU B C 1
ATOM 2683 O O . LEU B 1 24 ? 9.977 2.855 -15.492 1 70.75 24 LEU B O 1
ATOM 2687 N N . LYS B 1 25 ? 11.648 1.39 -15.945 1 71.81 25 LYS B N 1
ATOM 2688 C CA . LYS B 1 25 ? 10.812 0.547 -16.797 1 71.81 25 LYS B CA 1
ATOM 2689 C C . LYS B 1 25 ? 9.922 -0.367 -15.961 1 71.81 25 LYS B C 1
ATOM 2691 O O . LYS B 1 25 ? 8.867 -0.801 -16.422 1 71.81 25 LYS B O 1
ATOM 2696 N N . CYS B 1 26 ? 10.32 -0.667 -14.703 1 76.94 26 CYS B N 1
ATOM 2697 C CA . CYS B 1 26 ? 9.539 -1.539 -13.836 1 76.94 26 CYS B CA 1
ATOM 2698 C C . CYS B 1 26 ? 8.242 -0.866 -13.414 1 76.94 26 CYS B C 1
ATOM 2700 O O . CYS B 1 26 ? 8.258 0.204 -12.805 1 76.94 26 CYS B O 1
ATOM 2702 N N . LYS B 1 27 ? 7.152 -1.495 -13.875 1 86.88 27 LYS B N 1
ATOM 2703 C CA . LYS B 1 27 ? 5.852 -0.939 -13.516 1 86.88 27 LYS B CA 1
ATOM 2704 C C . LYS B 1 27 ? 5.383 -1.47 -12.156 1 86.88 27 LYS B C 1
ATOM 2706 O O . LYS B 1 27 ? 5.645 -2.625 -11.812 1 86.88 27 LYS B O 1
ATOM 2711 N N . TRP B 1 28 ? 4.812 -0.603 -11.414 1 91 28 TRP B N 1
ATOM 2712 C CA . TRP B 1 28 ? 4.312 -0.936 -10.086 1 91 28 TRP B CA 1
ATOM 2713 C C . TRP B 1 28 ? 2.793 -1.054 -10.086 1 91 28 TRP B C 1
ATOM 2715 O O . TRP B 1 28 ? 2.107 -0.327 -10.812 1 91 28 TRP B O 1
ATOM 2725 N N . CYS B 1 29 ? 2.264 -2.041 -9.336 1 93.75 29 CYS B N 1
ATOM 2726 C CA . CYS B 1 29 ? 0.822 -2.145 -9.133 1 93.75 29 CYS B CA 1
ATOM 2727 C C . CYS B 1 29 ? 0.283 -0.911 -8.414 1 93.75 29 CYS B C 1
ATOM 2729 O O . CYS B 1 29 ? 0.712 -0.594 -7.305 1 93.75 29 CYS B O 1
ATOM 2731 N N . MET B 1 30 ? -0.654 -0.271 -8.977 1 92.94 30 MET B N 1
ATOM 2732 C CA . MET B 1 30 ? -1.177 0.976 -8.43 1 92.94 30 MET B CA 1
ATOM 2733 C C . MET B 1 30 ? -2.574 0.773 -7.855 1 92.94 30 MET B C 1
ATOM 2735 O O . MET B 1 30 ? -3.221 1.732 -7.43 1 92.94 30 MET B O 1
ATOM 2739 N N . SER B 1 31 ? -3.043 -0.502 -7.887 1 95.38 31 SER B N 1
ATOM 2740 C CA . SER B 1 31 ? -4.359 -0.78 -7.32 1 95.38 31 SER B CA 1
ATOM 2741 C C . SER B 1 31 ? -4.441 -0.323 -5.867 1 95.38 31 SER B C 1
ATOM 2743 O O . SER B 1 31 ? -3.498 -0.514 -5.094 1 95.38 31 SER B O 1
ATOM 2745 N N . LYS B 1 32 ? -5.551 0.249 -5.441 1 95.38 32 LYS B N 1
ATOM 2746 C CA . LYS B 1 32 ? -5.738 0.75 -4.082 1 95.38 32 LYS B CA 1
ATOM 2747 C C . LYS B 1 32 ? -6.75 -0.099 -3.316 1 95.38 32 LYS B C 1
ATOM 2749 O O . LYS B 1 32 ? -7.242 0.309 -2.262 1 95.38 32 LYS B O 1
ATOM 2754 N N . ILE B 1 33 ? -7.055 -1.254 -3.812 1 96.5 33 ILE B N 1
ATOM 2755 C CA . ILE B 1 33 ? -8.125 -2.059 -3.238 1 96.5 33 ILE B CA 1
ATOM 2756 C C . ILE B 1 33 ? -7.727 -2.527 -1.841 1 96.5 33 ILE B C 1
ATOM 2758 O O . ILE B 1 33 ? -6.574 -2.902 -1.609 1 96.5 33 ILE B O 1
ATOM 2762 N N . CYS B 1 34 ? -8.594 -2.383 -0.875 1 95.94 34 CYS B N 1
ATOM 2763 C CA . CYS B 1 34 ? -8.5 -2.967 0.459 1 95.94 34 CYS B CA 1
ATOM 2764 C C . CYS B 1 34 ? -8.883 -4.441 0.435 1 95.94 34 CYS B C 1
ATOM 2766 O O . CYS B 1 34 ? -9.734 -4.855 -0.35 1 95.94 34 CYS B O 1
ATOM 2768 N N . LEU B 1 35 ? -8.289 -5.305 1.328 1 98.19 35 LEU B N 1
ATOM 2769 C CA . LEU B 1 35 ? -8.508 -6.742 1.238 1 98.19 35 LEU B CA 1
ATOM 2770 C C . LEU B 1 35 ? -9.094 -7.285 2.539 1 98.19 35 LEU B C 1
ATOM 2772 O O . LEU B 1 35 ? -8.984 -8.484 2.822 1 98.19 35 LEU B O 1
ATOM 2776 N N . VAL B 1 36 ? -9.617 -6.332 3.365 1 96.56 36 VAL B N 1
ATOM 2777 C CA . VAL B 1 36 ? -10.297 -6.773 4.578 1 96.56 36 VAL B CA 1
ATOM 2778 C C . VAL B 1 36 ? -11.414 -7.746 4.215 1 96.56 36 VAL B C 1
ATOM 2780 O O . VAL B 1 36 ? -12.219 -7.477 3.316 1 96.56 36 VAL B O 1
ATOM 2783 N N . GLY B 1 37 ? -11.406 -8.883 4.801 1 96.44 37 GLY B N 1
ATOM 2784 C CA . GLY B 1 37 ? -12.438 -9.875 4.57 1 96.44 37 GLY B CA 1
ATOM 2785 C C . GLY B 1 37 ? -12.102 -10.828 3.439 1 96.44 37 GLY B C 1
ATOM 2786 O O . GLY B 1 37 ? -12.867 -11.75 3.148 1 96.44 37 GLY B O 1
ATOM 2787 N N . LYS B 1 38 ? -10.992 -10.672 2.77 1 98.25 38 LYS B N 1
ATOM 2788 C CA . LYS B 1 38 ? -10.57 -11.555 1.682 1 98.25 38 LYS B CA 1
ATOM 2789 C C . LYS B 1 38 ? -9.547 -12.57 2.164 1 98.25 38 LYS B C 1
ATOM 2791 O O . LYS B 1 38 ? -8.742 -12.273 3.055 1 98.25 38 LYS B O 1
ATOM 2796 N N . THR B 1 39 ? -9.555 -13.758 1.643 1 98.88 39 THR B N 1
ATOM 2797 C CA . THR B 1 39 ? -8.586 -14.805 1.956 1 98.88 39 THR B CA 1
ATOM 2798 C C . THR B 1 39 ? -7.711 -15.117 0.744 1 98.88 39 THR B C 1
ATOM 2800 O O . THR B 1 39 ? -8.219 -15.312 -0.361 1 98.88 39 THR B O 1
ATOM 2803 N N . VAL B 1 40 ? -6.391 -15.133 0.964 1 98.94 40 VAL B N 1
ATOM 2804 C CA . VAL B 1 40 ? -5.434 -15.328 -0.119 1 98.94 40 VAL B CA 1
ATOM 2805 C C . VAL B 1 40 ? -4.461 -16.453 0.242 1 98.94 40 VAL B C 1
ATOM 2807 O O . VAL B 1 40 ? -3.92 -16.469 1.351 1 98.94 40 VAL B O 1
ATOM 2810 N N . ILE B 1 41 ? -4.281 -17.375 -0.626 1 98.94 41 ILE B N 1
ATOM 2811 C CA . ILE B 1 41 ? -3.24 -18.375 -0.503 1 98.94 41 ILE B CA 1
ATOM 2812 C C . ILE B 1 41 ? -2.102 -18.078 -1.472 1 98.94 41 ILE B C 1
ATOM 2814 O O . ILE B 1 41 ? -2.34 -17.781 -2.645 1 98.94 41 ILE B O 1
ATOM 2818 N N . ILE B 1 42 ? -0.91 -18.094 -0.968 1 98.88 42 ILE B N 1
ATOM 2819 C CA . ILE B 1 42 ? 0.275 -17.922 -1.8 1 98.88 42 ILE B CA 1
ATOM 2820 C C . ILE B 1 42 ? 1.242 -19.078 -1.573 1 98.88 42 ILE B C 1
ATOM 2822 O O . ILE B 1 42 ? 1.67 -19.328 -0.443 1 98.88 42 ILE B O 1
ATOM 2826 N N . THR B 1 43 ? 1.534 -19.797 -2.611 1 98.75 43 THR B N 1
ATOM 2827 C CA . THR B 1 43 ? 2.508 -20.875 -2.482 1 98.75 43 THR B CA 1
ATOM 2828 C C . THR B 1 43 ? 3.93 -20.344 -2.6 1 98.75 43 THR B C 1
ATOM 2830 O O . THR B 1 43 ? 4.18 -19.391 -3.34 1 98.75 43 THR B O 1
ATOM 2833 N N . GLY B 1 44 ? 4.848 -20.953 -1.873 1 96.94 44 GLY B N 1
ATOM 2834 C CA . GLY B 1 44 ? 6.223 -20.484 -1.857 1 96.94 44 GLY B CA 1
ATOM 2835 C C . GLY B 1 44 ? 6.363 -19.094 -1.28 1 96.94 44 GLY B C 1
ATOM 2836 O O . GLY B 1 44 ? 7.133 -18.281 -1.793 1 96.94 44 GLY B O 1
ATOM 2837 N N . ALA B 1 45 ? 5.66 -18.828 -0.233 1 95.94 45 ALA B N 1
ATOM 2838 C CA . ALA B 1 45 ? 5.523 -17.453 0.246 1 95.94 45 ALA B CA 1
ATOM 2839 C C . ALA B 1 45 ? 6.477 -17.172 1.404 1 95.94 45 ALA B C 1
ATOM 2841 O O . ALA B 1 45 ? 6.391 -16.125 2.053 1 95.94 45 ALA B O 1
ATOM 2842 N N . ASN B 1 46 ? 7.426 -18.047 1.71 1 93.75 46 ASN B N 1
ATOM 2843 C CA . ASN B 1 46 ? 8.305 -17.859 2.861 1 93.75 46 ASN B CA 1
ATOM 2844 C C . ASN B 1 46 ? 9.516 -17 2.506 1 93.75 46 ASN B C 1
ATOM 2846 O O . ASN B 1 46 ? 10.258 -16.578 3.391 1 93.75 46 ASN B O 1
ATOM 2850 N N . SER B 1 47 ? 9.719 -16.75 1.212 1 91.06 47 SER B N 1
ATOM 2851 C CA . SER B 1 47 ? 10.828 -15.898 0.789 1 91.06 47 SER B CA 1
ATOM 2852 C C . SER B 1 47 ? 10.586 -15.32 -0.599 1 91.06 47 SER B C 1
ATOM 2854 O O . SER B 1 47 ? 9.594 -15.656 -1.253 1 91.06 47 SER B O 1
ATOM 2856 N N . GLY B 1 48 ? 11.484 -14.398 -0.906 1 91.69 48 GLY B N 1
ATOM 2857 C CA . GLY B 1 48 ? 11.539 -13.906 -2.273 1 91.69 48 GLY B CA 1
ATOM 2858 C C . GLY B 1 48 ? 10.266 -13.203 -2.701 1 91.69 48 GLY B C 1
ATOM 2859 O O . GLY B 1 48 ? 9.727 -12.375 -1.959 1 91.69 48 GLY B O 1
ATOM 2860 N N . ILE B 1 49 ? 9.836 -13.523 -3.924 1 93.38 49 ILE B N 1
ATOM 2861 C CA . ILE B 1 49 ? 8.711 -12.867 -4.574 1 93.38 49 ILE B CA 1
ATOM 2862 C C . ILE B 1 49 ? 7.418 -13.164 -3.812 1 93.38 49 ILE B C 1
ATOM 2864 O O . ILE B 1 49 ? 6.625 -12.258 -3.545 1 93.38 49 ILE B O 1
ATOM 2868 N N . GLY B 1 50 ? 7.262 -14.438 -3.465 1 96.69 50 GLY B N 1
ATOM 2869 C CA . GLY B 1 50 ? 6.07 -14.828 -2.729 1 96.69 50 GLY B CA 1
ATOM 2870 C C . GLY B 1 50 ? 5.934 -14.117 -1.395 1 96.69 50 GLY B C 1
ATOM 2871 O O . GLY B 1 50 ? 4.828 -13.734 -1.002 1 96.69 50 GLY B O 1
ATOM 2872 N N . TYR B 1 51 ? 7.043 -13.977 -0.737 1 97.12 51 TYR B N 1
ATOM 2873 C CA . TYR B 1 51 ? 7.051 -13.273 0.542 1 97.12 51 TYR B CA 1
ATOM 2874 C C . TYR B 1 51 ? 6.609 -11.82 0.372 1 97.12 51 TYR B C 1
ATOM 2876 O O . TYR B 1 51 ? 5.762 -11.336 1.124 1 97.12 51 TYR B O 1
ATOM 2884 N N . GLU B 1 52 ? 7.203 -11.18 -0.601 1 96.81 52 GLU B N 1
ATOM 2885 C CA . GLU B 1 52 ? 6.875 -9.781 -0.836 1 96.81 52 GLU B CA 1
ATOM 2886 C C . GLU B 1 52 ? 5.406 -9.617 -1.217 1 96.81 52 GLU B C 1
ATOM 2888 O O . GLU B 1 52 ? 4.754 -8.648 -0.805 1 96.81 52 GLU B O 1
ATOM 2893 N N . ALA B 1 53 ? 4.879 -10.516 -2.01 1 97.94 53 ALA B N 1
ATOM 2894 C CA . ALA B 1 53 ? 3.457 -10.484 -2.348 1 97.94 53 ALA B CA 1
ATOM 2895 C C . ALA B 1 53 ? 2.592 -10.656 -1.102 1 97.94 53 ALA B C 1
ATOM 2897 O O . ALA B 1 53 ? 1.624 -9.922 -0.901 1 97.94 53 ALA B O 1
ATOM 2898 N N . ALA B 1 54 ? 2.99 -11.602 -0.27 1 98.62 54 ALA B N 1
ATOM 2899 C CA . ALA B 1 54 ? 2.25 -11.867 0.961 1 98.62 54 ALA B CA 1
ATOM 2900 C C . ALA B 1 54 ? 2.266 -10.648 1.88 1 98.62 54 ALA B C 1
ATOM 2902 O O . ALA B 1 54 ? 1.247 -10.305 2.488 1 98.62 54 ALA B O 1
ATOM 2903 N N . LEU B 1 55 ? 3.402 -10.047 1.951 1 98.44 55 LEU B N 1
ATOM 2904 C CA . LEU B 1 55 ? 3.568 -8.875 2.795 1 98.44 55 LEU B CA 1
ATOM 2905 C C . LEU B 1 55 ? 2.623 -7.754 2.361 1 98.44 55 LEU B C 1
ATOM 2907 O O . LEU B 1 55 ? 1.916 -7.18 3.189 1 98.44 55 LEU B O 1
ATOM 2911 N N . GLU B 1 56 ? 2.574 -7.445 1.062 1 98.31 56 GLU B N 1
ATOM 2912 C CA . GLU B 1 56 ? 1.7 -6.398 0.538 1 98.31 56 GLU B CA 1
ATOM 2913 C C . GLU B 1 56 ? 0.23 -6.75 0.75 1 98.31 56 GLU B C 1
ATOM 2915 O O . GLU B 1 56 ? -0.575 -5.887 1.107 1 98.31 56 GLU B O 1
ATOM 2920 N N . ILE B 1 57 ? -0.125 -7.992 0.546 1 98.75 57 ILE B N 1
ATOM 2921 C CA . ILE B 1 57 ? -1.504 -8.445 0.682 1 98.75 57 ILE B CA 1
ATOM 2922 C C . ILE B 1 57 ? -1.931 -8.367 2.146 1 98.75 57 ILE B C 1
ATOM 2924 O O . ILE B 1 57 ? -3.049 -7.949 2.451 1 98.75 57 ILE B O 1
ATOM 2928 N N . ALA B 1 58 ? -1.023 -8.719 3.064 1 98.69 58 ALA B N 1
ATOM 2929 C CA . ALA B 1 58 ? -1.285 -8.609 4.496 1 98.69 58 ALA B CA 1
ATOM 2930 C C . ALA B 1 58 ? -1.435 -7.152 4.918 1 98.69 58 ALA B C 1
ATOM 2932 O O . ALA B 1 58 ? -2.299 -6.816 5.73 1 98.69 58 ALA B O 1
ATOM 2933 N N . LYS B 1 59 ? -0.584 -6.305 4.363 1 98 59 LYS B N 1
ATOM 2934 C CA . LYS B 1 59 ? -0.64 -4.871 4.625 1 98 59 LYS B CA 1
ATOM 2935 C C . LYS B 1 59 ? -2.039 -4.32 4.363 1 98 59 LYS B C 1
ATOM 2937 O O . LYS B 1 59 ? -2.49 -3.406 5.059 1 98 59 LYS B O 1
ATOM 2942 N N . ARG B 1 60 ? -2.748 -4.902 3.453 1 98.06 60 ARG B N 1
ATOM 2943 C CA . ARG B 1 60 ? -4.047 -4.406 3.014 1 98.06 60 ARG B CA 1
ATOM 2944 C C . ARG B 1 60 ? -5.18 -5.09 3.775 1 98.06 60 ARG B C 1
ATOM 2946 O O . ARG B 1 60 ? -6.352 -4.945 3.418 1 98.06 60 ARG B O 1
ATOM 2953 N N . GLY B 1 61 ? -4.855 -6.031 4.758 1 97.69 61 GLY B N 1
ATOM 2954 C CA . GLY B 1 61 ? -5.84 -6.504 5.715 1 97.69 61 GLY B CA 1
ATOM 2955 C C . GLY B 1 61 ? -6.371 -7.887 5.391 1 97.69 61 GLY B C 1
ATOM 2956 O O . GLY B 1 61 ? -7.289 -8.383 6.055 1 97.69 61 GLY B O 1
ATOM 2957 N N . ALA B 1 62 ? -5.809 -8.57 4.43 1 98.56 62 ALA B N 1
ATOM 2958 C CA . ALA B 1 62 ? -6.309 -9.883 4.023 1 98.56 62 ALA B CA 1
ATOM 2959 C C . ALA B 1 62 ? -5.957 -10.945 5.059 1 98.56 62 ALA B C 1
ATOM 2961 O O . ALA B 1 62 ? -5.039 -10.758 5.863 1 98.56 62 ALA B O 1
ATOM 2962 N N . ARG B 1 63 ? -6.746 -12 5.113 1 98.69 63 ARG B N 1
ATOM 2963 C CA . ARG B 1 63 ? -6.262 -13.266 5.652 1 98.69 63 ARG B CA 1
ATOM 2964 C C . ARG B 1 63 ? -5.297 -13.938 4.684 1 98.69 63 ARG B C 1
ATOM 2966 O O . ARG B 1 63 ? -5.656 -14.242 3.545 1 98.69 63 ARG B O 1
ATOM 2973 N N . VAL B 1 64 ? -4.051 -14.148 5.113 1 98.88 64 VAL B N 1
ATOM 2974 C CA . VAL B 1 64 ? -3.023 -14.68 4.219 1 98.88 64 VAL B CA 1
ATOM 2975 C C . VAL B 1 64 ? -2.578 -16.062 4.695 1 98.88 64 VAL B C 1
ATOM 2977 O O . VAL B 1 64 ? -2.242 -16.234 5.867 1 98.88 64 VAL B O 1
ATOM 2980 N N . ILE B 1 65 ? -2.621 -17 3.846 1 98.94 65 ILE B N 1
ATOM 2981 C CA . ILE B 1 65 ? -2.127 -18.344 4.129 1 98.94 65 ILE B CA 1
ATOM 2982 C C . ILE B 1 65 ? -0.862 -18.609 3.318 1 98.94 65 ILE B C 1
ATOM 2984 O O . ILE B 1 65 ? -0.914 -18.703 2.09 1 98.94 65 ILE B O 1
ATOM 2988 N N . LEU B 1 66 ? 0.26 -18.703 3.99 1 98.81 66 LEU B N 1
ATOM 2989 C CA . LEU B 1 66 ? 1.539 -19.031 3.371 1 98.81 66 LEU B CA 1
ATOM 2990 C C . LEU B 1 66 ? 1.673 -20.531 3.172 1 98.81 66 LEU B C 1
ATOM 2992 O O . LEU B 1 66 ? 1.803 -21.281 4.141 1 98.81 66 LEU B O 1
ATOM 2996 N N . ALA B 1 67 ? 1.585 -20.969 1.969 1 98.69 67 ALA B N 1
ATOM 2997 C CA . ALA B 1 67 ? 1.78 -22.391 1.663 1 98.69 67 ALA B CA 1
ATOM 2998 C C . ALA B 1 67 ? 3.244 -22.688 1.35 1 98.69 67 ALA B C 1
ATOM 3000 O O . ALA B 1 67 ? 3.752 -22.297 0.296 1 98.69 67 ALA B O 1
ATOM 3001 N N . CYS B 1 68 ? 3.893 -23.359 2.281 1 96.5 68 CYS B N 1
ATOM 3002 C CA . CYS B 1 68 ? 5.328 -23.578 2.162 1 96.5 68 CYS B CA 1
ATOM 3003 C C . CYS B 1 68 ? 5.703 -25 2.604 1 96.5 68 CYS B C 1
ATOM 3005 O O . CYS B 1 68 ? 4.934 -25.656 3.307 1 96.5 68 CYS B O 1
ATOM 3007 N N . ARG B 1 69 ? 6.867 -25.375 2.264 1 95.88 69 ARG B N 1
ATOM 3008 C CA . ARG B 1 69 ? 7.305 -26.75 2.516 1 95.88 69 ARG B CA 1
ATOM 3009 C C . ARG B 1 69 ? 7.973 -26.859 3.879 1 95.88 69 ARG B C 1
ATOM 3011 O O . ARG B 1 69 ? 7.82 -27.875 4.566 1 95.88 69 ARG B O 1
ATOM 3018 N N . ASN B 1 70 ? 8.75 -25.859 4.27 1 95.56 70 ASN B N 1
ATOM 3019 C CA . ASN B 1 70 ? 9.539 -25.875 5.5 1 95.56 70 ASN B CA 1
ATOM 3020 C C . ASN B 1 70 ? 8.82 -25.156 6.637 1 95.56 70 ASN B C 1
ATOM 3022 O O . ASN B 1 70 ? 8.547 -23.953 6.539 1 95.56 70 ASN B O 1
ATOM 3026 N N . GLU B 1 71 ? 8.609 -25.859 7.684 1 97.12 71 GLU B N 1
ATOM 3027 C CA . GLU B 1 71 ? 7.809 -25.312 8.781 1 97.12 71 GLU B CA 1
ATOM 3028 C C . GLU B 1 71 ? 8.523 -24.141 9.453 1 97.12 71 GLU B C 1
ATOM 3030 O O . GLU B 1 71 ? 7.918 -23.094 9.703 1 97.12 71 GLU B O 1
ATOM 3035 N N . ASP B 1 72 ? 9.797 -24.281 9.719 1 97.5 72 ASP B N 1
ATOM 3036 C CA . ASP B 1 72 ? 10.539 -23.234 10.406 1 97.5 72 ASP B CA 1
ATOM 3037 C C . ASP B 1 72 ? 10.547 -21.938 9.602 1 97.5 72 ASP B C 1
ATOM 3039 O O . ASP B 1 72 ? 10.336 -20.859 10.148 1 97.5 72 ASP B O 1
ATOM 3043 N N . LYS B 1 73 ? 10.805 -22.094 8.336 1 96.81 73 LYS B N 1
ATOM 3044 C CA . LYS B 1 73 ? 10.82 -20.906 7.469 1 96.81 73 LYS B CA 1
ATOM 3045 C C . LYS B 1 73 ? 9.43 -20.297 7.355 1 96.81 73 LYS B C 1
ATOM 3047 O O . LYS B 1 73 ? 9.297 -19.062 7.285 1 96.81 73 LYS B O 1
ATOM 3052 N N . ALA B 1 74 ? 8.422 -21.172 7.344 1 97.69 74 ALA B N 1
ATOM 3053 C CA . ALA B 1 74 ? 7.047 -20.688 7.266 1 97.69 74 ALA B CA 1
ATOM 3054 C C . ALA B 1 74 ? 6.68 -19.875 8.508 1 97.69 74 ALA B C 1
ATOM 3056 O O . ALA B 1 74 ? 6.082 -18.797 8.398 1 97.69 74 ALA B O 1
ATOM 3057 N N . VAL B 1 75 ? 7.062 -20.375 9.625 1 98.06 75 VAL B N 1
ATOM 3058 C CA . VAL B 1 75 ? 6.789 -19.703 10.891 1 98.06 75 VAL B CA 1
ATOM 3059 C C . VAL B 1 75 ? 7.516 -18.359 10.93 1 98.06 75 VAL B C 1
ATOM 3061 O O . VAL B 1 75 ? 6.93 -17.344 11.305 1 98.06 75 VAL B O 1
ATOM 3064 N N . GLN B 1 76 ? 8.727 -18.406 10.547 1 98.25 76 GLN B N 1
ATOM 3065 C CA . GLN B 1 76 ? 9.508 -17.172 10.539 1 98.25 76 GLN B CA 1
ATOM 3066 C C . GLN B 1 76 ? 8.891 -16.125 9.617 1 98.25 76 GLN B C 1
ATOM 3068 O O . GLN B 1 76 ? 8.789 -14.953 9.969 1 98.25 76 GLN B O 1
ATOM 3073 N N . ALA B 1 77 ? 8.555 -16.578 8.445 1 98.19 77 ALA B N 1
ATOM 3074 C CA . ALA B 1 77 ? 7.941 -15.664 7.484 1 98.19 77 ALA B CA 1
ATOM 3075 C C . ALA B 1 77 ? 6.621 -15.109 8.016 1 98.19 77 ALA B C 1
ATOM 3077 O O . ALA B 1 77 ? 6.379 -13.898 7.949 1 98.19 77 ALA B O 1
ATOM 3078 N N . ARG B 1 78 ? 5.766 -15.984 8.539 1 98.56 78 ARG B N 1
ATOM 3079 C CA . ARG B 1 78 ? 4.496 -15.57 9.133 1 98.56 78 ARG B CA 1
ATOM 3080 C C . ARG B 1 78 ? 4.715 -14.523 10.219 1 98.56 78 ARG B C 1
ATOM 3082 O O . ARG B 1 78 ? 4.094 -13.461 10.195 1 98.56 78 ARG B O 1
ATOM 3089 N N . ASP B 1 79 ? 5.625 -14.789 11.109 1 98.56 79 ASP B N 1
ATOM 3090 C CA . ASP B 1 79 ? 5.867 -13.898 12.242 1 98.56 79 ASP B CA 1
ATOM 3091 C C . ASP B 1 79 ? 6.414 -12.555 11.773 1 98.56 79 ASP B C 1
ATOM 3093 O O . ASP B 1 79 ? 6.051 -11.508 12.312 1 98.56 79 ASP B O 1
ATOM 3097 N N . SER B 1 80 ? 7.316 -12.664 10.82 1 98.31 80 SER B N 1
ATOM 3098 C CA . SER B 1 80 ? 7.871 -11.43 10.273 1 98.31 80 SER B CA 1
ATOM 3099 C C . SER B 1 80 ? 6.789 -10.57 9.633 1 98.31 80 SER B C 1
ATOM 3101 O O . SER B 1 80 ? 6.738 -9.359 9.852 1 98.31 80 SER B O 1
ATOM 3103 N N . ILE B 1 81 ? 5.895 -11.172 8.859 1 98.56 81 ILE B N 1
ATOM 3104 C CA . ILE B 1 81 ? 4.82 -10.445 8.195 1 98.56 81 ILE B CA 1
ATOM 3105 C C . ILE B 1 81 ? 3.887 -9.836 9.242 1 98.56 81 ILE B C 1
ATOM 3107 O O . ILE B 1 81 ? 3.48 -8.68 9.125 1 98.56 81 ILE B O 1
ATOM 3111 N N . ILE B 1 82 ? 3.6 -10.648 10.242 1 98.38 82 ILE B N 1
ATOM 3112 C CA . ILE B 1 82 ? 2.74 -10.156 11.312 1 98.38 82 ILE B CA 1
ATOM 3113 C C . ILE B 1 82 ? 3.408 -8.969 12.008 1 98.38 82 ILE B C 1
ATOM 3115 O O . ILE B 1 82 ? 2.764 -7.949 12.266 1 98.38 82 ILE B O 1
ATOM 3119 N N . ARG B 1 83 ? 4.672 -9.062 12.273 1 97.56 83 ARG B N 1
ATOM 3120 C CA . ARG B 1 83 ? 5.402 -7.988 12.938 1 97.56 83 ARG B CA 1
ATOM 3121 C C . ARG B 1 83 ? 5.426 -6.727 12.086 1 97.56 83 ARG B C 1
ATOM 3123 O O . ARG B 1 83 ? 5.215 -5.621 12.594 1 97.56 83 ARG B O 1
ATOM 3130 N N . GLU B 1 84 ? 5.676 -6.906 10.828 1 96.62 84 GLU B N 1
ATOM 3131 C CA . GLU B 1 84 ? 5.848 -5.766 9.93 1 96.62 84 GLU B CA 1
ATOM 3132 C C . GLU B 1 84 ? 4.508 -5.09 9.641 1 96.62 84 GLU B C 1
ATOM 3134 O O . GLU B 1 84 ? 4.453 -3.873 9.453 1 96.62 84 GLU B O 1
ATOM 3139 N N . THR B 1 85 ? 3.42 -5.801 9.578 1 97.88 85 THR B N 1
ATOM 3140 C CA . THR B 1 85 ? 2.15 -5.246 9.125 1 97.88 85 THR B CA 1
ATOM 3141 C C . THR B 1 85 ? 1.212 -5.004 10.305 1 97.88 85 THR B C 1
ATOM 3143 O O . THR B 1 85 ? 0.24 -4.254 10.188 1 97.88 85 THR B O 1
ATOM 3146 N N . GLY B 1 86 ? 1.417 -5.703 11.445 1 95.94 86 GLY B N 1
ATOM 3147 C CA . GLY B 1 86 ? 0.474 -5.699 12.547 1 95.94 86 GLY B CA 1
ATOM 3148 C C . GLY B 1 86 ? -0.758 -6.543 12.289 1 95.94 86 GLY B C 1
ATOM 3149 O O . GLY B 1 86 ? -1.669 -6.598 13.117 1 95.94 86 GLY B O 1
ATOM 3150 N N . ASN B 1 87 ? -0.884 -7.164 11.133 1 97.31 87 ASN B N 1
ATOM 3151 C CA . ASN B 1 87 ? -1.995 -8.039 10.781 1 97.31 87 ASN B CA 1
ATOM 3152 C C . ASN B 1 87 ? -1.802 -9.445 11.352 1 97.31 87 ASN B C 1
ATOM 3154 O O . ASN B 1 87 ? -0.935 -10.188 10.891 1 97.31 87 ASN B O 1
ATOM 3158 N N . SER B 1 88 ? -2.627 -9.844 12.25 1 97.44 88 SER B N 1
ATOM 3159 C CA . SER B 1 88 ? -2.479 -11.133 12.906 1 97.44 88 SER B CA 1
ATOM 3160 C C . SER B 1 88 ? -3.164 -12.242 12.109 1 97.44 88 SER B C 1
ATOM 3162 O O . SER B 1 88 ? -3.045 -13.422 12.445 1 97.44 88 SER B O 1
ATOM 3164 N N . ASN B 1 89 ? -3.857 -11.844 11.039 1 97.94 89 ASN B N 1
ATOM 3165 C CA . ASN B 1 89 ? -4.586 -12.836 10.25 1 97.94 89 ASN B CA 1
ATOM 3166 C C . ASN B 1 89 ? -3.699 -13.453 9.172 1 97.94 89 ASN B C 1
ATOM 3168 O O . ASN B 1 89 ? -4.09 -13.531 8.008 1 97.94 89 ASN B O 1
ATOM 3172 N N . VAL B 1 90 ? -2.498 -13.805 9.562 1 98.62 90 VAL B N 1
ATOM 3173 C CA . VAL B 1 90 ? -1.533 -14.5 8.711 1 98.62 90 VAL B CA 1
ATOM 3174 C C . VAL B 1 90 ? -1.225 -15.875 9.297 1 98.62 90 VAL B C 1
ATOM 3176 O O . VAL B 1 90 ? -0.929 -16 10.484 1 98.62 90 VAL B O 1
ATOM 3179 N N . THR B 1 91 ? -1.423 -16.859 8.492 1 98.62 91 THR B N 1
ATOM 3180 C CA . THR B 1 91 ? -1.11 -18.219 8.906 1 98.62 91 THR B CA 1
ATOM 3181 C C . THR B 1 91 ? -0.326 -18.953 7.82 1 98.62 91 THR B C 1
ATOM 3183 O O . THR B 1 91 ? 0.047 -18.359 6.809 1 98.62 91 THR B O 1
ATOM 3186 N N . PHE B 1 92 ? 0.053 -20.188 8.117 1 98.44 92 PHE B N 1
ATOM 3187 C CA . PHE B 1 92 ? 0.763 -20.953 7.113 1 98.44 92 PHE B CA 1
ATOM 3188 C C . PHE B 1 92 ? 0.208 -22.375 7.027 1 98.44 92 PHE B C 1
ATOM 3190 O O . PHE B 1 92 ? -0.504 -22.828 7.93 1 98.44 92 PHE B O 1
ATOM 3197 N N . GLY B 1 93 ? 0.387 -23 5.879 1 98.38 93 GLY B N 1
ATOM 3198 C CA . GLY B 1 93 ? 0.127 -24.422 5.648 1 98.38 93 GLY B CA 1
ATOM 3199 C C . GLY B 1 93 ? 1.279 -25.125 4.969 1 98.38 93 GLY B C 1
ATOM 3200 O O . GLY B 1 93 ? 1.934 -24.562 4.09 1 98.38 93 GLY B O 1
ATOM 3201 N N . LEU B 1 94 ? 1.473 -26.344 5.48 1 98.31 94 LEU B N 1
ATOM 3202 C CA . LEU B 1 94 ? 2.58 -27.109 4.922 1 98.31 94 LEU B CA 1
ATOM 3203 C C . LEU B 1 94 ? 2.154 -27.828 3.646 1 98.31 94 LEU B C 1
ATOM 3205 O O . LEU B 1 94 ? 1.106 -28.484 3.617 1 98.31 94 LEU B O 1
ATOM 3209 N N . ILE B 1 95 ? 2.975 -27.703 2.643 1 98.62 95 ILE B N 1
ATOM 3210 C CA . ILE B 1 95 ? 2.709 -28.328 1.353 1 98.62 95 ILE B CA 1
ATOM 3211 C C . ILE B 1 95 ? 4.027 -28.625 0.64 1 98.62 95 ILE B C 1
ATOM 3213 O O . ILE B 1 95 ? 4.906 -27.766 0.573 1 98.62 95 ILE B O 1
ATOM 3217 N N . ASP B 1 96 ? 4.223 -29.812 0.198 1 98.19 96 ASP B N 1
ATOM 3218 C CA . ASP B 1 96 ? 5.344 -30.219 -0.639 1 98.19 96 ASP B CA 1
ATOM 3219 C C . ASP B 1 96 ? 4.883 -30.531 -2.059 1 98.19 96 ASP B C 1
ATOM 3221 O O . ASP B 1 96 ? 4.242 -31.562 -2.293 1 98.19 96 ASP B O 1
ATOM 3225 N N . PHE B 1 97 ? 5.301 -29.734 -2.959 1 97.81 97 PHE B N 1
ATOM 3226 C CA . PHE B 1 97 ? 4.816 -29.875 -4.328 1 97.81 97 PHE B CA 1
ATOM 3227 C C . PHE B 1 97 ? 5.465 -31.062 -5.02 1 97.81 97 PHE B C 1
ATOM 3229 O O . PHE B 1 97 ? 5.027 -31.484 -6.094 1 97.81 97 PHE B O 1
ATOM 3236 N N . SER B 1 98 ? 6.465 -31.688 -4.395 1 96.88 98 SER B N 1
ATOM 3237 C CA . SER B 1 98 ? 7.043 -32.906 -4.953 1 96.88 98 SER B CA 1
ATOM 3238 C C . SER B 1 98 ? 6.27 -34.156 -4.504 1 96.88 98 SER B C 1
ATOM 3240 O O . SER B 1 98 ? 6.637 -35.281 -4.844 1 96.88 98 SER B O 1
ATOM 3242 N N . SER B 1 99 ? 5.211 -33.969 -3.807 1 98.44 99 SER B N 1
ATOM 3243 C CA . SER B 1 99 ? 4.316 -35.031 -3.361 1 98.44 99 SER B CA 1
ATOM 3244 C C . SER B 1 99 ? 2.857 -34.656 -3.629 1 98.44 99 SER B C 1
ATOM 3246 O O . SER B 1 99 ? 2.309 -33.75 -2.994 1 98.44 99 SER B O 1
ATOM 3248 N N . LEU B 1 100 ? 2.193 -35.406 -4.52 1 98.5 100 LEU B N 1
ATOM 3249 C CA . LEU B 1 100 ? 0.788 -35.156 -4.812 1 98.5 100 LEU B CA 1
ATOM 3250 C C . LEU B 1 100 ? -0.075 -35.375 -3.574 1 98.5 100 LEU B C 1
ATOM 3252 O O . LEU B 1 100 ? -1.073 -34.688 -3.375 1 98.5 100 LEU B O 1
ATOM 3256 N N . GLU B 1 101 ? 0.338 -36.312 -2.768 1 98.56 101 GLU B N 1
ATOM 3257 C CA . GLU B 1 101 ? -0.381 -36.562 -1.523 1 98.56 101 GLU B CA 1
ATOM 3258 C C . GLU B 1 101 ? -0.326 -35.344 -0.599 1 98.56 101 GLU B C 1
ATOM 3260 O O . GLU B 1 101 ? -1.326 -35 0.028 1 98.56 101 GLU B O 1
ATOM 3265 N N . SER B 1 102 ? 0.82 -34.781 -0.491 1 98.69 102 SER B N 1
ATOM 3266 C CA . SER B 1 102 ? 0.973 -33.562 0.323 1 98.69 102 SER B CA 1
ATOM 3267 C C . SER B 1 102 ? 0.051 -32.438 -0.16 1 98.69 102 SER B C 1
ATOM 3269 O O . SER B 1 102 ? -0.573 -31.766 0.648 1 98.69 102 SER B O 1
ATOM 3271 N N . ILE B 1 103 ? -0.094 -32.312 -1.423 1 98.81 103 ILE B N 1
ATOM 3272 C CA . ILE B 1 103 ? -0.945 -31.281 -2.016 1 98.81 103 ILE B CA 1
ATOM 3273 C C . ILE B 1 103 ? -2.408 -31.578 -1.682 1 98.81 103 ILE B C 1
ATOM 3275 O O . ILE B 1 103 ? -3.15 -30.672 -1.295 1 98.81 103 ILE B O 1
ATOM 3279 N N . ARG B 1 104 ? -2.803 -32.812 -1.806 1 98.62 104 ARG B N 1
ATOM 3280 C CA . ARG B 1 104 ? -4.172 -33.219 -1.49 1 98.62 104 ARG B CA 1
ATOM 3281 C C . ARG B 1 104 ? -4.488 -32.969 -0.018 1 98.62 104 ARG B C 1
ATOM 3283 O O . ARG B 1 104 ? -5.578 -32.5 0.323 1 98.62 104 ARG B O 1
ATOM 3290 N N . GLN B 1 105 ? -3.566 -33.25 0.812 1 98.69 105 GLN B N 1
ATOM 3291 C CA . GLN B 1 105 ? -3.76 -33.031 2.24 1 98.69 105 GLN B CA 1
ATOM 3292 C C . GLN B 1 105 ? -3.9 -31.531 2.549 1 98.69 105 GLN B C 1
ATOM 3294 O O . GLN B 1 105 ? -4.75 -31.141 3.352 1 98.69 105 GLN B O 1
ATOM 3299 N N . PHE B 1 106 ? -3.088 -30.766 1.98 1 98.75 106 PHE B N 1
ATOM 3300 C CA . PHE B 1 106 ? -3.176 -29.328 2.166 1 98.75 106 PHE B CA 1
ATOM 3301 C C . PHE B 1 106 ? -4.535 -28.797 1.718 1 98.75 106 PHE B C 1
ATOM 3303 O O . PHE B 1 106 ? -5.18 -28.031 2.438 1 98.75 106 PHE B O 1
ATOM 3310 N N . ALA B 1 107 ? -4.938 -29.203 0.555 1 98.75 107 ALA B N 1
ATOM 3311 C CA . ALA B 1 107 ? -6.23 -28.766 0.031 1 98.75 107 ALA B CA 1
ATOM 3312 C C . ALA B 1 107 ? -7.363 -29.172 0.966 1 98.75 107 ALA B C 1
ATOM 3314 O O . ALA B 1 107 ? -8.281 -28.375 1.219 1 98.75 107 ALA B O 1
ATOM 3315 N N . LYS B 1 108 ? -7.262 -30.375 1.438 1 98.5 108 LYS B N 1
ATOM 3316 C CA . LYS B 1 108 ? -8.273 -30.859 2.379 1 98.5 108 LYS B CA 1
ATOM 3317 C C . LYS B 1 108 ? -8.336 -29.969 3.617 1 98.5 108 LYS B C 1
ATOM 3319 O O . LYS B 1 108 ? -9.422 -29.641 4.094 1 98.5 108 LYS B O 1
ATOM 3324 N N . GLN B 1 109 ? -7.246 -29.594 4.141 1 98.62 109 GLN B N 1
ATOM 3325 C CA . GLN B 1 109 ? -7.18 -28.734 5.309 1 98.62 109 GLN B CA 1
ATOM 3326 C C . GLN B 1 109 ? -7.785 -27.359 5.012 1 98.62 109 GLN B C 1
ATOM 3328 O O . GLN B 1 109 ? -8.508 -26.797 5.84 1 98.62 109 GLN B O 1
ATOM 3333 N N . ILE B 1 110 ? -7.473 -26.828 3.893 1 98.75 110 ILE B N 1
ATOM 3334 C CA . ILE B 1 110 ? -8.016 -25.531 3.502 1 98.75 110 ILE B CA 1
ATOM 3335 C C . ILE B 1 110 ? -9.539 -25.609 3.426 1 98.75 110 ILE B C 1
ATOM 3337 O O . ILE B 1 110 ? -10.242 -24.766 3.977 1 98.75 110 ILE B O 1
ATOM 3341 N N . LEU B 1 111 ? -10.016 -26.672 2.748 1 98.25 111 LEU B N 1
ATOM 3342 C CA . LEU B 1 111 ? -11.453 -26.828 2.553 1 98.25 111 LEU B CA 1
ATOM 3343 C C . LEU B 1 111 ? -12.164 -27.016 3.889 1 98.25 111 LEU B C 1
ATOM 3345 O O . LEU B 1 111 ? -13.312 -26.625 4.047 1 98.25 111 LEU B O 1
ATOM 3349 N N . ALA B 1 112 ? -11.469 -27.562 4.871 1 98.19 112 ALA B N 1
ATOM 3350 C CA . ALA B 1 112 ? -12.047 -27.812 6.191 1 98.19 112 ALA B CA 1
ATOM 3351 C C . ALA B 1 112 ? -12.016 -26.531 7.039 1 98.19 112 ALA B C 1
ATOM 3353 O O . ALA B 1 112 ? -12.906 -26.312 7.867 1 98.19 112 ALA B O 1
ATOM 3354 N N . ASN B 1 113 ? -11.055 -25.688 6.793 1 97.94 113 ASN B N 1
ATOM 3355 C CA . ASN B 1 113 ? -10.789 -24.625 7.762 1 97.94 113 ASN B CA 1
ATOM 3356 C C . ASN B 1 113 ? -11.141 -23.25 7.207 1 97.94 113 ASN B C 1
ATOM 3358 O O . ASN B 1 113 ? -11.273 -22.297 7.965 1 97.94 113 ASN B O 1
ATOM 3362 N N . GLU B 1 114 ? -11.172 -23.125 5.918 1 98.25 114 GLU B N 1
ATOM 3363 C CA . GLU B 1 114 ? -11.422 -21.828 5.297 1 98.25 114 GLU B CA 1
ATOM 3364 C C . GLU B 1 114 ? -12.789 -21.781 4.629 1 98.25 114 GLU B C 1
ATOM 3366 O O . GLU B 1 114 ? -13.156 -22.703 3.889 1 98.25 114 GLU B O 1
ATOM 3371 N N . LYS B 1 115 ? -13.531 -20.75 4.84 1 97.69 115 LYS B N 1
ATOM 3372 C CA . LYS B 1 115 ? -14.875 -20.609 4.277 1 97.69 115 LYS B CA 1
ATOM 3373 C C . LYS B 1 115 ? -14.82 -19.953 2.9 1 97.69 115 LYS B C 1
ATOM 3375 O O . LYS B 1 115 ? -15.805 -20 2.152 1 97.69 115 LYS B O 1
ATOM 3380 N N . ARG B 1 116 ? -13.719 -19.328 2.643 1 98.19 116 ARG B N 1
ATOM 3381 C CA . ARG B 1 116 ? -13.586 -18.625 1.366 1 98.19 116 ARG B CA 1
ATOM 3382 C C . ARG B 1 116 ? -12.141 -18.625 0.886 1 98.19 116 ARG B C 1
ATOM 3384 O O . ARG B 1 116 ? -11.219 -18.812 1.679 1 98.19 116 ARG B O 1
ATOM 3391 N N . LEU B 1 117 ? -11.93 -18.5 -0.333 1 98.81 117 LEU B N 1
ATOM 3392 C CA . LEU B 1 117 ? -10.664 -18.281 -1.022 1 98.81 117 LEU B CA 1
ATOM 3393 C C . LEU B 1 117 ? -10.836 -17.328 -2.197 1 98.81 117 LEU B C 1
ATOM 3395 O O . LEU B 1 117 ? -11.398 -17.703 -3.23 1 98.81 117 LEU B O 1
ATOM 3399 N N . ASP B 1 118 ? -10.352 -16.141 -2.045 1 98.81 118 ASP B N 1
ATOM 3400 C CA . ASP B 1 118 ? -10.602 -15.094 -3.031 1 98.81 118 ASP B CA 1
ATOM 3401 C C . ASP B 1 118 ? -9.492 -15.055 -4.078 1 98.81 118 ASP B C 1
ATOM 3403 O O . ASP B 1 118 ? -9.734 -14.695 -5.234 1 98.81 118 ASP B O 1
ATOM 3407 N N . ILE B 1 119 ? -8.258 -15.367 -3.643 1 98.94 119 ILE B N 1
ATOM 3408 C CA . ILE B 1 119 ? -7.121 -15.32 -4.559 1 98.94 119 ILE B CA 1
ATOM 3409 C C . ILE B 1 119 ? -6.188 -16.5 -4.281 1 98.94 119 ILE B C 1
ATOM 3411 O O . ILE B 1 119 ? -5.809 -16.75 -3.135 1 98.94 119 ILE B O 1
ATOM 3415 N N . LEU B 1 120 ? -5.871 -17.25 -5.281 1 98.94 120 LEU B N 1
ATOM 3416 C CA . LEU B 1 120 ? -4.84 -18.281 -5.246 1 98.94 120 LEU B CA 1
ATOM 3417 C C . LEU B 1 120 ? -3.648 -17.891 -6.113 1 98.94 120 LEU B C 1
ATOM 3419 O O . LEU B 1 120 ? -3.797 -17.672 -7.316 1 98.94 120 LEU B O 1
ATOM 3423 N N . ILE B 1 121 ? -2.525 -17.734 -5.461 1 98.88 121 ILE B N 1
ATOM 3424 C CA . ILE B 1 121 ? -1.309 -17.375 -6.188 1 98.88 121 ILE B CA 1
ATOM 3425 C C . ILE B 1 121 ? -0.357 -18.578 -6.207 1 98.88 121 ILE B C 1
ATOM 3427 O O . ILE B 1 121 ? 0.249 -18.906 -5.184 1 98.88 121 ILE B O 1
ATOM 3431 N N . ASN B 1 122 ? -0.298 -19.188 -7.328 1 98.69 122 ASN B N 1
ATOM 3432 C CA . ASN B 1 122 ? 0.677 -20.25 -7.547 1 98.69 122 ASN B CA 1
ATOM 3433 C C . ASN B 1 122 ? 2.051 -19.688 -7.902 1 98.69 122 ASN B C 1
ATOM 3435 O O . ASN B 1 122 ? 2.365 -19.5 -9.078 1 98.69 122 ASN B O 1
ATOM 3439 N N . ASN B 1 123 ? 2.842 -19.5 -6.906 1 96.69 123 ASN B N 1
ATOM 3440 C CA . ASN B 1 123 ? 4.137 -18.844 -7.055 1 96.69 123 ASN B CA 1
ATOM 3441 C C . ASN B 1 123 ? 5.289 -19.812 -6.828 1 96.69 123 ASN B C 1
ATOM 3443 O O . ASN B 1 123 ? 6.395 -19.594 -7.324 1 96.69 123 ASN B O 1
ATOM 3447 N N . ALA B 1 124 ? 5.02 -20.891 -6.094 1 93.56 124 ALA B N 1
ATOM 3448 C CA . ALA B 1 124 ? 6.082 -21.844 -5.797 1 93.56 124 ALA B CA 1
ATOM 3449 C C . ALA B 1 124 ? 6.703 -22.391 -7.082 1 93.56 124 ALA B C 1
ATOM 3451 O O . ALA B 1 124 ? 6 -22.656 -8.055 1 93.56 124 ALA B O 1
ATOM 3452 N N . GLY B 1 125 ? 7.988 -22.5 -7.078 1 90.94 125 GLY B N 1
ATOM 3453 C CA . GLY B 1 125 ? 8.719 -23.047 -8.203 1 90.94 125 GLY B CA 1
ATOM 3454 C C . GLY B 1 125 ? 10.188 -23.281 -7.906 1 90.94 125 GLY B C 1
ATOM 3455 O O . GLY B 1 125 ? 10.711 -22.781 -6.91 1 90.94 125 GLY B O 1
ATOM 3456 N N . VAL B 1 126 ? 10.711 -24.125 -8.688 1 87.56 126 VAL B N 1
ATOM 3457 C CA . VAL B 1 126 ? 12.133 -24.422 -8.57 1 87.56 126 VAL B CA 1
ATOM 3458 C C . VAL B 1 126 ? 12.828 -24.172 -9.906 1 87.56 126 VAL B C 1
ATOM 3460 O O . VAL B 1 126 ? 12.18 -24.172 -10.961 1 87.56 126 VAL B O 1
ATOM 3463 N N . GLY B 1 127 ? 14.062 -23.875 -9.727 1 82.56 127 GLY B N 1
ATOM 3464 C CA . GLY B 1 127 ? 14.891 -23.703 -10.906 1 82.56 127 GLY B CA 1
ATOM 3465 C C . GLY B 1 127 ? 15.344 -25.031 -11.5 1 82.56 127 GLY B C 1
ATOM 3466 O O . GLY B 1 127 ? 14.688 -26.062 -11.32 1 82.56 127 GLY B O 1
ATOM 3467 N N . PHE B 1 128 ? 16.531 -25.031 -11.969 1 77.81 128 PHE B N 1
ATOM 3468 C CA . PHE B 1 128 ? 17.109 -26.125 -12.719 1 77.81 128 PHE B CA 1
ATOM 3469 C C . PHE B 1 128 ? 17.469 -27.297 -11.797 1 77.81 128 PHE B C 1
ATOM 3471 O O . PHE B 1 128 ? 18.203 -27.125 -10.828 1 77.81 128 PHE B O 1
ATOM 3478 N N . LEU B 1 129 ? 16.703 -28.375 -12 1 82.38 129 LEU B N 1
ATOM 3479 C CA . LEU B 1 129 ? 16.953 -29.594 -11.234 1 82.38 129 LEU B CA 1
ATOM 3480 C C . LEU B 1 129 ? 17.484 -30.703 -12.133 1 82.38 129 LEU B C 1
ATOM 3482 O O . LEU B 1 129 ? 17.297 -30.656 -13.352 1 82.38 129 LEU B O 1
ATOM 3486 N N . ARG B 1 130 ? 18.094 -31.594 -11.422 1 86.38 130 ARG B N 1
ATOM 3487 C CA . ARG B 1 130 ? 18.547 -32.781 -12.148 1 86.38 130 ARG B CA 1
ATOM 3488 C C . ARG B 1 130 ? 17.391 -33.719 -12.469 1 86.38 130 ARG B C 1
ATOM 3490 O O . ARG B 1 130 ? 16.266 -33.5 -12.016 1 86.38 130 ARG B O 1
ATOM 3497 N N . ASP B 1 131 ? 17.703 -34.656 -13.375 1 90.38 131 ASP B N 1
ATOM 3498 C CA . ASP B 1 131 ? 16.703 -35.625 -13.773 1 90.38 131 ASP B CA 1
ATOM 3499 C C . ASP B 1 131 ? 16.359 -36.562 -12.609 1 90.38 131 ASP B C 1
ATOM 3501 O O . ASP B 1 131 ? 17.188 -37.375 -12.18 1 90.38 131 ASP B O 1
ATOM 3505 N N . LYS B 1 132 ? 15.18 -36.375 -12.109 1 94 132 LYS B N 1
ATOM 3506 C CA . LYS B 1 132 ? 14.68 -37.188 -11.016 1 94 132 LYS B CA 1
ATOM 3507 C C . LYS B 1 132 ? 13.156 -37.344 -11.086 1 94 132 LYS B C 1
ATOM 3509 O O . LYS B 1 132 ? 12.461 -36.375 -11.438 1 94 132 LYS B O 1
ATOM 3514 N N . MET B 1 133 ? 12.672 -38.531 -10.773 1 95.81 133 MET B N 1
ATOM 3515 C CA . MET B 1 133 ? 11.234 -38.781 -10.68 1 95.81 133 MET B CA 1
ATOM 3516 C C . MET B 1 133 ? 10.766 -38.75 -9.234 1 95.81 133 MET B C 1
ATOM 3518 O O . MET B 1 133 ? 11.492 -39.188 -8.328 1 95.81 133 MET B O 1
ATOM 3522 N N . THR B 1 134 ? 9.633 -38.25 -9.016 1 96.38 134 THR B N 1
ATOM 3523 C CA . THR B 1 134 ? 9.055 -38.25 -7.676 1 96.38 134 THR B CA 1
ATOM 3524 C C . THR B 1 134 ? 8.391 -39.562 -7.352 1 96.38 134 THR B C 1
ATOM 3526 O O . THR B 1 134 ? 8.344 -40.469 -8.195 1 96.38 134 THR B O 1
ATOM 3529 N N . VAL B 1 135 ? 7.883 -39.688 -6.066 1 96.06 135 VAL B N 1
ATOM 3530 C CA . VAL B 1 135 ? 7.191 -40.875 -5.613 1 96.06 135 VAL B CA 1
ATOM 3531 C C . VAL B 1 135 ? 5.906 -41.094 -6.418 1 96.06 135 VAL B C 1
ATOM 3533 O O . VAL B 1 135 ? 5.352 -42.188 -6.457 1 96.06 135 VAL B O 1
ATOM 3536 N N . ASP B 1 136 ? 5.445 -40.094 -7.141 1 97.81 136 ASP B N 1
ATOM 3537 C CA . ASP B 1 136 ? 4.203 -40.094 -7.906 1 97.81 136 ASP B CA 1
ATOM 3538 C C . ASP B 1 136 ? 4.449 -40.531 -9.352 1 97.81 136 ASP B C 1
ATOM 3540 O O . ASP B 1 136 ? 3.512 -40.625 -10.148 1 97.81 136 ASP B O 1
ATOM 3544 N N . GLY B 1 137 ? 5.727 -40.75 -9.711 1 96.81 137 GLY B N 1
ATOM 3545 C CA . GLY B 1 137 ? 6.074 -41.125 -11.07 1 96.81 137 GLY B CA 1
ATOM 3546 C C . GLY B 1 137 ? 6.117 -39.938 -12.023 1 96.81 137 GLY B C 1
ATOM 3547 O O . GLY B 1 137 ? 5.938 -40.094 -13.234 1 96.81 137 GLY B O 1
ATOM 3548 N N . LEU B 1 138 ? 6.285 -38.781 -11.539 1 97.56 138 LEU B N 1
ATOM 3549 C CA . LEU B 1 138 ? 6.359 -37.594 -12.344 1 97.56 138 LEU B CA 1
ATOM 3550 C C . LEU B 1 138 ? 7.754 -36.969 -12.281 1 97.56 138 LEU B C 1
ATOM 3552 O O . LEU B 1 138 ? 8.453 -37.094 -11.273 1 97.56 138 LEU B O 1
ATOM 3556 N N . GLN B 1 139 ? 8.164 -36.406 -13.367 1 96.31 139 GLN B N 1
ATOM 3557 C CA . GLN B 1 139 ? 9.422 -35.656 -13.352 1 96.31 139 GLN B CA 1
ATOM 3558 C C . GLN B 1 139 ? 9.375 -34.531 -12.328 1 96.31 139 GLN B C 1
ATOM 3560 O O . GLN B 1 139 ? 8.438 -33.719 -12.32 1 96.31 139 GLN B O 1
ATOM 3565 N N . VAL B 1 140 ? 10.359 -34.438 -11.5 1 96.38 140 VAL B N 1
ATOM 3566 C CA . VAL B 1 140 ? 10.289 -33.656 -10.258 1 96.38 140 VAL B CA 1
ATOM 3567 C C . VAL B 1 140 ? 10.094 -32.188 -10.57 1 96.38 140 VAL B C 1
ATOM 3569 O O . VAL B 1 140 ? 9.281 -31.516 -9.93 1 96.38 140 VAL B O 1
ATOM 3572 N N . LEU B 1 141 ? 10.836 -31.578 -11.477 1 95.38 141 LEU B N 1
ATOM 3573 C CA . LEU B 1 141 ? 10.695 -30.156 -11.797 1 95.38 141 LEU B CA 1
ATOM 3574 C C . LEU B 1 141 ? 9.312 -29.859 -12.367 1 95.38 141 LEU B C 1
ATOM 3576 O O . LEU B 1 141 ? 8.672 -28.875 -11.977 1 95.38 141 LEU B O 1
ATOM 3580 N N . MET B 1 142 ? 8.844 -30.734 -13.258 1 96.44 142 MET B N 1
ATOM 3581 C CA . MET B 1 142 ? 7.52 -30.562 -13.844 1 96.44 142 MET B CA 1
ATOM 3582 C C . MET B 1 142 ? 6.434 -30.688 -12.781 1 96.44 142 MET B C 1
ATOM 3584 O O . MET B 1 142 ? 5.43 -29.969 -12.82 1 96.44 142 MET B O 1
ATOM 3588 N N . GLN B 1 143 ? 6.656 -31.594 -11.867 1 97.56 143 GLN B N 1
ATOM 3589 C CA . GLN B 1 143 ? 5.664 -31.766 -10.812 1 97.56 143 GLN B CA 1
ATOM 3590 C C . GLN B 1 143 ? 5.578 -30.531 -9.93 1 97.56 143 GLN B C 1
ATOM 3592 O O . GLN B 1 143 ? 4.484 -30.047 -9.625 1 97.56 143 GLN B O 1
ATOM 3597 N N . VAL B 1 144 ? 6.688 -30 -9.555 1 97 144 VAL B N 1
ATOM 3598 C CA . VAL B 1 144 ? 6.73 -28.875 -8.633 1 97 144 VAL B CA 1
ATOM 3599 C C . VAL B 1 144 ? 6.219 -27.609 -9.336 1 97 144 VAL B C 1
ATOM 3601 O O . VAL B 1 144 ? 5.402 -26.875 -8.781 1 97 144 VAL B O 1
ATOM 3604 N N . ASN B 1 145 ? 6.621 -27.391 -10.586 1 96.62 145 ASN B N 1
ATOM 3605 C CA . ASN B 1 145 ? 6.363 -26.125 -11.258 1 96.62 145 ASN B CA 1
ATOM 3606 C C . ASN B 1 145 ? 5.016 -26.125 -11.977 1 96.62 145 ASN B C 1
ATOM 3608 O O . ASN B 1 145 ? 4.438 -25.062 -12.227 1 96.62 145 ASN B O 1
ATOM 3612 N N . TYR B 1 146 ? 4.547 -27.312 -12.328 1 97.81 146 TYR B N 1
ATOM 3613 C CA . TYR B 1 146 ? 3.389 -27.328 -13.219 1 97.81 146 TYR B CA 1
ATOM 3614 C C . TYR B 1 146 ? 2.303 -28.25 -12.68 1 97.81 146 TYR B C 1
ATOM 3616 O O . TYR B 1 146 ? 1.258 -27.781 -12.219 1 97.81 146 TYR B O 1
ATOM 3624 N N . PHE B 1 147 ? 2.564 -29.578 -12.516 1 98.5 147 PHE B N 1
ATOM 3625 C CA . PHE B 1 147 ? 1.531 -30.531 -12.109 1 98.5 147 PHE B CA 1
ATOM 3626 C C . PHE B 1 147 ? 0.988 -30.172 -10.727 1 98.5 147 PHE B C 1
ATOM 3628 O O . PHE B 1 147 ? -0.214 -30.297 -10.484 1 98.5 147 PHE B O 1
ATOM 3635 N N . GLY B 1 148 ? 1.871 -29.828 -9.836 1 98.44 148 GLY B N 1
ATOM 3636 C CA . GLY B 1 148 ? 1.47 -29.469 -8.484 1 98.44 148 GLY B CA 1
ATOM 3637 C C . GLY B 1 148 ? 0.493 -28.312 -8.438 1 98.44 148 GLY B C 1
ATOM 3638 O O . GLY B 1 148 ? -0.613 -28.438 -7.914 1 98.44 148 GLY B O 1
ATOM 3639 N N . PRO B 1 149 ? 0.871 -27.188 -8.992 1 98.56 149 PRO B N 1
ATOM 3640 C CA . PRO B 1 149 ? -0.044 -26.047 -9.047 1 98.56 149 PRO B CA 1
ATOM 3641 C C . PRO B 1 149 ? -1.366 -26.391 -9.734 1 98.56 149 PRO B C 1
ATOM 3643 O O . PRO B 1 149 ? -2.424 -25.906 -9.312 1 98.56 149 PRO B O 1
ATOM 3646 N N . VAL B 1 150 ? -1.359 -27.188 -10.789 1 98.69 150 VAL B N 1
ATOM 3647 C CA . VAL B 1 150 ? -2.584 -27.609 -11.461 1 98.69 150 VAL B CA 1
ATOM 3648 C C . VAL B 1 150 ? -3.467 -28.375 -10.484 1 98.69 150 VAL B C 1
ATOM 3650 O O . VAL B 1 150 ? -4.652 -28.078 -10.336 1 98.69 150 VAL B O 1
ATOM 3653 N N . LEU B 1 151 ? -2.836 -29.328 -9.82 1 98.62 151 LEU B N 1
ATOM 3654 C CA . LEU B 1 151 ? -3.59 -30.156 -8.891 1 98.62 151 LEU B CA 1
ATOM 3655 C C . LEU B 1 151 ? -4.191 -29.312 -7.773 1 98.62 151 LEU B C 1
ATOM 3657 O O . LEU B 1 151 ? -5.383 -29.422 -7.473 1 98.62 151 LEU B O 1
ATOM 3661 N N . LEU B 1 152 ? -3.391 -28.453 -7.176 1 98.75 152 LEU B N 1
ATOM 3662 C CA . LEU B 1 152 ? -3.867 -27.609 -6.086 1 98.75 152 LEU B CA 1
ATOM 3663 C C . LEU B 1 152 ? -5.047 -26.766 -6.535 1 98.75 152 LEU B C 1
ATOM 3665 O O . LEU B 1 152 ? -6.062 -26.672 -5.84 1 98.75 152 LEU B O 1
ATOM 3669 N N . THR B 1 153 ? -4.895 -26.125 -7.676 1 98.75 153 THR B N 1
ATOM 3670 C CA . THR B 1 153 ? -5.934 -25.266 -8.227 1 98.75 153 THR B CA 1
ATOM 3671 C C . THR B 1 153 ? -7.234 -26.031 -8.414 1 98.75 153 THR B C 1
ATOM 3673 O O . THR B 1 153 ? -8.305 -25.578 -7.996 1 98.75 153 THR B O 1
ATOM 3676 N N . MET B 1 154 ? -7.117 -27.203 -8.984 1 98.19 154 MET B N 1
ATOM 3677 C CA . MET B 1 154 ? -8.305 -28 -9.289 1 98.19 154 MET B CA 1
ATOM 3678 C C . MET B 1 154 ? -8.992 -28.469 -8 1 98.19 154 MET B C 1
ATOM 3680 O O . MET B 1 154 ? -10.219 -28.5 -7.93 1 98.19 154 MET B O 1
ATOM 3684 N N . LEU B 1 155 ? -8.242 -28.828 -7.023 1 97.81 155 LEU B N 1
ATOM 3685 C CA . LEU B 1 155 ? -8.797 -29.297 -5.762 1 97.81 155 LEU B CA 1
ATOM 3686 C C . LEU B 1 155 ? -9.516 -28.172 -5.027 1 97.81 155 LEU B C 1
ATOM 3688 O O . LEU B 1 155 ? -10.461 -28.422 -4.277 1 97.81 155 LEU B O 1
ATOM 3692 N N . LEU B 1 156 ? -9.078 -26.906 -5.25 1 98.25 156 LEU B N 1
ATOM 3693 C CA . LEU B 1 156 ? -9.641 -25.781 -4.516 1 98.25 156 LEU B CA 1
ATOM 3694 C C . LEU B 1 156 ? -10.641 -25.016 -5.375 1 98.25 156 LEU B C 1
ATOM 3696 O O . LEU B 1 156 ? -11.156 -23.969 -4.961 1 98.25 156 LEU B O 1
ATOM 3700 N N . LEU B 1 157 ? -10.922 -25.531 -6.543 1 97.81 157 LEU B N 1
ATOM 3701 C CA . LEU B 1 157 ? -11.703 -24.797 -7.539 1 97.81 157 LEU B CA 1
ATOM 3702 C C . LEU B 1 157 ? -13.109 -24.516 -7.02 1 97.81 157 LEU B C 1
ATOM 3704 O O . LEU B 1 157 ? -13.625 -23.406 -7.219 1 97.81 157 LEU B O 1
ATOM 3708 N N . ASP B 1 158 ? -13.711 -25.438 -6.344 1 96.38 158 ASP B N 1
ATOM 3709 C CA . ASP B 1 158 ? -15.062 -25.219 -5.828 1 96.38 158 ASP B CA 1
ATOM 3710 C C . ASP B 1 158 ? -15.086 -24.094 -4.809 1 96.38 158 ASP B C 1
ATOM 3712 O O . ASP B 1 158 ? -16.031 -23.281 -4.789 1 96.38 158 ASP B O 1
ATOM 3716 N N . LEU B 1 159 ? -14.125 -24.078 -3.967 1 98.06 159 LEU B N 1
ATOM 3717 C CA . LEU B 1 159 ? -14.039 -23 -2.984 1 98.06 159 LEU B CA 1
ATOM 3718 C C . LEU B 1 159 ? -13.828 -21.656 -3.668 1 98.06 159 LEU B C 1
ATOM 3720 O O . LEU B 1 159 ? -14.398 -20.641 -3.25 1 98.06 159 LEU B O 1
ATOM 3724 N N . LEU B 1 160 ? -13.039 -21.609 -4.727 1 98.31 160 LEU B N 1
ATOM 3725 C CA . LEU B 1 160 ? -12.812 -20.406 -5.508 1 98.31 160 LEU B CA 1
ATOM 3726 C C . LEU B 1 160 ? -14.094 -19.938 -6.18 1 98.31 160 LEU B C 1
ATOM 3728 O O . LEU B 1 160 ? -14.398 -18.734 -6.18 1 98.31 160 LEU B O 1
ATOM 3732 N N . LYS B 1 161 ? -14.852 -20.859 -6.676 1 96.75 161 LYS B N 1
ATOM 3733 C CA . LYS B 1 161 ? -16.125 -20.531 -7.305 1 96.75 161 LYS B CA 1
ATOM 3734 C C . LYS B 1 161 ? -17.109 -19.969 -6.281 1 96.75 161 LYS B C 1
ATOM 3736 O O . LYS B 1 161 ? -17.781 -18.969 -6.555 1 96.75 161 LYS B O 1
ATOM 3741 N N . LYS B 1 162 ? -17.141 -20.578 -5.141 1 96.81 162 LYS B N 1
ATOM 3742 C CA . LYS B 1 162 ? -18.047 -20.141 -4.082 1 96.81 162 LYS B CA 1
ATOM 3743 C C . LYS B 1 162 ? -17.672 -18.75 -3.582 1 96.81 162 LYS B C 1
ATOM 3745 O O . LYS B 1 162 ? -18.516 -18.016 -3.09 1 96.81 162 LYS B O 1
ATOM 3750 N N . SER B 1 163 ? -16.406 -18.375 -3.795 1 98.06 163 SER B N 1
ATOM 3751 C CA . SER B 1 163 ? -15.883 -17.109 -3.301 1 98.06 163 SER B CA 1
ATOM 3752 C C . SER B 1 163 ? -15.875 -16.047 -4.398 1 98.06 163 SER B C 1
ATOM 3754 O O . SER B 1 163 ? -15.305 -14.977 -4.223 1 98.06 163 SER B O 1
ATOM 3756 N N . ALA B 1 164 ? -16.516 -16.422 -5.516 1 96.06 164 ALA B N 1
ATOM 3757 C CA . ALA B 1 164 ? -16.453 -15.516 -6.664 1 96.06 164 ALA B CA 1
ATOM 3758 C C . ALA B 1 164 ? -17.031 -14.141 -6.312 1 96.06 164 ALA B C 1
ATOM 3760 O O . ALA B 1 164 ? -17.984 -14.039 -5.539 1 96.06 164 ALA B O 1
ATOM 3761 N N . PRO B 1 165 ? -16.422 -13.062 -6.891 1 97.56 165 PRO B N 1
ATOM 3762 C CA . PRO B 1 165 ? -15.312 -13.102 -7.852 1 97.56 165 PRO B CA 1
ATOM 3763 C C . PRO B 1 165 ? -13.984 -13.477 -7.199 1 97.56 165 PRO B C 1
ATOM 3765 O O . PRO B 1 165 ? -13.695 -13.062 -6.074 1 97.56 165 PRO B O 1
ATOM 3768 N N . SER B 1 166 ? -13.281 -14.398 -7.758 1 98.62 166 SER B N 1
ATOM 3769 C CA . SER B 1 166 ? -11.977 -14.836 -7.277 1 98.62 166 SER B CA 1
ATOM 3770 C C . SER B 1 166 ? -10.961 -14.922 -8.414 1 98.62 166 SER B C 1
ATOM 3772 O O . SER B 1 166 ? -11.328 -14.812 -9.586 1 98.62 166 SER B O 1
ATOM 3774 N N . ARG B 1 167 ? -9.703 -15 -8.078 1 98.81 167 ARG B N 1
ATOM 3775 C CA . ARG B 1 167 ? -8.648 -14.977 -9.094 1 98.81 167 ARG B CA 1
ATOM 3776 C C . ARG B 1 167 ? -7.602 -16.047 -8.82 1 98.81 167 ARG B C 1
ATOM 3778 O O . ARG B 1 167 ? -7.297 -16.344 -7.66 1 98.81 167 ARG B O 1
ATOM 3785 N N . ILE B 1 168 ? -7.121 -16.594 -9.836 1 98.88 168 ILE B N 1
ATOM 3786 C CA . ILE B 1 168 ? -5.996 -17.531 -9.812 1 98.88 168 ILE B CA 1
ATOM 3787 C C . ILE B 1 168 ? -4.832 -16.953 -10.617 1 98.88 168 ILE B C 1
ATOM 3789 O O . ILE B 1 168 ? -4.988 -16.609 -11.789 1 98.88 168 ILE B O 1
ATOM 3793 N N . ILE B 1 169 ? -3.693 -16.797 -9.961 1 98.88 169 ILE B N 1
ATOM 3794 C CA . ILE B 1 169 ? -2.5 -16.281 -10.625 1 98.88 169 ILE B CA 1
ATOM 3795 C C . ILE B 1 169 ? -1.453 -17.391 -10.734 1 98.88 169 ILE B C 1
ATOM 3797 O O . ILE B 1 169 ? -1.059 -17.984 -9.727 1 98.88 169 ILE B O 1
ATOM 3801 N N . ASN B 1 170 ? -1.028 -17.688 -11.914 1 98.5 170 ASN B N 1
ATOM 3802 C CA . ASN B 1 170 ? 0.041 -18.641 -12.172 1 98.5 170 ASN B CA 1
ATOM 3803 C C . ASN B 1 170 ? 1.332 -17.938 -12.586 1 98.5 170 ASN B C 1
ATOM 3805 O O . ASN B 1 170 ? 1.364 -17.234 -13.602 1 98.5 170 ASN B O 1
ATOM 3809 N N . VAL B 1 171 ? 2.367 -18.156 -11.844 1 95.81 171 VAL B N 1
ATOM 3810 C CA . VAL B 1 171 ? 3.637 -17.5 -12.141 1 95.81 171 VAL B CA 1
ATOM 3811 C C . VAL B 1 171 ? 4.398 -18.297 -13.203 1 95.81 171 VAL B C 1
ATOM 3813 O O . VAL B 1 171 ? 4.656 -19.484 -13.023 1 95.81 171 VAL B O 1
ATOM 3816 N N . SER B 1 172 ? 4.703 -17.641 -14.258 1 93 172 SER B N 1
ATOM 3817 C CA . SER B 1 172 ? 5.488 -18.188 -15.359 1 93 172 SER B CA 1
ATOM 3818 C C . SER B 1 172 ? 6.82 -17.469 -15.508 1 93 172 SER B C 1
ATOM 3820 O O . SER B 1 172 ? 7.453 -17.109 -14.516 1 93 172 SER B O 1
ATOM 3822 N N . SER B 1 173 ? 7.367 -17.484 -16.688 1 82.75 173 SER B N 1
ATOM 3823 C CA . SER B 1 173 ? 8.656 -16.859 -16.969 1 82.75 173 SER B CA 1
ATOM 3824 C C . SER B 1 173 ? 8.781 -16.469 -18.438 1 82.75 173 SER B C 1
ATOM 3826 O O . SER B 1 173 ? 8.062 -17 -19.281 1 82.75 173 SER B O 1
ATOM 3828 N N . LEU B 1 174 ? 9.648 -15.57 -18.656 1 76.75 174 LEU B N 1
ATOM 3829 C CA . LEU B 1 174 ? 9.961 -15.219 -20.047 1 76.75 174 LEU B CA 1
ATOM 3830 C C . LEU B 1 174 ? 10.578 -16.406 -20.781 1 76.75 174 LEU B C 1
ATOM 3832 O O . LEU B 1 174 ? 10.469 -16.5 -22 1 76.75 174 LEU B O 1
ATOM 3836 N N . LEU B 1 175 ? 11.117 -17.266 -20.109 1 78.06 175 LEU B N 1
ATOM 3837 C CA . LEU B 1 175 ? 11.781 -18.438 -20.688 1 78.06 175 LEU B CA 1
ATOM 3838 C C . LEU B 1 175 ? 10.758 -19.391 -21.297 1 78.06 175 LEU B C 1
ATOM 3840 O O . LEU B 1 175 ? 11.125 -20.281 -22.078 1 78.06 175 LEU B O 1
ATOM 3844 N N . ALA B 1 176 ? 9.555 -19.188 -20.984 1 85.69 176 ALA B N 1
ATOM 3845 C CA . ALA B 1 176 ? 8.492 -19.969 -21.609 1 85.69 176 ALA B CA 1
ATOM 3846 C C . ALA B 1 176 ? 8.516 -19.797 -23.125 1 85.69 176 ALA B C 1
ATOM 3848 O O . ALA B 1 176 ? 8.07 -20.688 -23.859 1 85.69 176 ALA B O 1
ATOM 3849 N N . LYS B 1 177 ? 9.055 -18.703 -23.562 1 84.19 177 LYS B N 1
ATOM 3850 C CA . LYS B 1 177 ? 9.148 -18.422 -24.984 1 84.19 177 LYS B CA 1
ATOM 3851 C C . LYS B 1 177 ? 10.031 -19.453 -25.688 1 84.19 177 LYS B C 1
ATOM 3853 O O . LYS B 1 177 ? 9.828 -19.75 -26.859 1 84.19 177 LYS B O 1
ATOM 3858 N N . LYS B 1 178 ? 10.891 -20.031 -24.984 1 86 178 LYS B N 1
ATOM 3859 C CA . LYS B 1 178 ? 11.859 -20.969 -25.547 1 86 178 LYS B CA 1
ATOM 3860 C C . LYS B 1 178 ? 11.469 -22.406 -25.266 1 86 178 LYS B C 1
ATOM 3862 O O . LYS B 1 178 ? 12.273 -23.328 -25.453 1 86 178 LYS B O 1
ATOM 3867 N N . ALA B 1 179 ? 10.312 -22.641 -24.891 1 91.19 179 ALA B N 1
ATOM 3868 C CA . ALA B 1 179 ? 9.844 -23.984 -24.562 1 91.19 179 ALA B CA 1
ATOM 3869 C C . ALA B 1 179 ? 9.594 -24.812 -25.812 1 91.19 179 ALA B C 1
ATOM 3871 O O . ALA B 1 179 ? 9.336 -24.25 -26.8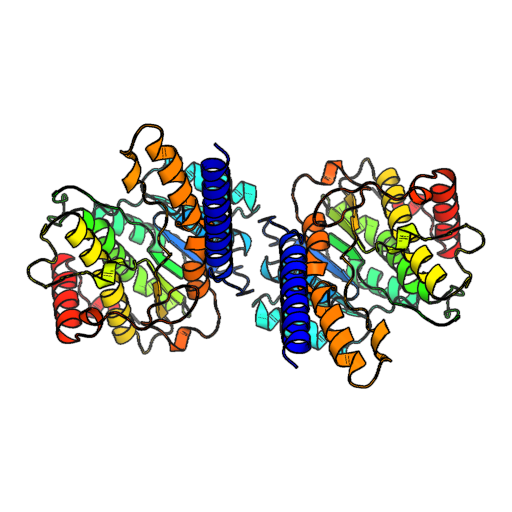91 1 91.19 179 ALA B O 1
ATOM 3872 N N . ASN B 1 180 ? 9.805 -26.062 -25.719 1 91.38 180 ASN B N 1
ATOM 3873 C CA . ASN B 1 180 ? 9.422 -27.047 -26.719 1 91.38 180 ASN B CA 1
ATOM 3874 C C . ASN B 1 180 ? 8.586 -28.172 -26.109 1 91.38 180 ASN B C 1
ATOM 3876 O O . ASN B 1 180 ? 8.938 -29.344 -26.25 1 91.38 180 ASN B O 1
ATOM 3880 N N . LEU B 1 181 ? 7.516 -27.828 -25.594 1 93.88 181 LEU B N 1
ATOM 3881 C CA . LEU B 1 181 ? 6.656 -28.734 -24.844 1 93.88 181 LEU B CA 1
ATOM 3882 C C . LEU B 1 181 ? 5.777 -29.547 -25.781 1 93.88 181 LEU B C 1
ATOM 3884 O O . LEU B 1 181 ? 5.199 -29 -26.734 1 93.88 181 LEU B O 1
ATOM 3888 N N . THR B 1 182 ? 5.785 -30.812 -25.625 1 93.5 182 THR B N 1
ATOM 3889 C CA . THR B 1 182 ? 4.895 -31.75 -26.297 1 93.5 182 THR B CA 1
ATOM 3890 C C . THR B 1 182 ? 4.285 -32.719 -25.297 1 93.5 182 THR B C 1
ATOM 3892 O O . THR B 1 182 ? 4.727 -32.812 -24.156 1 93.5 182 THR B O 1
ATOM 3895 N N . VAL B 1 183 ? 3.238 -33.438 -25.781 1 95 183 VAL B N 1
ATOM 3896 C CA . VAL B 1 183 ? 2.594 -34.406 -24.922 1 95 183 VAL B CA 1
ATOM 3897 C C . VAL B 1 183 ? 3.596 -35.5 -24.531 1 95 183 VAL B C 1
ATOM 3899 O O . VAL B 1 183 ? 3.576 -36 -23.406 1 95 183 VAL B O 1
ATOM 3902 N N . GLU B 1 184 ? 4.492 -35.844 -25.422 1 93.75 184 GLU B N 1
ATOM 3903 C CA . GLU B 1 184 ? 5.453 -36.906 -25.234 1 93.75 184 GLU B CA 1
ATOM 3904 C C . GLU B 1 184 ? 6.512 -36.531 -24.203 1 93.75 184 GLU B C 1
ATOM 3906 O O . GLU B 1 184 ? 7.035 -37.406 -23.5 1 93.75 184 GLU B O 1
ATOM 3911 N N . ASN B 1 185 ? 6.816 -35.281 -24.078 1 94 185 ASN B N 1
ATOM 3912 C CA . ASN B 1 185 ? 7.906 -34.906 -23.172 1 94 185 ASN B CA 1
ATOM 3913 C C . ASN B 1 185 ? 7.383 -34.219 -21.922 1 94 185 ASN B C 1
ATOM 3915 O O . ASN B 1 185 ? 8.164 -33.688 -21.141 1 94 185 ASN B O 1
ATOM 3919 N N . LEU B 1 186 ? 6.094 -34.281 -21.734 1 95.06 186 LEU B N 1
ATOM 3920 C CA 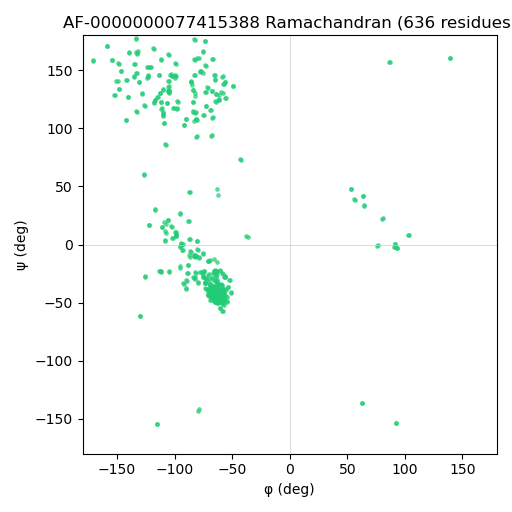. LEU B 1 186 ? 5.445 -33.625 -20.609 1 95.06 186 LEU B CA 1
ATOM 3921 C C . LEU B 1 186 ? 5.984 -34.156 -19.281 1 95.06 186 LEU B C 1
ATOM 3923 O O . LEU B 1 186 ? 6.191 -33.406 -18.328 1 95.06 186 LEU B O 1
ATOM 3927 N N . ASN B 1 187 ? 6.191 -35.375 -19.234 1 95.25 187 ASN B N 1
ATOM 3928 C CA . ASN B 1 187 ? 6.688 -36.031 -18.016 1 95.25 187 ASN B CA 1
ATOM 3929 C C . ASN B 1 187 ? 8.055 -36.656 -18.234 1 95.25 187 ASN B C 1
ATOM 3931 O O . ASN B 1 187 ? 8.344 -37.719 -17.688 1 95.25 187 ASN B O 1
ATOM 3935 N N . LYS B 1 188 ? 8.844 -36.094 -19.109 1 92.38 188 LYS B N 1
ATOM 3936 C CA . LYS B 1 188 ? 10.203 -36.531 -19.391 1 92.38 188 LYS B CA 1
ATOM 3937 C C . LYS B 1 188 ? 11.227 -35.469 -19.078 1 92.38 188 LYS B C 1
ATOM 3939 O O . LYS B 1 188 ? 10.859 -34.312 -18.734 1 92.38 188 LYS B O 1
ATOM 3944 N N . TYR B 1 189 ? 12.422 -35.906 -19.094 1 89.06 189 TYR B N 1
ATOM 3945 C CA . TYR B 1 189 ? 13.508 -35 -18.812 1 89.06 189 TYR B CA 1
ATOM 3946 C C . TYR B 1 189 ? 14.305 -34.656 -20.078 1 89.06 189 TYR B C 1
ATOM 3948 O O . TYR B 1 189 ? 15.328 -35.312 -20.344 1 89.06 189 TYR B O 1
ATOM 3956 N N . PRO B 1 190 ? 13.891 -33.719 -20.797 1 86.06 190 PRO B N 1
ATOM 3957 C CA . PRO B 1 190 ? 14.602 -33.406 -22.031 1 86.06 190 PRO B CA 1
ATOM 3958 C C . PRO B 1 190 ? 15.859 -32.562 -21.797 1 86.06 190 PRO B C 1
ATOM 3960 O O . PRO B 1 190 ? 16.609 -32.312 -22.734 1 86.06 190 PRO B O 1
ATOM 3963 N N . GLY B 1 191 ? 16.109 -32.156 -20.562 1 88.44 191 GLY B N 1
ATOM 3964 C CA . GLY B 1 191 ? 17.219 -31.297 -20.156 1 88.44 191 GLY B CA 1
ATOM 3965 C C . GLY B 1 191 ? 16.828 -30.266 -19.125 1 88.44 191 GLY B C 1
ATOM 3966 O O . GLY B 1 191 ? 15.648 -29.922 -18.984 1 88.44 191 GLY B O 1
ATOM 3967 N N . LYS B 1 192 ? 17.828 -29.812 -18.5 1 84.75 192 LYS B N 1
ATOM 3968 C CA . LYS B 1 192 ? 17.609 -28.922 -17.359 1 84.75 192 LYS B CA 1
ATOM 3969 C C . LYS B 1 192 ? 16.859 -27.656 -17.781 1 84.75 192 LYS B C 1
ATOM 3971 O O . LYS B 1 192 ? 15.797 -27.344 -17.234 1 84.75 192 LYS B O 1
ATOM 3976 N N . ILE B 1 193 ? 17.344 -26.969 -18.719 1 85.75 193 ILE B N 1
ATOM 3977 C CA . ILE B 1 193 ? 16.781 -25.703 -19.172 1 85.75 193 ILE B CA 1
ATOM 3978 C C . ILE B 1 193 ? 15.445 -25.938 -19.875 1 85.75 193 ILE B C 1
ATOM 3980 O O . ILE B 1 193 ? 14.469 -25.234 -19.609 1 85.75 193 ILE B O 1
ATOM 3984 N N . LYS B 1 194 ? 15.414 -26.938 -20.703 1 89.44 194 LYS B N 1
ATOM 3985 C CA . LYS B 1 194 ? 14.203 -27.25 -21.453 1 89.44 194 LYS B CA 1
ATOM 3986 C C . LYS B 1 194 ? 13.062 -27.625 -20.516 1 89.44 194 LYS B C 1
ATOM 3988 O O . LYS B 1 194 ? 11.906 -27.25 -20.75 1 89.44 194 LYS B O 1
ATOM 3993 N N . ASN B 1 195 ? 13.43 -28.359 -19.484 1 91.25 195 ASN B N 1
ATOM 3994 C CA . ASN B 1 195 ? 12.422 -28.75 -18.5 1 91.25 195 ASN B CA 1
ATOM 3995 C C . ASN B 1 195 ? 11.805 -27.531 -17.812 1 91.25 195 ASN B C 1
ATOM 3997 O O . ASN B 1 195 ? 10.594 -27.453 -17.641 1 91.25 195 ASN B O 1
ATOM 4001 N N . TYR B 1 196 ? 12.594 -26.641 -17.469 1 90.62 196 TYR B N 1
ATOM 4002 C CA . TYR B 1 196 ? 12.133 -25.406 -16.844 1 90.62 196 TYR B CA 1
ATOM 4003 C C . TYR B 1 196 ? 11.258 -24.609 -17.781 1 90.62 196 TYR B C 1
ATOM 4005 O O . TYR B 1 196 ? 10.148 -24.188 -17.422 1 90.62 196 TYR B O 1
ATOM 4013 N N . ASN B 1 197 ? 11.727 -24.438 -18.969 1 90.44 197 ASN B N 1
ATOM 4014 C CA . ASN B 1 197 ? 10.961 -23.703 -19.984 1 90.44 197 ASN B CA 1
ATOM 4015 C C . ASN B 1 197 ? 9.594 -24.344 -20.219 1 90.44 197 ASN B C 1
ATOM 4017 O O . ASN B 1 197 ? 8.586 -23.641 -20.297 1 90.44 197 ASN B O 1
ATOM 4021 N N . ASN B 1 198 ? 9.625 -25.641 -20.297 1 94.12 198 ASN B N 1
ATOM 4022 C CA . ASN B 1 198 ? 8.383 -26.375 -20.547 1 94.12 198 ASN B CA 1
ATOM 4023 C C . ASN B 1 198 ? 7.398 -26.219 -19.391 1 94.12 198 ASN B C 1
ATOM 4025 O O . ASN B 1 198 ? 6.195 -26.062 -19.625 1 94.12 198 ASN B O 1
ATOM 4029 N N . SER B 1 199 ? 7.93 -26.266 -18.172 1 95 199 SER B N 1
ATOM 4030 C CA . SER B 1 199 ? 7.055 -26.094 -17.016 1 95 199 SER B CA 1
ATOM 4031 C C . SER B 1 199 ? 6.379 -24.734 -17.016 1 95 199 SER B C 1
ATOM 4033 O O . SER B 1 199 ? 5.199 -24.625 -16.672 1 95 199 SER B O 1
ATOM 4035 N N . LYS B 1 200 ? 7.113 -23.75 -17.375 1 93.06 200 LYS B N 1
ATOM 4036 C CA . LYS B 1 200 ? 6.582 -22.391 -17.375 1 93.06 200 LYS B CA 1
ATOM 4037 C C . LYS B 1 200 ? 5.59 -22.188 -18.516 1 93.06 200 LYS B C 1
ATOM 4039 O O . LYS B 1 200 ? 4.582 -21.5 -18.359 1 93.06 200 LYS B O 1
ATOM 4044 N N . LEU B 1 201 ? 5.855 -22.766 -19.672 1 95.25 201 LEU B N 1
ATOM 4045 C CA . LEU B 1 201 ? 4.852 -22.766 -20.719 1 95.25 201 LEU B CA 1
ATOM 4046 C C . LEU B 1 201 ? 3.594 -23.5 -20.297 1 95.25 201 LEU B C 1
ATOM 4048 O O . LEU B 1 201 ? 2.479 -23.078 -20.594 1 95.25 201 LEU B O 1
ATOM 4052 N N . GLY B 1 202 ? 3.781 -24.641 -19.625 1 97.12 202 GLY B N 1
ATOM 4053 C CA . GLY B 1 202 ? 2.646 -25.359 -19.078 1 97.12 202 GLY B CA 1
ATOM 4054 C C . GLY B 1 202 ? 1.72 -24.484 -18.25 1 97.12 202 GLY B C 1
ATOM 4055 O O . GLY B 1 202 ? 0.497 -24.578 -18.375 1 97.12 202 GLY B O 1
ATOM 4056 N N . ASN B 1 203 ? 2.295 -23.609 -17.453 1 97.38 203 ASN B N 1
ATOM 4057 C CA . ASN B 1 203 ? 1.511 -22.703 -16.625 1 97.38 203 ASN B CA 1
ATOM 4058 C C . ASN B 1 203 ? 0.654 -21.766 -17.469 1 97.38 203 ASN B C 1
ATOM 4060 O O . ASN B 1 203 ? -0.487 -21.469 -17.109 1 97.38 203 ASN B O 1
ATOM 4064 N N . ILE B 1 204 ? 1.213 -21.281 -18.531 1 97.31 204 ILE B N 1
ATOM 4065 C CA . ILE B 1 204 ? 0.481 -20.391 -19.438 1 97.31 204 ILE B CA 1
ATOM 4066 C C . ILE B 1 204 ? -0.668 -21.141 -20.094 1 97.31 204 ILE B C 1
ATOM 4068 O O . ILE B 1 204 ? -1.807 -20.672 -20.094 1 97.31 204 ILE B O 1
ATOM 4072 N N . LEU B 1 205 ? -0.397 -22.359 -20.609 1 97.69 205 LEU B N 1
ATOM 4073 C CA . LEU B 1 205 ? -1.413 -23.172 -21.281 1 97.69 205 LEU B CA 1
ATOM 4074 C C . LEU B 1 205 ? -2.525 -23.547 -20.297 1 97.69 205 LEU B C 1
ATOM 4076 O O . LEU B 1 205 ? -3.707 -23.484 -20.656 1 97.69 205 LEU B O 1
ATOM 4080 N N . PHE B 1 206 ? -2.131 -23.906 -19.125 1 98 206 PHE B N 1
ATOM 4081 C CA . PHE B 1 206 ? -3.098 -24.25 -18.078 1 98 206 PHE B CA 1
ATOM 4082 C C . PHE B 1 206 ? -4.012 -23.062 -17.797 1 98 206 PHE B C 1
ATOM 4084 O O . PHE B 1 206 ? -5.23 -23.219 -17.688 1 98 206 PHE B O 1
ATOM 4091 N N . THR B 1 207 ? -3.408 -21.891 -17.672 1 98.38 207 THR B N 1
ATOM 4092 C CA . THR B 1 207 ? -4.152 -20.656 -17.422 1 98.38 207 THR B CA 1
ATOM 4093 C C . THR B 1 207 ? -5.188 -20.406 -18.516 1 98.38 207 THR B C 1
ATOM 4095 O O . THR B 1 207 ? -6.363 -20.172 -18.219 1 98.38 207 THR B O 1
ATOM 4098 N N . MET B 1 208 ? -4.77 -20.516 -19.688 1 97.12 208 MET B N 1
ATOM 4099 C CA . MET B 1 208 ? -5.648 -20.266 -20.828 1 97.12 208 MET B CA 1
ATOM 4100 C C . MET B 1 208 ? -6.777 -21.281 -20.875 1 97.12 208 MET B C 1
ATOM 4102 O O . MET B 1 208 ? -7.945 -20.922 -21.031 1 97.12 208 MET B O 1
ATOM 4106 N N . LYS B 1 209 ? -6.441 -22.547 -20.766 1 97.25 209 LYS B N 1
ATOM 4107 C CA . LYS B 1 209 ? -7.422 -23.625 -20.875 1 97.25 209 LYS B CA 1
ATOM 4108 C C . LYS B 1 209 ? -8.469 -23.531 -19.766 1 97.25 209 LYS B C 1
ATOM 4110 O O . LYS B 1 209 ? -9.664 -23.609 -20.031 1 97.25 209 LYS B O 1
ATOM 4115 N N . LEU B 1 210 ? -7.984 -23.406 -18.531 1 97.62 210 LEU B N 1
ATOM 4116 C CA . LEU B 1 210 ? -8.93 -23.359 -17.438 1 97.62 210 LEU B CA 1
ATOM 4117 C C . LEU B 1 210 ? -9.805 -22.109 -17.516 1 97.62 210 LEU B C 1
ATOM 4119 O O . LEU B 1 210 ? -10.984 -22.156 -17.156 1 97.62 210 LEU B O 1
ATOM 4123 N N . ALA B 1 211 ? -9.258 -20.984 -17.938 1 97.31 211 ALA B N 1
ATOM 4124 C CA . ALA B 1 211 ? -10.055 -19.797 -18.156 1 97.31 211 ALA B CA 1
ATOM 4125 C C . ALA B 1 211 ? -11.18 -20.047 -19.141 1 97.31 211 ALA B C 1
ATOM 4127 O O . ALA B 1 211 ? -12.305 -19.578 -18.953 1 97.31 211 ALA B O 1
ATOM 4128 N N . GLU B 1 212 ? -10.859 -20.797 -20.219 1 95.75 212 GLU B N 1
ATOM 4129 C CA . GLU B 1 212 ? -11.867 -21.172 -21.219 1 95.75 212 GLU B CA 1
ATOM 4130 C C . GLU B 1 212 ? -12.984 -22 -20.578 1 95.75 212 GLU B C 1
ATOM 4132 O O . GLU B 1 212 ? -14.164 -21.766 -20.844 1 95.75 212 GLU B O 1
ATOM 4137 N N . LEU B 1 213 ? -12.594 -22.891 -19.797 1 95.62 213 LEU B N 1
ATOM 4138 C CA . LEU B 1 213 ? -13.539 -23.812 -19.188 1 95.62 213 LEU B CA 1
ATOM 4139 C C . LEU B 1 213 ? -14.406 -23.094 -18.156 1 95.62 213 LEU B C 1
ATOM 4141 O O . LEU B 1 213 ? -15.539 -23.516 -17.891 1 95.62 213 LEU B O 1
ATOM 4145 N N . LEU B 1 214 ? -13.867 -22 -17.594 1 96 214 LEU B N 1
ATOM 4146 C CA . LEU B 1 214 ? -14.57 -21.297 -16.516 1 96 214 LEU B CA 1
ATOM 4147 C C . LEU B 1 214 ? -15.18 -20 -17.031 1 96 214 LEU B C 1
ATOM 4149 O O . LEU B 1 214 ? -15.414 -19.078 -16.25 1 96 214 LEU B O 1
ATOM 4153 N N . LYS B 1 215 ? -15.391 -19.844 -18.281 1 90.94 215 LYS B N 1
ATOM 4154 C CA . LYS B 1 215 ? -15.867 -18.609 -18.906 1 90.94 215 LYS B CA 1
ATOM 4155 C C . LYS B 1 215 ? -17.188 -18.141 -18.297 1 90.94 215 LYS B C 1
ATOM 4157 O O . LYS B 1 215 ? -17.469 -16.953 -18.25 1 90.94 215 LYS B O 1
ATOM 4162 N N . ASN B 1 216 ? -18.016 -19.031 -17.75 1 89.56 216 ASN B N 1
ATOM 4163 C CA . ASN B 1 216 ? -19.312 -18.672 -17.188 1 89.56 216 ASN B CA 1
ATOM 4164 C C . ASN B 1 216 ? -19.25 -18.531 -15.664 1 89.56 216 ASN B C 1
ATOM 4166 O O . ASN B 1 216 ? -20.281 -18.469 -15 1 89.56 216 ASN B O 1
ATOM 4170 N N . SER B 1 217 ? -18.047 -18.609 -15.18 1 92.12 217 SER B N 1
ATOM 4171 C CA . SER B 1 217 ? -17.844 -18.391 -13.758 1 92.12 217 SER B CA 1
ATOM 4172 C C . SER B 1 217 ? -17.219 -17.031 -13.492 1 92.12 217 SER B C 1
ATOM 4174 O O . SER B 1 217 ? -16.859 -16.312 -14.422 1 92.12 217 SER B O 1
ATOM 4176 N N . ASP B 1 218 ? -17.234 -16.516 -12.32 1 95.5 218 ASP B N 1
ATOM 4177 C CA . ASP B 1 218 ? -16.594 -15.266 -11.945 1 95.5 218 ASP B CA 1
ATOM 4178 C C . ASP B 1 218 ? -15.211 -15.523 -11.344 1 95.5 218 ASP B C 1
ATOM 4180 O O . ASP B 1 218 ? -14.75 -14.766 -10.484 1 95.5 218 ASP B O 1
ATOM 4184 N N . VAL B 1 219 ? -14.648 -16.719 -11.805 1 97.94 219 VAL B N 1
ATOM 4185 C CA . VAL B 1 219 ? -13.266 -17.031 -11.469 1 97.94 219 VAL B CA 1
ATOM 4186 C C . VAL B 1 219 ? -12.352 -16.656 -12.641 1 97.94 219 VAL B C 1
ATOM 4188 O O . VAL B 1 219 ? -12.523 -17.141 -13.75 1 97.94 219 VAL B O 1
ATOM 4191 N N . SER B 1 220 ? -11.453 -15.719 -12.43 1 98.5 220 SER B N 1
ATOM 4192 C CA . SER B 1 220 ? -10.539 -15.281 -13.477 1 98.5 220 SER B CA 1
ATOM 4193 C C . SER B 1 220 ? -9.141 -15.867 -13.273 1 98.5 220 SER B C 1
ATOM 4195 O O . SER B 1 220 ? -8.711 -16.062 -12.133 1 98.5 220 SER B O 1
ATOM 4197 N N . LEU B 1 221 ? -8.5 -16.125 -14.352 1 98.62 221 LEU B N 1
ATOM 4198 C CA . LEU B 1 221 ? -7.152 -16.688 -14.312 1 98.62 221 LEU B CA 1
ATOM 4199 C C . LEU B 1 221 ? -6.184 -15.805 -15.094 1 98.62 221 LEU B C 1
ATOM 4201 O O . LEU B 1 221 ? -6.523 -15.305 -16.172 1 98.62 221 LEU B O 1
ATOM 4205 N N . PHE B 1 222 ? -4.969 -15.719 -14.555 1 98.62 222 PHE B N 1
ATOM 4206 C CA . PHE B 1 222 ? -3.912 -14.977 -15.234 1 98.62 222 PHE B CA 1
ATOM 4207 C C . PHE B 1 222 ? -2.57 -15.68 -15.086 1 98.62 222 PHE B C 1
ATOM 4209 O O . PHE B 1 222 ? -2.293 -16.281 -14.047 1 98.62 222 PHE B O 1
ATOM 4216 N N . SER B 1 223 ? -1.778 -15.688 -16.078 1 97.88 223 SER B N 1
ATOM 4217 C CA . SER B 1 223 ? -0.367 -16.031 -15.961 1 97.88 223 SER B CA 1
ATOM 4218 C C . SER B 1 223 ? 0.514 -14.789 -15.977 1 97.88 223 SER B C 1
ATOM 4220 O O . SER B 1 223 ? 0.176 -13.789 -16.609 1 97.88 223 SER B O 1
ATOM 4222 N N . VAL B 1 224 ? 1.612 -14.867 -15.195 1 96.75 224 VAL B N 1
ATOM 4223 C CA . VAL B 1 224 ? 2.445 -13.68 -15.062 1 96.75 224 VAL B CA 1
ATOM 4224 C C . VAL B 1 224 ? 3.914 -14.055 -15.234 1 96.75 224 VAL B C 1
ATOM 4226 O O . VAL B 1 224 ? 4.32 -15.172 -14.922 1 96.75 224 VAL B O 1
ATOM 4229 N N . HIS B 1 225 ? 4.602 -13.117 -15.773 1 89.5 225 HIS B N 1
ATOM 4230 C CA . HIS B 1 225 ? 6.059 -13.125 -15.719 1 89.5 225 HIS B CA 1
ATOM 4231 C C . HIS B 1 225 ? 6.566 -12.172 -14.641 1 89.5 225 HIS B C 1
ATOM 4233 O O . HIS B 1 225 ? 6.375 -10.953 -14.734 1 89.5 225 HIS B O 1
ATOM 4239 N N . PRO B 1 226 ? 7.223 -12.648 -13.656 1 76.38 226 PRO B N 1
ATOM 4240 C CA . PRO B 1 226 ? 7.645 -11.773 -12.562 1 76.38 226 PRO B CA 1
ATOM 4241 C C . PRO B 1 226 ? 8.906 -10.984 -12.891 1 76.38 226 PRO B C 1
ATOM 4243 O O . PRO B 1 226 ? 9.305 -10.094 -12.133 1 76.38 226 PRO B O 1
ATOM 4246 N N . GLY B 1 227 ? 9.438 -11.055 -13.992 1 70.25 227 GLY B N 1
ATOM 4247 C CA . GLY B 1 227 ? 10.711 -10.453 -14.352 1 70.25 227 GLY B CA 1
ATOM 4248 C C . GLY B 1 227 ? 11.898 -11.344 -14.031 1 70.25 227 GLY B C 1
ATOM 4249 O O . GLY B 1 227 ? 11.75 -12.375 -13.375 1 70.25 227 GLY B O 1
ATOM 4250 N N . VAL B 1 228 ? 13.023 -11.102 -14.727 1 58.22 228 VAL B N 1
ATOM 4251 C CA . VAL B 1 228 ? 14.211 -11.922 -14.531 1 58.22 228 VAL B CA 1
ATOM 4252 C C . VAL B 1 228 ? 14.789 -11.672 -13.141 1 58.22 228 VAL B C 1
ATOM 4254 O O . VAL B 1 228 ? 15.156 -10.539 -12.812 1 58.22 228 VAL B O 1
ATOM 4257 N N . ILE B 1 229 ? 14.453 -12.414 -12.172 1 55.41 229 ILE B N 1
ATOM 4258 C CA . ILE B 1 229 ? 14.945 -12.258 -10.805 1 55.41 229 ILE B CA 1
ATOM 4259 C C . ILE B 1 229 ? 16.281 -12.992 -10.648 1 55.41 229 ILE B C 1
ATOM 4261 O O . ILE B 1 229 ? 16.547 -13.961 -11.367 1 55.41 229 ILE B O 1
ATOM 4265 N N . ASP B 1 230 ? 17.297 -12.414 -9.969 1 50.03 230 ASP B N 1
ATOM 4266 C CA . ASP B 1 230 ? 18.625 -12.969 -9.695 1 50.03 230 ASP B CA 1
ATOM 4267 C C . ASP B 1 230 ? 18.531 -14.438 -9.297 1 50.03 230 ASP B C 1
ATOM 4269 O O . ASP B 1 230 ? 18 -14.758 -8.227 1 50.03 230 ASP B O 1
ATOM 4273 N N . THR B 1 231 ? 18.25 -15.297 -10.188 1 45.59 231 THR B N 1
ATOM 4274 C CA . THR B 1 231 ? 18.266 -16.703 -9.797 1 45.59 231 THR B CA 1
ATOM 4275 C C . THR B 1 231 ? 19.656 -17.125 -9.328 1 45.59 231 THR B C 1
ATOM 4277 O O . THR B 1 231 ? 20.641 -16.484 -9.68 1 45.59 231 THR B O 1
ATOM 4280 N N . ASN B 1 232 ? 19.656 -17.734 -8.141 1 42.78 232 ASN B N 1
ATOM 4281 C CA . ASN B 1 232 ? 20.828 -18.375 -7.562 1 42.78 232 ASN B CA 1
ATOM 4282 C C . ASN B 1 232 ? 21.656 -19.078 -8.633 1 42.78 232 ASN B C 1
ATOM 4284 O O . ASN B 1 232 ? 22.531 -19.891 -8.312 1 42.78 232 ASN B O 1
ATOM 4288 N N . ILE B 1 233 ? 21.359 -18.922 -9.773 1 37.88 233 ILE B N 1
ATOM 4289 C CA . ILE B 1 233 ? 22.078 -19.734 -10.742 1 37.88 233 ILE B CA 1
ATOM 4290 C C . ILE B 1 233 ? 23.562 -19.359 -10.727 1 37.88 233 ILE B C 1
ATOM 4292 O O . ILE B 1 233 ? 24.422 -20.234 -10.922 1 37.88 233 ILE B O 1
ATOM 4296 N N . PHE B 1 234 ? 23.766 -18.078 -10.562 1 44.44 234 PHE B N 1
ATOM 4297 C CA . PHE B 1 234 ? 25.172 -17.75 -10.742 1 44.44 234 PHE B CA 1
ATOM 4298 C C . PHE B 1 234 ? 25.938 -17.906 -9.43 1 44.44 234 PHE B C 1
ATOM 4300 O O . PHE B 1 234 ? 26.984 -17.266 -9.234 1 44.44 234 PHE B O 1
ATOM 4307 N N . ARG B 1 235 ? 25.406 -18.594 -8.617 1 45.84 235 ARG B N 1
ATOM 4308 C CA . ARG B 1 235 ? 26.016 -18.812 -7.316 1 45.84 235 ARG B CA 1
ATOM 4309 C C . ARG B 1 235 ? 27.375 -19.484 -7.465 1 45.84 235 ARG B C 1
ATOM 4311 O O . ARG B 1 235 ? 28.188 -19.453 -6.543 1 45.84 235 ARG B O 1
ATOM 4318 N N . LYS B 1 236 ? 27.531 -20.109 -8.578 1 46.38 236 LYS B N 1
ATOM 4319 C CA . LYS B 1 236 ? 28.781 -20.859 -8.656 1 46.38 236 LYS B CA 1
ATOM 4320 C C . LYS B 1 236 ? 29.938 -19.969 -9.07 1 46.38 236 LYS B C 1
ATOM 4322 O O . LYS B 1 236 ? 31.094 -20.406 -9.078 1 46.38 236 LYS B O 1
ATOM 4327 N N . ILE B 1 237 ? 29.656 -18.812 -9.469 1 50.5 237 ILE B N 1
ATOM 4328 C CA . ILE B 1 237 ? 30.781 -18.016 -9.922 1 50.5 237 ILE B CA 1
ATOM 4329 C C . ILE B 1 237 ? 31.469 -17.344 -8.734 1 50.5 237 ILE B C 1
ATOM 4331 O O . ILE B 1 237 ? 30.797 -16.734 -7.895 1 50.5 237 ILE B O 1
ATOM 4335 N N . GLN B 1 238 ? 32.688 -17.734 -8.484 1 54.88 238 GLN B N 1
ATOM 4336 C CA . GLN B 1 238 ? 33.5 -17.297 -7.352 1 54.88 238 GLN B CA 1
ATOM 4337 C C . GLN B 1 238 ? 34.469 -16.188 -7.773 1 54.88 238 GLN B C 1
ATOM 4339 O O . GLN B 1 238 ? 34.656 -15.945 -8.969 1 54.88 238 GLN B O 1
ATOM 4344 N N . GLY B 1 239 ? 34.938 -15.32 -6.898 1 53.66 239 GLY B N 1
ATOM 4345 C CA . GLY B 1 239 ? 36 -14.328 -7.039 1 53.66 239 GLY B CA 1
ATOM 4346 C C . GLY B 1 239 ? 35.5 -12.969 -7.484 1 53.66 239 GLY B C 1
ATOM 4347 O O . GLY B 1 239 ? 34.344 -12.609 -7.203 1 53.66 239 GLY B O 1
ATOM 4348 N N . PHE B 1 240 ? 36.375 -12.164 -8.164 1 54.97 240 PHE B N 1
ATOM 4349 C CA . PHE B 1 240 ? 36.094 -10.805 -8.586 1 54.97 240 PHE B CA 1
ATOM 4350 C C . PHE B 1 240 ? 34.969 -10.781 -9.609 1 54.97 240 PHE B C 1
ATOM 4352 O O . PHE B 1 240 ? 34.188 -9.82 -9.672 1 54.97 240 PHE B O 1
ATOM 4359 N N . ARG B 1 241 ? 34.75 -11.859 -10.273 1 55.91 241 ARG B N 1
ATOM 4360 C CA . ARG B 1 241 ? 33.688 -11.977 -11.297 1 55.91 241 ARG B CA 1
ATOM 4361 C C . ARG B 1 241 ? 32.312 -12.102 -10.664 1 55.91 241 ARG B C 1
ATOM 4363 O O . ARG B 1 241 ? 31.328 -11.641 -11.234 1 55.91 241 ARG B O 1
ATOM 4370 N N . LYS B 1 242 ? 32.344 -12.578 -9.453 1 59.88 242 LYS B N 1
ATOM 4371 C CA . LYS B 1 242 ? 31.094 -12.695 -8.711 1 59.88 242 LYS B CA 1
ATOM 4372 C C . LYS B 1 242 ? 30.547 -11.32 -8.344 1 59.88 242 LYS B C 1
ATOM 4374 O O . LYS B 1 242 ? 29.344 -11.086 -8.422 1 59.88 242 LYS B O 1
ATOM 4379 N N . ILE B 1 243 ? 31.5 -10.547 -7.957 1 56 243 ILE B N 1
ATOM 4380 C CA . ILE B 1 243 ? 31.078 -9.211 -7.566 1 56 243 ILE B CA 1
ATOM 4381 C C . ILE B 1 243 ? 30.438 -8.5 -8.758 1 56 243 ILE B C 1
ATOM 4383 O O . ILE B 1 243 ? 29.406 -7.848 -8.625 1 56 243 ILE B O 1
ATOM 4387 N N . ILE B 1 244 ? 31.219 -8.602 -9.844 1 56.53 244 ILE B N 1
ATOM 4388 C CA . ILE B 1 244 ? 30.703 -7.949 -11.047 1 56.53 244 ILE B CA 1
ATOM 4389 C C . ILE B 1 244 ? 29.359 -8.57 -11.438 1 56.53 244 ILE B C 1
ATOM 4391 O O . ILE B 1 244 ? 28.422 -7.859 -11.781 1 56.53 244 ILE B O 1
ATOM 4395 N N . LEU B 1 245 ? 29.359 -9.867 -11.312 1 57.22 245 LEU B N 1
ATOM 4396 C CA . LEU B 1 245 ? 28.141 -10.57 -11.695 1 57.22 245 LEU B CA 1
ATOM 4397 C C . LEU B 1 245 ? 27 -10.227 -10.75 1 57.22 245 LEU B C 1
ATOM 4399 O O . LEU B 1 245 ? 25.859 -10.039 -11.188 1 57.22 245 LEU B O 1
ATOM 4403 N N . ASP B 1 246 ? 27.375 -10.188 -9.555 1 57.59 246 ASP B N 1
ATOM 4404 C CA . ASP B 1 246 ? 26.375 -9.828 -8.562 1 57.59 246 ASP B CA 1
ATOM 4405 C C . ASP B 1 246 ? 25.844 -8.422 -8.805 1 57.59 246 ASP B C 1
ATOM 4407 O O . ASP B 1 246 ? 24.641 -8.156 -8.617 1 57.59 246 ASP B O 1
ATOM 4411 N N . PHE B 1 247 ? 26.875 -7.738 -9.148 1 54.19 247 PHE B N 1
ATOM 4412 C CA . PHE B 1 247 ? 26.5 -6.363 -9.453 1 54.19 247 PHE B CA 1
ATOM 4413 C C . PHE B 1 247 ? 25.594 -6.312 -10.688 1 54.19 247 PHE B C 1
ATOM 4415 O O . PHE B 1 247 ? 24.578 -5.625 -10.688 1 54.19 247 PHE B O 1
ATOM 4422 N N . VAL B 1 248 ? 26 -6.961 -11.734 1 56.25 248 VAL B N 1
ATOM 4423 C CA . VAL B 1 248 ? 25.219 -6.988 -12.961 1 56.25 248 VAL B CA 1
ATOM 4424 C C . VAL B 1 248 ? 23.844 -7.582 -12.68 1 56.25 248 VAL B C 1
ATOM 4426 O O . VAL B 1 248 ? 22.828 -7.09 -13.195 1 56.25 248 VAL B O 1
ATOM 4429 N N . LYS B 1 249 ? 23.875 -8.477 -11.828 1 57.12 249 LYS B N 1
ATOM 4430 C CA . LYS B 1 249 ? 22.625 -9.133 -11.445 1 57.12 249 LYS B CA 1
ATOM 4431 C C . LYS B 1 249 ? 21.688 -8.148 -10.773 1 57.12 249 LYS B C 1
ATOM 4433 O O . LYS B 1 249 ? 20.484 -8.125 -11.07 1 57.12 249 LYS B O 1
ATOM 4438 N N . THR B 1 250 ? 22.328 -7.473 -9.898 1 54.91 250 THR B N 1
ATOM 4439 C CA . THR B 1 250 ? 21.516 -6.539 -9.133 1 54.91 250 THR B CA 1
ATOM 4440 C C . THR B 1 250 ? 20.891 -5.48 -10.047 1 54.91 250 THR B C 1
ATOM 4442 O O . THR B 1 250 ? 19.781 -5.027 -9.812 1 54.91 250 THR B O 1
ATOM 4445 N N . VAL B 1 251 ? 21.688 -5.188 -11.039 1 55.75 251 VAL B N 1
ATOM 4446 C CA . VAL B 1 251 ? 21.234 -4.137 -11.945 1 55.75 251 VAL B CA 1
ATOM 4447 C C . VAL B 1 251 ? 20.219 -4.707 -12.938 1 55.75 251 VAL B C 1
ATOM 4449 O O . VAL B 1 251 ? 19.234 -4.047 -13.281 1 55.75 251 VAL B O 1
ATOM 4452 N N . TYR B 1 252 ? 20.484 -5.977 -13.234 1 59.38 252 TYR B N 1
ATOM 4453 C CA . TYR B 1 252 ? 19.688 -6.551 -14.32 1 59.38 252 TYR B CA 1
ATOM 4454 C C . TYR B 1 252 ? 18.484 -7.305 -13.766 1 59.38 252 TYR B C 1
ATOM 4456 O O . TYR B 1 252 ? 17.469 -7.43 -14.445 1 59.38 252 TYR B O 1
ATOM 4464 N N . PHE B 1 253 ? 18.656 -7.598 -12.484 1 69.12 253 PHE B N 1
ATOM 4465 C CA . PHE B 1 253 ? 17.609 -8.445 -11.953 1 69.12 253 PHE B CA 1
ATOM 4466 C C . PHE B 1 253 ? 16.672 -7.648 -11.055 1 69.12 253 PHE B C 1
ATOM 4468 O O . PHE B 1 253 ? 17.109 -6.75 -10.328 1 69.12 253 PHE B O 1
ATOM 4475 N N . LYS B 1 254 ? 15.484 -7.91 -11.289 1 76.44 254 LYS B N 1
ATOM 4476 C CA . LYS B 1 254 ? 14.484 -7.301 -10.414 1 76.44 254 LYS B CA 1
ATOM 4477 C C . LYS B 1 254 ? 14.617 -7.809 -8.984 1 76.44 254 LYS B C 1
ATOM 4479 O O . LYS B 1 254 ? 15.016 -8.953 -8.758 1 76.44 254 LYS B O 1
ATOM 4484 N N . THR B 1 255 ? 14.406 -6.906 -8.031 1 83.62 255 THR B N 1
ATOM 4485 C CA . THR B 1 255 ? 14.281 -7.336 -6.645 1 83.62 255 THR B CA 1
ATOM 4486 C C . THR B 1 255 ? 13.016 -8.156 -6.441 1 83.62 255 THR B C 1
ATOM 4488 O O . THR B 1 255 ? 12.086 -8.086 -7.258 1 83.62 255 THR B O 1
ATOM 4491 N N . PRO B 1 256 ? 12.961 -8.945 -5.383 1 88.81 256 PRO B N 1
ATOM 4492 C CA . PRO B 1 256 ? 11.727 -9.672 -5.09 1 88.81 256 PRO B CA 1
ATOM 4493 C C . PRO B 1 256 ? 10.5 -8.758 -5.023 1 88.81 256 PRO B C 1
ATOM 4495 O O . PRO B 1 256 ? 9.422 -9.141 -5.473 1 88.81 256 PRO B O 1
ATOM 4498 N N . GLU B 1 257 ? 10.711 -7.59 -4.508 1 90.75 257 GLU B N 1
ATOM 4499 C CA . GLU B 1 257 ? 9.609 -6.629 -4.426 1 90.75 257 GLU B CA 1
ATOM 4500 C C . GLU B 1 257 ? 9.141 -6.215 -5.816 1 90.75 257 GLU B C 1
ATOM 4502 O O . GLU B 1 257 ? 7.934 -6.164 -6.078 1 90.75 257 GLU B O 1
ATOM 4507 N N . GLU B 1 258 ? 10.086 -5.918 -6.684 1 88.25 258 GLU B N 1
ATOM 4508 C CA . GLU B 1 258 ? 9.758 -5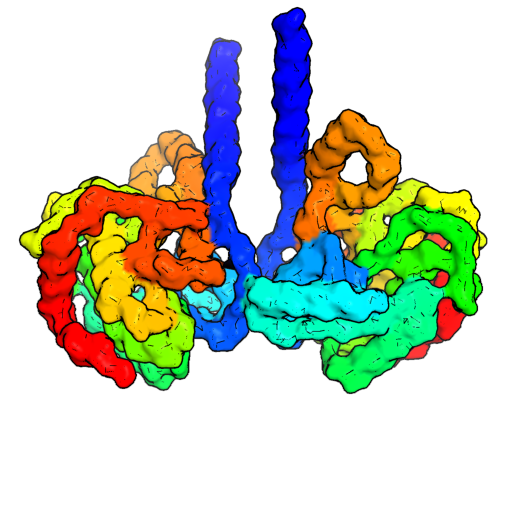.582 -8.062 1 88.25 258 GLU B CA 1
ATOM 4509 C C . GLU B 1 258 ? 9.102 -6.762 -8.781 1 88.25 258 GLU B C 1
ATOM 4511 O O . GLU B 1 258 ? 8.148 -6.582 -9.539 1 88.25 258 GLU B O 1
ATOM 4516 N N . GLY B 1 259 ? 9.586 -7.934 -8.531 1 89.75 259 GLY B N 1
ATOM 4517 C CA . GLY B 1 259 ? 9.047 -9.133 -9.148 1 89.75 259 GLY B CA 1
ATOM 4518 C C . GLY B 1 259 ? 7.621 -9.43 -8.734 1 89.75 259 GLY B C 1
ATOM 4519 O O . GLY B 1 259 ? 6.859 -10.031 -9.5 1 89.75 259 GLY B O 1
ATOM 4520 N N . ALA B 1 260 ? 7.23 -8.914 -7.574 1 95.19 260 ALA B N 1
ATOM 4521 C CA . ALA B 1 260 ? 5.902 -9.195 -7.035 1 95.19 260 ALA B CA 1
ATOM 4522 C C . ALA B 1 260 ? 4.852 -8.297 -7.676 1 95.19 260 ALA B C 1
ATOM 4524 O O . ALA B 1 260 ? 3.65 -8.547 -7.555 1 95.19 260 ALA B O 1
ATOM 4525 N N . GLN B 1 261 ? 5.289 -7.305 -8.422 1 95.5 261 GLN B N 1
ATOM 4526 C CA . GLN B 1 261 ? 4.375 -6.242 -8.82 1 95.5 261 GLN B CA 1
ATOM 4527 C C . GLN B 1 261 ? 3.357 -6.75 -9.844 1 95.5 261 GLN B C 1
ATOM 4529 O O . GLN B 1 261 ? 2.17 -6.426 -9.758 1 95.5 261 GLN B O 1
ATOM 4534 N N . THR B 1 262 ? 3.76 -7.488 -10.797 1 96.06 262 THR B N 1
ATOM 4535 C CA . THR B 1 262 ? 2.811 -7.977 -11.789 1 96.06 262 THR B CA 1
ATOM 4536 C C . THR B 1 262 ? 1.86 -9 -11.172 1 96.06 262 THR B C 1
ATOM 4538 O O . THR B 1 262 ? 0.688 -9.07 -11.547 1 96.06 262 THR B O 1
ATOM 4541 N N . ILE B 1 263 ? 2.391 -9.828 -10.211 1 97.75 263 ILE B N 1
ATOM 4542 C CA . ILE B 1 263 ? 1.533 -10.734 -9.461 1 97.75 263 ILE B CA 1
ATOM 4543 C C . ILE B 1 263 ? 0.45 -9.938 -8.734 1 97.75 263 ILE B C 1
ATOM 4545 O O . ILE B 1 263 ? -0.738 -10.25 -8.844 1 97.75 263 ILE B O 1
ATOM 4549 N N . LEU B 1 264 ? 0.876 -8.883 -8.055 1 98.38 264 LEU B N 1
ATOM 4550 C CA . LEU B 1 264 ? -0.051 -8.031 -7.312 1 98.38 264 LEU B CA 1
ATOM 4551 C C . LEU B 1 264 ? -1.036 -7.348 -8.258 1 98.38 264 LEU B C 1
ATOM 4553 O O . LEU B 1 264 ? -2.234 -7.285 -7.973 1 98.38 264 LEU B O 1
ATOM 4557 N N . PHE B 1 265 ? -0.561 -6.887 -9.383 1 98.12 265 PHE B N 1
ATOM 4558 C CA . PHE B 1 265 ? -1.41 -6.223 -10.367 1 98.12 265 PHE B CA 1
ATOM 4559 C C . PHE B 1 265 ? -2.523 -7.148 -10.836 1 98.12 265 PHE B C 1
ATOM 4561 O O . PHE B 1 265 ? -3.701 -6.789 -10.797 1 98.12 265 PHE B O 1
ATOM 4568 N N . THR B 1 266 ? -2.197 -8.336 -11.18 1 98.38 266 THR B N 1
ATOM 4569 C CA . THR B 1 266 ? -3.186 -9.281 -11.688 1 98.38 266 THR B CA 1
ATOM 4570 C C . THR B 1 266 ? -4.09 -9.773 -10.562 1 98.38 266 THR B C 1
ATOM 4572 O O . THR B 1 266 ? -5.27 -10.055 -10.789 1 98.38 266 THR B O 1
ATOM 4575 N N . ALA B 1 267 ? -3.6 -9.82 -9.367 1 98.56 267 ALA B N 1
ATOM 4576 C CA . ALA B 1 267 ? -4.383 -10.281 -8.219 1 98.56 267 ALA B CA 1
ATOM 4577 C C . ALA B 1 267 ? -5.387 -9.219 -7.781 1 98.56 267 ALA B C 1
ATOM 4579 O O . ALA B 1 267 ? -6.461 -9.547 -7.273 1 98.56 267 ALA B O 1
ATOM 4580 N N . LEU B 1 268 ? -5.035 -7.926 -8.039 1 98.19 268 LEU B N 1
ATOM 4581 C CA . LEU B 1 268 ? -5.75 -6.926 -7.25 1 98.19 268 LEU B CA 1
ATOM 4582 C C . LEU B 1 268 ? -6.414 -5.895 -8.156 1 98.19 268 LEU B C 1
ATOM 4584 O O . LEU B 1 268 ? -7.383 -5.246 -7.762 1 98.19 268 LEU B O 1
ATOM 4588 N N . GLU B 1 269 ? -5.855 -5.664 -9.344 1 96.81 269 GLU B N 1
ATOM 4589 C CA . GLU B 1 269 ? -6.336 -4.574 -10.188 1 96.81 269 GLU B CA 1
ATOM 4590 C C . GLU B 1 269 ? -7.777 -4.805 -10.633 1 96.81 269 GLU B C 1
ATOM 4592 O O . GLU B 1 269 ? -8.086 -5.832 -11.234 1 96.81 269 GLU B O 1
ATOM 4597 N N . PRO B 1 270 ? -8.68 -3.867 -10.336 1 94.62 270 PRO B N 1
ATOM 4598 C CA . PRO B 1 270 ? -10.07 -4.035 -10.773 1 94.62 270 PRO B CA 1
ATOM 4599 C C . PRO B 1 270 ? -10.219 -4.016 -12.297 1 94.62 270 PRO B C 1
ATOM 4601 O O . PRO B 1 270 ? -9.438 -3.348 -12.984 1 94.62 270 PRO B O 1
ATOM 4604 N N . GLY B 1 271 ? -11.133 -4.777 -12.805 1 93.69 271 GLY B N 1
ATOM 4605 C CA . GLY B 1 271 ? -11.5 -4.699 -14.211 1 93.69 271 GLY B CA 1
ATOM 4606 C C . GLY B 1 271 ? -10.711 -5.652 -15.086 1 93.69 271 GLY B C 1
ATOM 4607 O O . GLY B 1 271 ? -10.93 -5.715 -16.297 1 93.69 271 GLY B O 1
ATOM 4608 N N . LEU B 1 272 ? -9.844 -6.414 -14.508 1 96.62 272 LEU B N 1
ATOM 4609 C CA . LEU B 1 272 ? -8.992 -7.293 -15.305 1 96.62 272 LEU B CA 1
ATOM 4610 C C . LEU B 1 272 ? -9.75 -8.547 -15.727 1 96.62 272 LEU B C 1
ATOM 4612 O O . LEU B 1 272 ? -9.281 -9.312 -16.562 1 96.62 272 LEU B O 1
ATOM 4616 N N . GLU B 1 273 ? -10.977 -8.758 -15.117 1 95.88 273 GLU B N 1
ATOM 4617 C CA . GLU B 1 273 ? -11.719 -9.992 -15.344 1 95.88 273 GLU B CA 1
ATOM 4618 C C . GLU B 1 273 ? -11.992 -10.211 -16.828 1 95.88 273 GLU B C 1
ATOM 4620 O O . GLU B 1 273 ? -12.062 -11.352 -17.297 1 95.88 273 GLU B O 1
ATOM 4625 N N . ILE B 1 274 ? -12.078 -9.188 -17.609 1 94.88 274 ILE B N 1
ATOM 4626 C CA . ILE B 1 274 ? -12.391 -9.266 -19.031 1 94.88 274 ILE B CA 1
ATOM 4627 C C . ILE B 1 274 ? -11.211 -9.875 -19.781 1 94.88 274 ILE B C 1
ATOM 4629 O O . ILE B 1 274 ? -11.359 -10.312 -20.938 1 94.88 274 ILE B O 1
ATOM 4633 N N . TYR B 1 275 ? -10.062 -9.945 -19.125 1 97.06 275 TYR B N 1
ATOM 4634 C CA . TYR B 1 275 ? -8.859 -10.453 -19.781 1 97.06 275 TYR B CA 1
ATOM 4635 C C . TYR B 1 275 ? -8.484 -11.82 -19.219 1 97.06 275 TYR B C 1
ATOM 4637 O O . TYR B 1 275 ? -7.32 -12.227 -19.281 1 97.06 275 TYR B O 1
ATOM 4645 N N . THR B 1 276 ? -9.445 -12.531 -18.562 1 97.81 276 THR B N 1
ATOM 4646 C CA . THR B 1 276 ? -9.188 -13.859 -18.016 1 97.81 276 THR B CA 1
ATOM 4647 C C . THR B 1 276 ? -8.531 -14.758 -19.062 1 97.81 276 THR B C 1
ATOM 4649 O O . THR B 1 276 ? -8.898 -14.711 -20.234 1 97.81 276 THR B O 1
ATOM 4652 N N . GLY B 1 277 ? -7.52 -15.5 -18.672 1 97.5 277 GLY B N 1
ATOM 4653 C CA . GLY B 1 277 ? -6.738 -16.328 -19.578 1 97.5 277 GLY B CA 1
ATOM 4654 C C . GLY B 1 277 ? -5.508 -15.633 -20.125 1 97.5 277 GLY B C 1
ATOM 4655 O O . GLY B 1 277 ? -4.672 -16.25 -20.781 1 97.5 277 GLY B O 1
ATOM 4656 N N . GLY B 1 278 ? -5.367 -14.352 -19.75 1 97.06 278 GLY B N 1
ATOM 4657 C CA . GLY B 1 278 ? -4.312 -13.531 -20.312 1 97.06 278 GLY B CA 1
ATOM 4658 C C . GLY B 1 278 ? -2.973 -13.719 -19.625 1 97.06 278 GLY B C 1
ATOM 4659 O O . GLY B 1 278 ? -2.912 -14.234 -18.5 1 97.06 278 GLY B O 1
ATOM 4660 N N . HIS B 1 279 ? -1.928 -13.344 -20.359 1 96.31 279 HIS B N 1
ATOM 4661 C CA . HIS B 1 279 ? -0.559 -13.32 -19.859 1 96.31 279 HIS B CA 1
ATOM 4662 C C . HIS B 1 279 ? -0.091 -11.891 -19.594 1 96.31 279 HIS B C 1
ATOM 4664 O O . HIS B 1 279 ? -0.307 -11 -20.422 1 96.31 279 HIS B O 1
ATOM 4670 N N . PHE B 1 280 ? 0.481 -11.711 -18.438 1 96.69 280 PHE B N 1
ATOM 4671 C CA . PHE B 1 280 ? 0.822 -10.344 -18.047 1 96.69 280 PHE B CA 1
ATOM 4672 C C . PHE B 1 280 ? 2.309 -10.234 -17.734 1 96.69 280 PHE B C 1
ATOM 4674 O O . PHE B 1 280 ? 2.912 -11.164 -17.203 1 96.69 280 PHE B O 1
ATOM 4681 N N . ASP B 1 281 ? 2.867 -9.133 -18.031 1 91.81 281 ASP B N 1
ATOM 4682 C CA . ASP B 1 281 ? 4.234 -8.711 -17.75 1 91.81 281 ASP B CA 1
ATOM 4683 C C . ASP B 1 281 ? 4.305 -7.195 -17.531 1 91.81 281 ASP B C 1
ATOM 4685 O O . ASP B 1 281 ? 3.666 -6.434 -18.266 1 91.81 281 ASP B O 1
ATOM 4689 N N . GLU B 1 282 ? 5.012 -6.789 -16.484 1 91.5 282 GLU B N 1
ATOM 4690 C CA . GLU B 1 282 ? 5.164 -5.375 -16.172 1 91.5 282 GLU B CA 1
ATOM 4691 C C . GLU B 1 282 ? 3.809 -4.695 -16 1 91.5 282 GLU B C 1
ATOM 4693 O O . GLU B 1 282 ? 3.57 -3.627 -16.578 1 91.5 282 GLU B O 1
ATOM 4698 N N . CYS B 1 283 ? 2.9 -5.414 -15.391 1 94.25 283 CYS B N 1
ATOM 4699 C CA . CYS B 1 283 ? 1.581 -4.906 -15.023 1 94.25 283 CYS B CA 1
ATOM 4700 C C . CYS B 1 283 ? 0.769 -4.551 -16.266 1 94.25 283 CYS B C 1
ATOM 4702 O O . CYS B 1 283 ? 0.031 -3.562 -16.266 1 94.25 283 CYS B O 1
ATOM 4704 N N . ALA B 1 284 ? 0.999 -5.32 -17.297 1 94.12 284 ALA B N 1
ATOM 4705 C CA . ALA B 1 284 ? 0.247 -5.113 -18.531 1 94.12 284 ALA B CA 1
ATOM 4706 C C . ALA B 1 284 ? 0.009 -6.434 -19.25 1 94.12 284 ALA B C 1
ATOM 4708 O O . ALA B 1 284 ? 0.835 -7.348 -19.188 1 94.12 284 ALA B O 1
ATOM 4709 N N . LEU B 1 285 ? -1.098 -6.52 -19.969 1 95.31 285 LEU B N 1
ATOM 4710 C CA . LEU B 1 285 ? -1.401 -7.664 -20.812 1 95.31 285 LEU B CA 1
ATOM 4711 C C . LEU B 1 285 ? -0.383 -7.793 -21.953 1 95.31 285 LEU B C 1
ATOM 4713 O O . LEU B 1 285 ? -0.011 -6.793 -22.562 1 95.31 285 LEU B O 1
ATOM 4717 N N . ARG B 1 286 ? 0.15 -8.922 -22.109 1 92.12 286 ARG B N 1
ATOM 4718 C CA . ARG B 1 286 ? 1.093 -9.211 -23.188 1 92.12 286 ARG B CA 1
ATOM 4719 C C . ARG B 1 286 ? 0.587 -10.344 -24.062 1 92.12 286 ARG B C 1
ATOM 4721 O O . ARG B 1 286 ? -0.145 -11.219 -23.609 1 92.12 286 ARG B O 1
ATOM 4728 N N . GLU B 1 287 ? 1.041 -10.266 -25.266 1 89.06 287 GLU B N 1
ATOM 4729 C CA . GLU B 1 287 ? 0.756 -11.391 -26.156 1 89.06 287 GLU B CA 1
ATOM 4730 C C . GLU B 1 287 ? 1.572 -12.617 -25.766 1 89.06 287 GLU B C 1
ATOM 4732 O O . GLU B 1 287 ? 2.756 -12.508 -25.438 1 89.06 287 GLU B O 1
ATOM 4737 N N . THR B 1 288 ? 0.899 -13.68 -25.766 1 87.19 288 THR B N 1
ATOM 4738 C CA . THR B 1 288 ? 1.601 -14.914 -25.406 1 87.19 288 THR B CA 1
ATOM 4739 C C . THR B 1 288 ? 2.52 -15.359 -26.547 1 87.19 288 THR B C 1
ATOM 4741 O O . THR B 1 288 ? 2.57 -14.719 -27.594 1 87.19 288 THR B O 1
ATOM 4744 N N . TYR B 1 289 ? 3.203 -16.328 -26.266 1 86.19 289 TYR B N 1
ATOM 4745 C CA . TYR B 1 289 ? 4.18 -16.844 -27.219 1 86.19 289 TYR B CA 1
ATOM 4746 C C . TYR B 1 289 ? 3.5 -17.719 -28.266 1 86.19 289 TYR B C 1
ATOM 4748 O O . TYR B 1 289 ? 2.406 -18.234 -28.047 1 86.19 289 TYR B O 1
ATOM 4756 N N . GLU B 1 290 ? 4.176 -17.922 -29.406 1 85.31 290 GLU B N 1
ATOM 4757 C CA . GLU B 1 290 ? 3.615 -18.672 -30.516 1 85.31 290 GLU B CA 1
ATOM 4758 C C . GLU B 1 290 ? 3.273 -20.109 -30.109 1 85.31 290 GLU B C 1
ATOM 4760 O O . GLU B 1 290 ? 2.23 -20.641 -30.5 1 85.31 290 GLU B O 1
ATOM 4765 N N . THR B 1 291 ? 4.152 -20.641 -29.344 1 83.44 291 THR B N 1
ATOM 4766 C CA . THR B 1 291 ? 3.926 -22.016 -28.906 1 83.44 291 THR B CA 1
ATOM 4767 C C . THR B 1 291 ? 2.691 -22.109 -28 1 83.44 291 THR B C 1
ATOM 4769 O O . THR B 1 291 ? 2.064 -23.156 -27.906 1 83.44 291 THR B O 1
ATOM 4772 N N . ALA B 1 292 ? 2.334 -21.047 -27.375 1 89.88 292 ALA B N 1
ATOM 4773 C CA . ALA B 1 292 ? 1.174 -21.031 -26.484 1 89.88 292 ALA B CA 1
ATOM 4774 C C . ALA B 1 292 ? -0.117 -20.828 -27.281 1 89.88 292 ALA B C 1
ATOM 4776 O O . ALA B 1 292 ? -1.213 -20.984 -26.734 1 89.88 292 ALA B O 1
ATOM 4777 N N . LYS B 1 293 ? -0.002 -20.547 -28.469 1 89 293 LYS B N 1
ATOM 4778 C CA . LYS B 1 293 ? -1.182 -20.219 -29.266 1 89 293 LYS B CA 1
ATOM 4779 C C . LYS B 1 293 ? -1.701 -21.438 -30.016 1 89 293 LYS B C 1
ATOM 4781 O O . LYS B 1 293 ? -2.707 -21.359 -30.719 1 89 293 LYS B O 1
ATOM 4786 N N . ASP B 1 294 ? -1.132 -22.562 -29.938 1 91.94 294 ASP B N 1
ATOM 4787 C CA . ASP B 1 294 ? -1.571 -23.781 -30.594 1 91.94 294 ASP B CA 1
ATOM 4788 C C . ASP B 1 294 ? -2.67 -24.484 -29.781 1 91.94 294 ASP B C 1
ATOM 4790 O O . ASP B 1 294 ? -2.391 -25.141 -28.781 1 91.94 294 ASP B O 1
ATOM 4794 N N . PRO B 1 295 ? -3.908 -24.391 -30.297 1 93.19 295 PRO B N 1
ATOM 4795 C CA . PRO B 1 295 ? -5.016 -24.953 -29.531 1 93.19 295 PRO B CA 1
ATOM 4796 C C . PRO B 1 295 ? -4.914 -26.484 -29.391 1 93.19 295 PRO B C 1
ATOM 4798 O O . PRO B 1 295 ? -5.383 -27.047 -28.406 1 93.19 295 PRO B O 1
ATOM 4801 N N . ILE B 1 296 ? -4.359 -27.094 -30.359 1 95.19 296 ILE B N 1
ATOM 4802 C CA . ILE B 1 296 ? -4.203 -28.547 -30.312 1 95.19 296 ILE B CA 1
ATOM 4803 C C . ILE B 1 296 ? -3.236 -28.922 -29.188 1 95.19 296 ILE B C 1
ATOM 4805 O O . ILE B 1 296 ? -3.49 -29.859 -28.438 1 95.19 296 ILE B O 1
ATOM 4809 N N . LEU B 1 297 ? -2.145 -28.203 -29.125 1 95.56 297 LEU B N 1
ATOM 4810 C CA . LEU B 1 297 ? -1.187 -28.438 -28.047 1 95.56 297 LEU B CA 1
ATOM 4811 C C . LEU B 1 297 ? -1.831 -28.219 -26.688 1 95.56 297 LEU B C 1
ATOM 4813 O O . LEU B 1 297 ? -1.666 -29.047 -25.781 1 95.56 297 LEU B O 1
ATOM 4817 N N . MET B 1 298 ? -2.525 -27.125 -26.516 1 96.69 298 MET B N 1
ATOM 4818 C CA . MET B 1 298 ? -3.18 -26.797 -25.25 1 96.69 298 MET B CA 1
ATOM 4819 C C . MET B 1 298 ? -4.113 -27.922 -24.828 1 96.69 298 MET B C 1
ATOM 4821 O O . MET B 1 298 ? -4.066 -28.375 -23.672 1 96.69 298 MET B O 1
ATOM 4825 N N . GLU B 1 299 ? -4.902 -28.438 -25.797 1 96.44 299 GLU B N 1
ATOM 4826 C CA . GLU B 1 299 ? -5.863 -29.5 -25.5 1 96.44 299 GLU B CA 1
ATOM 4827 C C . GLU B 1 299 ? -5.152 -30.797 -25.156 1 96.44 299 GLU B C 1
ATOM 4829 O O . GLU B 1 299 ? -5.551 -31.5 -24.203 1 96.44 299 GLU B O 1
ATOM 4834 N N . SER B 1 300 ? -4.18 -31.141 -25.922 1 97 300 SER B N 1
ATOM 4835 C CA . SER B 1 300 ? -3.461 -32.375 -25.688 1 97 300 SER B CA 1
ATOM 4836 C C . SER B 1 300 ? -2.734 -32.375 -24.344 1 97 300 SER B C 1
ATOM 4838 O O . SER B 1 300 ? -2.734 -33.375 -23.625 1 97 300 SER B O 1
ATOM 4840 N N . ILE B 1 301 ? -2.1 -31.25 -24 1 97.56 301 ILE B N 1
ATOM 4841 C CA . ILE B 1 301 ? -1.4 -31.125 -22.719 1 97.56 301 ILE B CA 1
ATOM 4842 C C . ILE B 1 301 ? -2.402 -31.203 -21.578 1 97.56 301 ILE B C 1
ATOM 4844 O O . ILE B 1 301 ? -2.15 -31.859 -20.562 1 97.56 301 ILE B O 1
ATOM 4848 N N . TRP B 1 302 ? -3.527 -30.547 -21.703 1 97.31 302 TRP B N 1
ATOM 4849 C CA . TRP B 1 302 ? -4.586 -30.578 -20.703 1 97.31 302 TRP B CA 1
ATOM 4850 C C . TRP B 1 302 ? -5.047 -32 -20.438 1 97.31 302 TRP B C 1
ATOM 4852 O O . TRP B 1 302 ? -5.055 -32.469 -19.281 1 97.31 302 TRP B O 1
ATOM 4862 N N . LYS B 1 303 ? -5.379 -32.688 -21.5 1 96.75 303 LYS B N 1
ATOM 4863 C CA . LYS B 1 303 ? -5.887 -34.062 -21.375 1 96.75 303 LYS B CA 1
ATOM 4864 C C . LYS B 1 303 ? -4.859 -34.969 -20.703 1 96.75 303 LYS B C 1
ATOM 4866 O O . LYS B 1 303 ? -5.195 -35.719 -19.781 1 96.75 303 LYS B O 1
ATOM 4871 N N . LYS B 1 304 ? -3.668 -34.875 -21.203 1 97.62 304 LYS B N 1
ATOM 4872 C CA . LYS B 1 304 ? -2.621 -35.719 -20.625 1 97.62 304 LYS B CA 1
ATOM 4873 C C . LYS B 1 304 ? -2.365 -35.375 -19.172 1 97.62 304 LYS B C 1
ATOM 4875 O O . LYS B 1 304 ? -2.098 -36.25 -18.344 1 97.62 304 LYS B O 1
ATOM 4880 N N . THR B 1 305 ? -2.4 -34.062 -18.812 1 98.12 305 THR B N 1
ATOM 4881 C CA . THR B 1 305 ? -2.213 -33.594 -17.453 1 98.12 305 THR B CA 1
ATOM 4882 C C . THR B 1 305 ? -3.285 -34.188 -16.531 1 98.12 305 THR B C 1
ATOM 4884 O O . THR B 1 305 ? -2.973 -34.719 -15.469 1 98.12 305 THR B O 1
ATOM 4887 N N . MET B 1 306 ? -4.547 -34.125 -16.984 1 97.38 306 MET B N 1
ATOM 4888 C CA . MET B 1 306 ? -5.645 -34.656 -16.172 1 97.38 306 MET B CA 1
ATOM 4889 C C . MET B 1 306 ? -5.496 -36.156 -15.977 1 97.38 306 MET B C 1
ATOM 4891 O O . MET B 1 306 ? -5.777 -36.656 -14.891 1 97.38 306 MET B O 1
ATOM 4895 N N . GLU B 1 307 ? -5.062 -36.75 -16.984 1 96.38 307 GLU B N 1
ATOM 4896 C CA . GLU B 1 307 ? -4.824 -38.188 -16.906 1 96.38 307 GLU B CA 1
ATOM 4897 C C . GLU B 1 307 ? -3.734 -38.531 -15.891 1 96.38 307 GLU B C 1
ATOM 4899 O O . GLU B 1 307 ? -3.922 -39.375 -15.023 1 96.38 307 GLU B O 1
ATOM 4904 N N . LEU B 1 308 ? -2.625 -37.844 -16.016 1 96.94 308 LEU B N 1
ATOM 4905 C CA . LEU B 1 308 ? -1.481 -38.094 -15.141 1 96.94 308 LEU B CA 1
ATOM 4906 C C . LEU B 1 308 ? -1.818 -37.781 -13.688 1 96.94 308 LEU B C 1
ATOM 4908 O O . LEU B 1 308 ? -1.306 -38.438 -12.781 1 96.94 308 LEU B O 1
ATOM 4912 N N . LEU B 1 309 ? -2.709 -36.812 -13.438 1 97.5 309 LEU B N 1
ATOM 4913 C CA . LEU B 1 309 ? -3.068 -36.406 -12.086 1 97.5 309 LEU B CA 1
ATOM 4914 C C . LEU B 1 309 ? -4.305 -37.156 -11.602 1 97.5 309 LEU B C 1
ATOM 4916 O O . LEU B 1 309 ? -4.762 -36.938 -10.477 1 97.5 309 LEU B O 1
ATOM 4920 N N . ASN B 1 310 ? -4.848 -38 -12.414 1 94.81 310 ASN B N 1
ATOM 4921 C CA . ASN B 1 310 ? -6.043 -38.781 -12.117 1 94.81 310 ASN B CA 1
ATOM 4922 C C . ASN B 1 310 ? -7.199 -37.906 -11.672 1 94.81 310 ASN B C 1
ATOM 4924 O O . ASN B 1 310 ? -7.828 -38.156 -10.648 1 94.81 310 ASN B O 1
ATOM 4928 N N . LEU B 1 311 ? -7.414 -36.844 -12.453 1 94.38 311 LEU B N 1
ATOM 4929 C CA . LEU B 1 311 ? -8.492 -35.906 -12.164 1 94.38 311 LEU B CA 1
ATOM 4930 C C . LEU B 1 311 ? -9.656 -36.094 -13.133 1 94.38 311 LEU B C 1
ATOM 4932 O O . LEU B 1 311 ? -9.445 -36.312 -14.328 1 94.38 311 LEU B O 1
ATOM 4936 N N . GLU B 1 312 ? -10.812 -36.156 -12.57 1 88.5 312 GLU B N 1
ATOM 4937 C CA . GLU B 1 312 ? -12.031 -36.156 -13.367 1 88.5 312 GLU B CA 1
ATOM 4938 C C . GLU B 1 312 ? -12.562 -34.719 -13.562 1 88.5 312 GLU B C 1
ATOM 4940 O O . GLU B 1 312 ? -13.227 -34.188 -12.68 1 88.5 312 GLU B O 1
ATOM 4945 N N . VAL B 1 313 ? -12.336 -34.219 -14.703 1 83.12 313 VAL B N 1
ATOM 4946 C CA . VAL B 1 313 ? -12.562 -32.781 -14.984 1 83.12 313 VAL B CA 1
ATOM 4947 C C . VAL B 1 313 ? -14.062 -32.469 -14.891 1 83.12 313 VAL B C 1
ATOM 4949 O O . VAL B 1 313 ? -14.453 -31.469 -14.32 1 83.12 313 VAL B O 1
ATOM 4952 N N . ASP B 1 314 ? -14.875 -33.344 -15.43 1 78.06 314 ASP B N 1
ATOM 4953 C CA . ASP B 1 314 ? -16.312 -33.125 -15.445 1 78.06 314 ASP B CA 1
ATOM 4954 C C . ASP B 1 314 ? -16.859 -32.969 -14.023 1 78.06 314 ASP B C 1
ATOM 4956 O O . ASP B 1 314 ? -17.703 -32.094 -13.773 1 78.06 314 ASP B O 1
ATOM 4960 N N . GLN B 1 315 ? -16.359 -33.625 -13.156 1 71.12 315 GLN B N 1
ATOM 4961 C CA . GLN B 1 315 ? -16.797 -33.562 -11.766 1 71.12 315 GLN B CA 1
ATOM 4962 C C . GLN B 1 315 ? -16.328 -32.25 -11.109 1 71.12 315 GLN B C 1
ATOM 4964 O O . GLN B 1 315 ? -17.062 -31.641 -10.344 1 71.12 315 GLN B O 1
ATOM 4969 N N . LEU B 1 316 ? -15.188 -31.828 -11.547 1 75.06 316 LEU B N 1
ATOM 4970 C CA . LEU B 1 316 ? -14.578 -30.672 -10.898 1 75.06 316 LEU B CA 1
ATOM 4971 C C . LEU B 1 316 ? -15.141 -29.375 -11.461 1 75.06 316 LEU B C 1
ATOM 4973 O O . LEU B 1 316 ? -15.234 -28.375 -10.75 1 75.06 316 LEU B O 1
ATOM 4977 N N . LEU B 1 317 ? -15.547 -29.453 -12.703 1 80.31 317 LEU B N 1
ATOM 4978 C CA . LEU B 1 317 ? -16.047 -28.25 -13.352 1 80.31 317 LEU B CA 1
ATOM 4979 C C . LEU B 1 317 ? -17.547 -28.094 -13.125 1 80.31 317 LEU B C 1
ATOM 4981 O O . LEU B 1 317 ? -18.078 -26.984 -13.188 1 80.31 317 LEU B O 1
ATOM 4985 N N . SER B 1 318 ? -18.297 -29.297 -13 1 67.62 318 SER B N 1
ATOM 4986 C CA . SER B 1 318 ? -19.75 -29.281 -12.852 1 67.62 318 SER B CA 1
ATOM 4987 C C . SER B 1 318 ? -20.156 -28.906 -11.43 1 67.62 318 SER B C 1
ATOM 4989 O O . SER B 1 318 ? -21.297 -28.516 -11.18 1 67.62 318 SER B O 1
ATOM 4991 N N . SER B 1 319 ? -19.375 -29.078 -10.453 1 56.81 319 SER B N 1
ATOM 4992 C CA . SER B 1 319 ? -19.828 -28.812 -9.086 1 56.81 319 SER B CA 1
ATOM 4993 C C . SER B 1 319 ? -20.188 -27.344 -8.906 1 56.81 319 SER B C 1
ATOM 4995 O O . SER B 1 319 ? -20.438 -26.891 -7.781 1 56.81 319 SER B O 1
ATOM 4997 N N . SER B 1 320 ? -20.953 -26.656 -9.734 1 45.75 320 SER B N 1
ATOM 4998 C CA . SER B 1 320 ? -21.531 -25.344 -9.5 1 45.75 320 SER B CA 1
ATOM 4999 C C . SER B 1 320 ? -22.5 -25.359 -8.328 1 45.75 320 SER B C 1
ATOM 5001 O O . SER B 1 320 ? -23.234 -26.344 -8.133 1 45.75 320 SER B O 1
#

Sequence (640 aa):
MALILISVSFLAIAFVSLKLYLTLKCKWCMSKICLVGKTVIITGANSGIGYEAALEIAKRGARVILACRNEDKAVQARDSIIRETGNSNVTFGLIDFSSLESIRQFAKQILANEKRLDILINNAGVGFLRDKMTVDGLQVLMQVNYFGPVLLTMLLLDLLKKSAPSRIINVSSLLAKKANLTVENLNKYPGKIKNYNNSKLGNILFTMKLAELLKNSDVSLFSVHPGVIDTNIFRKIQGFRKIILDFVKTVYFKTPEEGAQTILFTALEPGLEIYTGGHFDECALRETYETAKDPILMESIWKKTMELLNLEVDQLLSSSMALILISVSFLAIAFVSLKLYLTLKCKWCMSKICLVGKTVIITGANSGIGYEAALEIAKRGARVILACRNEDKAVQARDSIIRETGNSNVTFGLIDFSSLESIRQFAKQILANEKRLDILINNAGVGFLRDKMTVDGLQVLMQVNYFGPVLLTMLLLDLLKKSAPSRIINVSSLLAKKANLTVENLNKYPGKIKNYNNSKLGNILFTMKLAELLKNSDVSLFSVHPGVIDTNIFRKIQGFRKIILDFVKTVYFKTPEEGAQTILFTALEPGLEIYTGGHFDECALRETYETAKDPILMESIWKKTMELLNLEVDQLLSSS

Foldseek 3Di:
DVVVVVVVVVVVVVLVVLLVVVVVLQFFAPFPDAAAPAEEEFEPCLDFLNVLLQLVNVLSHYQYEYEYADPVSQVVSQVVSCVVRVHNSYYYDHADLLDLVRLLVRLVVCVVPPQAHAEYEYDFADAFDDADHGPLRAGRRLSRLALSLLSNCLSCVVRNQVRPLHEYEREAAPLLLVEDDALVCSRPDPDRSNSNSNSRLNSLLSQQVVCVLCVVTSYFYEYEHLWAALPCPCVPDDDPVVVVVVSVRVSRHDGSNSSNRLVCLRRRPPPCRVVGSFYDYSSHTDDDHPVSVDPVRSVSNVVSSCVSSVHDVCVSSPPD/DVVVVVVVVVVVVVLVVLLVVVVVLQFFAPFPDAAAPAEEEFEPCLDFLNVLLQLVNVLSHYQYEYEYADPVSQVVSQVVSCVVRVHNSYYYDHADLLDLVRLLVRLVVCVVPPQAHAEYEYDFADAFDDADHGPLRAGRRLSRLALSLLSNCLSCVVRNQVRPLHEYEREAAPLLLVEDDALVCSRHDPDRSNSNSNSRLNSLLSQQVVCVLQVVTSYFYEYEHLWAALPCPCVPDDDPVVVVVVVVRVSRHDGSNSSNRLVCLRRRPPPCRVVGSFYDYSSGTDDDHPVSPDPVRSVSNVVSSCVSSVHDVCVSSPPD

Organism: Phaedon cochleariae (NCBI:txid80249)

Solvent-accessible surface area (backbone atoms only — not comparable to full-atom values): 32222 Å² total; per-residue (Å²): 109,68,67,56,53,51,50,50,49,51,51,48,47,51,47,50,48,49,32,50,48,50,58,68,63,58,41,70,55,77,60,42,52,31,27,62,90,36,29,35,41,31,27,38,22,53,44,60,35,30,24,42,40,49,42,55,45,29,14,15,36,20,35,36,34,34,30,24,65,50,65,69,53,33,50,49,34,38,50,50,43,25,67,55,11,68,36,76,52,51,44,66,43,65,34,40,48,64,32,70,66,39,38,51,51,36,46,52,49,44,67,73,72,43,94,53,32,30,32,40,35,45,53,41,67,72,73,80,50,76,90,45,67,33,94,80,74,34,27,37,59,36,25,31,40,25,54,30,51,52,50,46,49,58,71,42,39,60,47,25,54,75,28,46,70,15,38,37,38,34,57,36,44,76,54,25,68,71,36,80,74,44,73,85,50,61,67,44,75,85,38,44,66,50,38,50,14,25,20,24,34,44,33,42,37,49,24,33,52,52,24,62,75,31,64,92,48,58,44,29,22,30,20,28,29,41,63,65,48,68,59,76,72,64,67,76,51,69,66,75,60,27,54,52,45,49,48,49,32,59,53,67,18,43,49,36,63,58,22,19,18,27,54,47,23,72,73,53,38,81,81,51,64,85,49,44,31,36,34,31,43,61,62,35,84,44,84,72,45,74,81,67,66,38,66,65,59,44,51,48,43,49,53,52,49,31,58,76,66,70,52,62,60,69,64,59,70,58,70,115,110,70,65,57,53,50,50,52,48,49,50,49,48,51,46,50,50,47,33,49,49,49,57,68,63,57,42,70,56,76,62,43,52,32,29,62,89,36,30,35,40,31,27,39,23,52,45,60,36,34,25,42,41,48,41,57,45,30,16,14,35,20,36,34,35,32,30,24,65,50,66,69,51,33,51,50,34,38,51,50,42,25,68,54,11,67,36,76,52,50,44,66,42,65,35,40,48,65,33,70,64,38,39,51,51,37,47,50,49,45,66,72,72,42,94,53,32,30,34,42,35,42,53,42,66,72,74,80,51,75,91,45,67,32,94,81,74,34,27,36,61,35,26,31,41,24,53,31,50,52,51,47,50,56,70,42,37,60,48,25,54,75,28,47,70,16,39,37,39,33,58,36,42,76,53,25,68,71,35,81,75,44,72,85,50,62,66,44,76,85,39,46,65,51,37,49,14,26,20,24,34,45,31,44,36,49,24,32,52,51,23,62,74,30,64,91,49,56,44,29,22,31,19,28,28,40,61,64,49,68,58,75,72,64,66,76,51,68,66,75,59,26,54,53,45,50,47,48,30,57,52,66,18,42,49,37,63,58,22,18,16,26,54,48,26,71,71,53,37,83,80,51,65,86,48,44,31,36,34,31,43,60,60,35,84,43,85,73,46,74,81,68,66,38,65,66,58,44,50,50,43,48,53,51,50,32,57,76,66,71,53,62,60,69,64,61,69,60,68,116

Nearest PDB structures (foldseek):
  4weo-assembly1_A  TM=8.298E-01  e=5.716E-17  Burkholderia cenocepacia J2315
  8cwl-assembly1_B  TM=7.654E-01  e=6.129E-15  Homo sapiens
  6jh7-assembly1_A-2  TM=7.752E-01  e=5.561E-12  Microcystis aeruginosa FACHB-905 = DIANCHI905
  7e28-assembly1_B  TM=8.497E-01  e=2.494E-11  Exiguobacterium acetylicum
  8g9v-assembly1_B  TM=6.219E-01  e=4.895E-14  Homo sapiens

InterPro domains:
  IPR002347 Short-chain dehydrogenase/reductase SDR [PF00106] (38-237)
  IPR002347 Short-chain dehydrogenase/reductase SDR [PR00080] (115-126)
  IPR002347 Short-chain dehydrogenase/reductase SDR [PR00080] (166-174)
  IPR002347 Short-chain dehydrogenase/reductase SDR [PR00080] (196-215)
  IPR002347 Short-chain dehydrogenase/reductase SDR [PR00081] (39-56)
  IPR002347 Short-chain dehydrogenase/reductase SDR [PR00081] (115-126)
  IPR002347 Short-chain dehydrogenase/reductase SDR [PR00081] (160-176)
  IPR002347 Short-chain dehydrogenase/reductase SDR [PR00081] (196-215)
  IPR002347 Short-chain dehydrogenase/reductase SDR [PR00081] (217-234)
  IPR002347 Short-chain dehydrogenase/reductase SDR [PR00081] (249-269)
  IPR036291 NAD(P)-binding domain superfamily [SSF51735] (37-314)

Secondary structure (DSSP, 8-state):
-HHHHHHHHHHHHHHHHHHHHHHHH----------TT-EEEEETTTSHHHHHHHHHHHHTT-EEEEEES-HHHHHHHHHHHHHHH----EEEEE--TT-HHHHHHHHHHHHHH-S---EEEE--------S-B-TTSSBHHHIIIIIHHHHHHHHTHHHHHHT-SEEEEEE--GGGGG----STTTTS---HHHHHHHHHHHHHHHHHHHHHHTTTSSEEEEEEE---B--GGGGG--SHHHHHHHHHHHHHSB-HHHHHHHHHHHHH-TTGGGGTTEEEETTEEE---GGGG-HHHHHHHHHHHHHHTT--HHHHHH--/-HHHHHHHHHHHHHHHHHHHHHHHH----------TT-EEEEETTTSHHHHHHHHHHHHTT-EEEEEES-HHHHHHHHHHHHHHH----EEEEE--TT-HHHHHHHHHHHHHH-S---EEEE--------S-B-TTSSBHHHIIIIIHHHHHHHHTHHHHHHT-SEEEEEE--GGGGG----STTTTS---HHHHHHHHHHHHHHHHHHHHHHTTTSSEEEEEEE---B--GGGGG--SHHHHHHHHHHHHHSB-HHHHHHHHHHHHH-TTGGGGTTEEEETTEEE---GGGG-HHHHHHHHHHHHHHTT--HHHHHH--

pLDDT: mean 88.78, std 14.44, range [37.88, 98.94]